Protein AF-A0A7C0UF35-F1 (afdb_monomer_lite)

Secondary structure (DSSP, 8-state):
------HHHHHHHHHHHHHHHHHHSTTTHHHHGGGHHHHHHHHHHHHHS-GGG-HHHHHHHHHHHHHHHHHHHHHHTTTTTTTS-----TTHHHHHHHHHHHHHHHHHHHHHTT------EEE-SSSS-EEETTEEEE-GGGTT-GGGTTHHHHHHHHHHHH-HHHHHTTT--THHHHHHHHSHHHHHHHHHHHHIIIIISTT-HHHHHHHHHHHHHHHHHTS---HHHHHHHHHHHHHHHHHHTTTTTTT--HHHHHHHHHHHHHHHHHHHT-TGGGTTTHHHHHHHHHHHHHHTHHHHHHHHHHIIIIIHHHHHHHHHHHHSHHHHHHHHHHHHTPPPSS-S-HHHHHHHHHHHHTTSPPPHHHHHHHHHHHHHHH-SS---S--------------

Radius of gyration: 22.84 Å; chains: 1; bounding box: 69×53×62 Å

pLDDT: mean 79.52, std 18.22, range [28.61, 98.06]

Structure (mmCIF, N/CA/C/O backbone):
data_AF-A0A7C0UF35-F1
#
_entry.id   AF-A0A7C0UF35-F1
#
loop_
_atom_site.group_PDB
_atom_site.id
_atom_site.type_symbol
_atom_site.label_atom_id
_atom_site.label_alt_id
_atom_site.label_comp_id
_atom_site.label_asym_id
_atom_site.label_entity_id
_atom_site.label_seq_id
_atom_site.pdbx_PDB_ins_code
_atom_site.Cartn_x
_atom_site.Cartn_y
_atom_site.Cartn_z
_atom_site.occupancy
_atom_site.B_iso_or_equiv
_atom_site.auth_seq_id
_atom_site.auth_comp_id
_atom_site.auth_asym_id
_atom_site.auth_atom_id
_atom_site.pdbx_PDB_model_num
ATOM 1 N N . MET A 1 1 ? 43.914 21.143 1.420 1.00 30.33 1 MET A N 1
ATOM 2 C CA . MET A 1 1 ? 43.352 19.847 0.990 1.00 30.33 1 MET A CA 1
ATOM 3 C C . MET A 1 1 ? 42.955 19.084 2.239 1.00 30.33 1 MET A C 1
ATOM 5 O O . MET A 1 1 ? 43.785 18.403 2.829 1.00 30.33 1 MET A O 1
ATOM 9 N N . GLU A 1 2 ? 41.723 19.275 2.701 1.00 28.61 2 GLU A N 1
ATOM 10 C CA . GLU A 1 2 ? 41.159 18.422 3.747 1.00 28.61 2 GLU A CA 1
ATOM 11 C C . GLU A 1 2 ? 40.835 17.063 3.129 1.00 28.61 2 GLU A C 1
ATOM 13 O O . GLU A 1 2 ? 40.153 16.975 2.107 1.00 28.61 2 GLU A O 1
ATOM 18 N N . LYS A 1 3 ? 41.385 16.004 3.726 1.00 33.91 3 LYS A N 1
ATOM 19 C CA . LYS A 1 3 ? 41.068 14.617 3.395 1.00 33.91 3 LYS A CA 1
ATOM 20 C C . LYS A 1 3 ? 39.584 14.372 3.675 1.00 33.91 3 LYS A C 1
ATOM 22 O O . LYS A 1 3 ? 39.210 14.117 4.815 1.00 33.91 3 LYS A O 1
ATOM 27 N N . LEU A 1 4 ? 38.747 14.396 2.644 1.00 33.19 4 LEU A N 1
ATOM 28 C CA . LEU A 1 4 ? 37.401 13.822 2.703 1.00 33.19 4 LEU A CA 1
ATOM 29 C C . LEU A 1 4 ? 37.515 12.300 2.541 1.00 33.19 4 LEU A C 1
ATOM 31 O O . LEU A 1 4 ? 37.232 11.741 1.491 1.00 33.19 4 LEU A O 1
ATOM 35 N N . GLY A 1 5 ? 38.017 11.638 3.583 1.00 37.28 5 GLY A N 1
ATOM 36 C CA . GLY A 1 5 ? 38.036 10.183 3.702 1.00 37.28 5 GLY A CA 1
ATOM 37 C C . GLY A 1 5 ? 36.878 9.730 4.578 1.00 37.28 5 GLY A C 1
ATOM 38 O O . GLY A 1 5 ? 37.081 9.455 5.756 1.00 37.28 5 GLY A O 1
ATOM 39 N N . HIS A 1 6 ? 35.663 9.689 4.027 1.00 40.94 6 HIS A N 1
ATOM 40 C CA . HIS A 1 6 ? 34.551 8.990 4.671 1.00 40.94 6 HIS A CA 1
ATOM 41 C C . HIS A 1 6 ? 34.353 7.647 3.945 1.00 40.94 6 HIS A C 1
ATOM 43 O O . HIS A 1 6 ? 34.123 7.671 2.735 1.00 40.94 6 HIS A O 1
ATOM 49 N N . PRO A 1 7 ? 34.372 6.486 4.633 1.00 44.69 7 PRO A N 1
ATOM 50 C CA . PRO A 1 7 ? 34.156 5.161 4.022 1.00 44.69 7 PRO A CA 1
ATOM 51 C C . PRO A 1 7 ? 32.867 5.071 3.182 1.00 44.69 7 PRO A C 1
ATOM 53 O O . PRO A 1 7 ? 32.763 4.300 2.229 1.00 44.69 7 PRO A O 1
ATOM 56 N N . ALA A 1 8 ? 31.884 5.914 3.512 1.00 50.97 8 ALA A N 1
ATOM 57 C CA . ALA A 1 8 ? 30.642 6.068 2.767 1.00 50.97 8 ALA A CA 1
ATOM 58 C C . ALA A 1 8 ? 30.862 6.588 1.332 1.00 50.97 8 ALA A C 1
ATOM 60 O O . ALA A 1 8 ? 30.215 6.099 0.414 1.00 50.97 8 ALA A O 1
ATOM 61 N N . GLN A 1 9 ? 31.790 7.523 1.096 1.00 52.06 9 GLN A N 1
ATOM 62 C CA . GLN A 1 9 ? 32.020 8.107 -0.235 1.00 52.06 9 GLN A CA 1
ATOM 63 C C . GLN A 1 9 ? 32.700 7.124 -1.201 1.00 52.06 9 GLN A C 1
ATOM 65 O O . GLN A 1 9 ? 32.301 7.033 -2.363 1.00 52.06 9 GLN A O 1
ATOM 70 N N . GLU A 1 10 ? 33.665 6.333 -0.723 1.00 55.28 10 GLU A N 1
ATOM 71 C CA . GLU A 1 10 ? 34.300 5.264 -1.514 1.00 55.28 10 GLU A CA 1
ATOM 72 C C . GLU A 1 10 ? 33.306 4.135 -1.844 1.00 55.28 10 GLU A C 1
ATOM 74 O O . GLU A 1 10 ? 33.262 3.637 -2.973 1.00 55.28 10 GLU A O 1
ATOM 79 N N . SER A 1 11 ? 32.434 3.783 -0.891 1.00 68.19 11 SER A N 1
ATOM 80 C CA . SER A 1 11 ? 31.336 2.824 -1.093 1.00 68.19 11 SER A CA 1
ATOM 81 C C . SER A 1 11 ? 30.300 3.326 -2.112 1.00 68.19 11 SER A C 1
ATOM 83 O O . SER A 1 11 ? 29.832 2.564 -2.959 1.00 68.19 11 SER A O 1
ATOM 85 N N . ILE A 1 12 ? 29.979 4.623 -2.093 1.00 70.62 12 ILE A N 1
ATOM 86 C CA . ILE A 1 12 ? 29.082 5.271 -3.060 1.00 70.62 12 ILE A CA 1
ATOM 87 C C . ILE A 1 12 ? 29.675 5.212 -4.475 1.00 70.62 12 ILE A C 1
ATOM 89 O O . ILE A 1 12 ? 29.023 4.699 -5.388 1.00 70.62 12 ILE A O 1
ATOM 93 N N . LEU A 1 13 ? 30.915 5.680 -4.661 1.00 71.06 13 LEU A N 1
ATOM 94 C CA . LEU A 1 13 ? 31.573 5.720 -5.974 1.00 71.06 13 LEU A CA 1
ATOM 95 C C . LEU A 1 13 ? 31.763 4.322 -6.573 1.00 71.06 13 LEU A C 1
ATOM 97 O O . LEU A 1 13 ? 31.455 4.118 -7.746 1.00 71.06 13 LEU A O 1
ATOM 101 N N . SER A 1 14 ? 32.213 3.353 -5.772 1.00 76.06 14 SER A N 1
ATOM 102 C CA . SER A 1 14 ? 32.356 1.957 -6.213 1.00 76.06 14 SER A CA 1
ATOM 103 C C . SER A 1 14 ? 31.012 1.323 -6.585 1.00 76.06 14 SER A C 1
ATOM 105 O O . SER A 1 14 ? 30.920 0.624 -7.597 1.00 76.06 14 SER A O 1
ATOM 107 N N . THR A 1 15 ? 29.945 1.617 -5.836 1.00 81.12 15 THR A N 1
ATOM 108 C CA . THR A 1 15 ? 28.592 1.134 -6.151 1.00 81.12 15 THR A CA 1
ATOM 109 C C . THR A 1 15 ? 28.079 1.715 -7.467 1.00 81.12 15 THR A C 1
ATOM 111 O O . THR A 1 15 ? 27.553 0.977 -8.297 1.00 81.12 15 THR A O 1
ATOM 114 N N . ILE A 1 16 ? 28.276 3.014 -7.702 1.00 79.44 16 ILE A N 1
ATOM 115 C CA . ILE A 1 16 ? 27.902 3.665 -8.967 1.00 79.44 16 ILE A CA 1
ATOM 116 C C . ILE A 1 16 ? 28.730 3.120 -10.132 1.00 79.44 16 ILE A C 1
ATOM 118 O O . ILE A 1 16 ? 28.187 2.870 -11.206 1.00 79.44 16 ILE A O 1
ATOM 122 N N . TYR A 1 17 ? 30.033 2.916 -9.934 1.00 79.62 17 TYR A N 1
ATOM 123 C CA . TYR A 1 17 ? 30.899 2.328 -10.952 1.00 79.62 17 TYR A CA 1
ATOM 124 C C . TYR A 1 17 ? 30.422 0.925 -11.346 1.00 79.62 17 TYR A C 1
ATOM 126 O O . TYR A 1 17 ? 30.253 0.648 -12.530 1.00 79.62 17 TYR A O 1
ATOM 134 N N . THR A 1 18 ? 30.103 0.085 -10.359 1.00 80.75 18 THR A N 1
ATOM 135 C CA . THR A 1 18 ? 29.553 -1.261 -10.582 1.00 80.75 18 THR A CA 1
ATOM 136 C C . THR A 1 18 ? 28.200 -1.205 -11.299 1.00 80.75 18 THR A C 1
ATOM 138 O O . THR A 1 18 ? 27.973 -1.931 -12.263 1.00 80.75 18 THR A O 1
ATOM 141 N N . PHE A 1 19 ? 27.306 -0.296 -10.896 1.00 83.88 19 PHE A N 1
ATOM 142 C CA . PHE A 1 19 ? 26.028 -0.087 -11.583 1.00 83.88 19 PHE A CA 1
ATOM 143 C C . PHE A 1 19 ? 26.223 0.302 -13.057 1.00 83.88 19 PHE A C 1
ATOM 145 O O . PHE A 1 19 ? 25.550 -0.231 -13.938 1.00 83.88 19 PHE A O 1
ATOM 152 N N . ASN A 1 20 ? 27.182 1.186 -13.342 1.00 80.00 20 ASN A N 1
ATOM 153 C CA . ASN A 1 20 ? 27.516 1.574 -14.711 1.00 80.00 20 ASN A CA 1
ATOM 154 C C . ASN A 1 20 ? 28.070 0.401 -15.528 1.00 80.00 20 ASN A C 1
ATOM 156 O O . ASN A 1 20 ? 27.755 0.307 -16.710 1.00 80.00 20 ASN A O 1
ATOM 160 N N . GLN A 1 21 ? 28.846 -0.504 -14.924 1.00 79.31 21 GLN A N 1
ATOM 161 C CA . GLN A 1 21 ? 29.295 -1.724 -15.604 1.00 79.31 21 GLN A CA 1
ATOM 162 C C . GLN A 1 21 ? 28.110 -2.613 -16.007 1.00 79.31 21 GLN A C 1
ATOM 164 O O . GLN A 1 21 ? 28.091 -3.120 -17.126 1.00 79.31 21 GLN A O 1
ATOM 169 N N . TYR A 1 22 ? 27.089 -2.749 -15.151 1.00 82.19 22 TYR A N 1
ATOM 170 C CA . TYR A 1 22 ? 25.862 -3.469 -15.517 1.00 82.19 22 TYR A CA 1
ATOM 171 C C . TYR A 1 22 ? 25.103 -2.785 -16.657 1.00 82.19 22 TYR A C 1
ATOM 173 O O . TYR A 1 22 ? 24.649 -3.465 -17.569 1.00 82.19 22 TYR A O 1
ATOM 181 N N . MET A 1 23 ? 25.015 -1.451 -16.652 1.00 81.56 23 MET A N 1
ATOM 182 C CA . MET A 1 23 ? 24.382 -0.685 -17.735 1.00 81.56 23 MET A CA 1
ATOM 183 C C . MET A 1 23 ? 25.155 -0.728 -19.062 1.00 81.56 23 MET A C 1
ATOM 185 O O . MET A 1 23 ? 24.553 -0.540 -20.114 1.00 81.56 23 MET A O 1
ATOM 189 N N . GLN A 1 24 ? 26.473 -0.944 -19.029 1.00 77.25 24 GLN A N 1
ATOM 190 C CA . GLN A 1 24 ? 27.316 -1.085 -20.226 1.00 77.25 24 GLN A CA 1
ATOM 191 C C . GLN A 1 24 ? 27.271 -2.493 -20.827 1.00 77.25 24 GLN A C 1
ATOM 193 O O . GLN A 1 24 ? 27.701 -2.686 -21.961 1.00 77.25 24 GLN A O 1
ATOM 198 N N . ASN A 1 25 ? 26.776 -3.476 -20.078 1.00 76.75 25 ASN A N 1
ATOM 199 C CA . ASN A 1 25 ? 26.598 -4.831 -20.566 1.00 76.75 25 ASN A CA 1
ATOM 200 C C . ASN A 1 25 ? 25.199 -4.967 -21.183 1.00 76.75 25 ASN A C 1
ATOM 202 O O . ASN A 1 25 ? 24.203 -4.933 -20.464 1.00 76.75 25 ASN A O 1
ATOM 206 N N . GLU A 1 26 ? 25.128 -5.164 -22.502 1.00 74.62 26 GLU A N 1
ATOM 207 C CA . GLU A 1 26 ? 23.870 -5.280 -23.260 1.00 74.62 26 GLU A CA 1
ATOM 208 C C . GLU A 1 26 ? 22.928 -6.371 -22.722 1.00 74.62 26 GLU A C 1
ATOM 210 O O . GLU A 1 26 ? 21.712 -6.240 -22.824 1.00 74.62 26 GLU A O 1
ATOM 215 N N . LEU A 1 27 ? 23.463 -7.421 -22.088 1.00 71.25 27 LEU A N 1
ATOM 216 C CA . LEU A 1 27 ? 22.664 -8.500 -21.498 1.00 71.25 27 LEU A CA 1
ATOM 217 C C . LEU A 1 27 ? 22.076 -8.127 -20.130 1.00 71.25 27 LEU A C 1
ATOM 219 O O . LEU A 1 27 ? 21.046 -8.668 -19.729 1.00 71.25 27 LEU A O 1
ATOM 223 N N . LEU A 1 28 ? 22.733 -7.231 -19.389 1.00 76.81 28 LEU A N 1
ATOM 224 C CA . LEU A 1 28 ? 22.368 -6.891 -18.009 1.00 76.81 28 LEU A CA 1
ATOM 225 C C . LEU A 1 28 ? 21.654 -5.541 -17.895 1.00 76.81 28 LEU A C 1
ATOM 227 O O . LEU A 1 28 ? 20.919 -5.331 -16.926 1.00 76.81 28 LEU A O 1
ATOM 231 N N . ALA A 1 29 ? 21.832 -4.644 -18.866 1.00 77.88 29 ALA A N 1
ATOM 232 C CA . ALA A 1 29 ? 21.288 -3.289 -18.842 1.00 77.88 29 ALA A CA 1
ATOM 233 C C . ALA A 1 29 ? 19.764 -3.288 -18.653 1.00 77.88 29 ALA A C 1
ATOM 235 O O . ALA A 1 29 ? 19.256 -2.666 -17.716 1.00 77.88 29 ALA A O 1
ATOM 236 N N . ASP A 1 30 ? 19.043 -4.090 -19.441 1.00 77.06 30 ASP A N 1
ATOM 237 C CA . ASP A 1 30 ? 17.585 -4.244 -19.351 1.00 77.06 30 ASP A CA 1
ATOM 238 C C . ASP A 1 30 ? 17.116 -4.701 -17.962 1.00 77.06 30 ASP A C 1
ATOM 240 O O . ASP A 1 30 ? 15.975 -4.446 -17.558 1.00 77.06 30 ASP A O 1
ATOM 244 N N . CYS A 1 31 ? 17.970 -5.390 -17.202 1.00 79.19 31 CYS A N 1
ATOM 245 C CA . CYS A 1 31 ? 17.633 -5.864 -15.865 1.00 79.19 31 CYS A CA 1
ATOM 246 C C . CYS A 1 31 ? 17.537 -4.743 -14.851 1.00 79.19 31 CYS A C 1
ATOM 248 O O . CYS A 1 31 ? 16.623 -4.773 -14.029 1.00 79.19 31 CYS A O 1
ATOM 250 N N . VAL A 1 32 ? 18.450 -3.780 -14.926 1.00 83.94 32 VAL A N 1
ATOM 251 C CA . VAL A 1 32 ? 18.637 -2.721 -13.925 1.00 83.94 32 VAL A CA 1
ATOM 252 C C . VAL A 1 32 ? 18.202 -1.339 -14.406 1.00 83.94 32 VAL A C 1
ATOM 254 O O . VAL A 1 32 ? 18.210 -0.387 -13.627 1.00 83.94 32 VAL A O 1
ATOM 257 N N . GLN A 1 33 ? 17.758 -1.228 -15.658 1.00 84.56 33 GLN A N 1
ATOM 258 C CA . GLN A 1 33 ? 17.342 0.023 -16.285 1.00 84.56 33 GLN A CA 1
ATOM 259 C C . GLN A 1 33 ? 16.281 0.795 -15.483 1.00 84.56 33 GLN A C 1
ATOM 261 O O . GLN A 1 33 ? 16.317 2.022 -15.414 1.00 84.56 33 GLN A O 1
ATOM 266 N N . ASP A 1 34 ? 15.350 0.101 -14.825 1.00 83.38 34 ASP A N 1
ATOM 267 C CA . ASP A 1 34 ? 14.301 0.748 -14.036 1.00 83.38 34 ASP A CA 1
ATOM 268 C C . ASP A 1 34 ? 14.837 1.450 -12.772 1.00 83.38 34 ASP A C 1
ATOM 270 O O . ASP A 1 34 ? 14.100 2.207 -12.143 1.00 83.38 34 ASP A O 1
ATOM 274 N N . MET A 1 35 ? 16.110 1.252 -12.420 1.00 88.19 35 MET A N 1
ATOM 275 C CA . MET A 1 35 ? 16.790 1.926 -11.309 1.00 88.19 35 MET A CA 1
ATOM 276 C C . MET A 1 35 ? 17.582 3.172 -11.744 1.00 88.19 35 MET A C 1
ATOM 278 O O . MET A 1 35 ? 18.060 3.909 -10.883 1.00 88.19 35 MET A O 1
ATOM 282 N N . VAL A 1 36 ? 17.740 3.431 -13.048 1.00 86.94 36 VAL A N 1
ATOM 283 C CA . VAL A 1 36 ? 18.647 4.477 -13.566 1.00 86.94 36 VAL A CA 1
ATOM 284 C C . VAL A 1 36 ? 18.299 5.866 -13.028 1.00 86.94 36 VAL A C 1
ATOM 286 O O . VAL A 1 36 ? 19.181 6.557 -12.518 1.00 86.94 36 VAL A O 1
ATOM 289 N N . ASP A 1 37 ? 17.026 6.263 -13.080 1.00 83.31 37 ASP A N 1
ATOM 290 C CA . ASP A 1 37 ? 16.595 7.590 -12.615 1.00 83.31 37 ASP A CA 1
ATOM 291 C C . ASP A 1 37 ? 16.904 7.820 -11.132 1.00 83.31 37 ASP A C 1
ATOM 293 O O . ASP A 1 37 ? 17.328 8.913 -10.745 1.00 83.31 37 ASP A O 1
ATOM 297 N N . TYR A 1 38 ? 16.745 6.777 -10.314 1.00 86.38 38 TYR A N 1
ATOM 298 C CA . TYR A 1 38 ? 17.102 6.806 -8.901 1.00 86.38 38 TYR A CA 1
ATOM 299 C C . TYR A 1 38 ? 18.601 7.055 -8.728 1.00 86.38 38 TYR A C 1
ATOM 301 O O . TYR A 1 38 ? 18.999 7.982 -8.024 1.00 86.38 38 TYR A O 1
ATOM 309 N N . VAL A 1 39 ? 19.440 6.253 -9.394 1.00 84.38 39 VAL A N 1
ATOM 310 C CA . VAL A 1 39 ? 20.904 6.355 -9.286 1.00 84.38 39 VAL A CA 1
ATOM 311 C C . VAL A 1 39 ? 21.384 7.738 -9.742 1.00 84.38 39 VAL A C 1
ATOM 313 O O . VAL A 1 39 ? 22.224 8.349 -9.079 1.00 84.38 39 VAL A O 1
ATOM 316 N N . LEU A 1 40 ? 20.812 8.276 -10.824 1.00 81.12 40 LEU A N 1
ATOM 317 C CA . LEU A 1 40 ? 21.148 9.603 -11.348 1.00 81.12 40 LEU A CA 1
ATOM 318 C C . LEU A 1 40 ? 20.747 10.751 -10.416 1.00 81.12 40 LEU A C 1
ATOM 320 O O . LEU A 1 40 ? 21.478 11.740 -10.330 1.00 81.12 40 LEU A O 1
ATOM 324 N N . ASP A 1 41 ? 19.599 10.677 -9.743 1.00 77.69 41 ASP A N 1
ATOM 325 C CA . ASP A 1 41 ? 19.218 11.724 -8.789 1.00 77.69 41 ASP A CA 1
ATOM 326 C C . ASP A 1 41 ? 20.047 11.648 -7.513 1.00 77.69 41 ASP A C 1
ATOM 328 O O . ASP A 1 41 ? 20.500 12.682 -7.025 1.00 77.69 41 ASP A O 1
ATOM 332 N N . MET A 1 42 ? 20.327 10.440 -7.022 1.00 74.94 42 MET A N 1
ATOM 333 C CA . MET A 1 42 ? 21.144 10.269 -5.825 1.00 74.94 42 MET A CA 1
ATOM 334 C C . MET A 1 42 ? 22.591 10.728 -6.043 1.00 74.94 42 MET A C 1
ATOM 336 O O . MET A 1 42 ? 23.180 11.351 -5.166 1.00 74.94 42 MET A O 1
ATOM 340 N N . LEU A 1 43 ? 23.129 10.556 -7.255 1.00 73.56 43 LEU A N 1
ATOM 341 C CA . LEU A 1 43 ? 24.391 11.165 -7.695 1.00 73.56 43 LEU A CA 1
ATOM 342 C C . LEU A 1 43 ? 24.398 12.699 -7.602 1.00 73.56 43 LEU A C 1
ATOM 344 O O . LEU A 1 43 ? 25.443 13.315 -7.390 1.00 73.56 43 LEU A O 1
ATOM 348 N N . ARG A 1 44 ? 23.238 13.331 -7.796 1.00 72.75 44 ARG A N 1
ATOM 349 C CA . ARG A 1 44 ? 23.079 14.792 -7.794 1.00 72.75 44 ARG A CA 1
ATOM 350 C C . ARG A 1 44 ? 22.739 15.348 -6.413 1.00 72.75 44 ARG A C 1
ATOM 352 O O . ARG A 1 44 ? 22.880 16.555 -6.228 1.00 72.75 44 ARG A O 1
ATOM 359 N N . LEU A 1 45 ? 22.299 14.520 -5.463 1.00 67.69 45 LEU A N 1
ATOM 360 C CA . LEU A 1 45 ? 21.927 14.955 -4.112 1.00 67.69 45 LEU A CA 1
ATOM 361 C C . LEU A 1 45 ? 23.066 15.684 -3.377 1.00 67.69 45 LEU A C 1
ATOM 363 O O . LEU A 1 45 ? 22.813 16.800 -2.923 1.00 67.69 45 LEU A O 1
ATOM 367 N N . PRO A 1 46 ? 24.317 15.173 -3.334 1.00 63.47 46 PRO A N 1
ATOM 368 C CA . PRO A 1 46 ? 25.418 15.860 -2.653 1.00 63.47 46 PRO A CA 1
ATOM 369 C C . PRO A 1 46 ? 25.742 17.238 -3.244 1.00 63.47 46 PRO A C 1
ATOM 371 O O . PRO A 1 46 ? 26.248 18.108 -2.546 1.00 63.47 46 PRO A O 1
ATOM 374 N N . LEU A 1 47 ? 25.437 17.442 -4.531 1.00 59.56 47 LEU A N 1
ATOM 375 C CA . LEU A 1 47 ? 25.715 18.678 -5.268 1.00 59.56 47 LEU A CA 1
ATOM 376 C C . LEU A 1 47 ? 24.616 19.740 -5.101 1.00 59.56 47 LEU A C 1
ATOM 378 O O . LEU A 1 47 ? 24.837 20.902 -5.432 1.00 59.56 47 LEU A O 1
ATOM 382 N N . LYS A 1 48 ? 23.421 19.351 -4.638 1.00 56.81 48 LYS A N 1
ATOM 383 C CA . LYS A 1 48 ? 22.237 20.223 -4.547 1.00 56.81 48 LYS A CA 1
ATOM 384 C C . LYS A 1 48 ? 22.010 20.822 -3.156 1.00 56.81 48 LYS A C 1
ATOM 386 O O . LYS A 1 48 ? 21.160 21.697 -3.019 1.00 56.81 48 LYS A O 1
ATOM 391 N N . SER A 1 49 ? 22.722 20.368 -2.128 1.00 51.34 49 SER A N 1
ATOM 392 C CA . SER A 1 49 ? 22.468 20.761 -0.738 1.00 51.34 49 SER A CA 1
ATOM 393 C C . SER A 1 49 ? 23.690 21.391 -0.074 1.00 51.34 49 SER A C 1
ATOM 395 O O . SER A 1 49 ? 24.782 20.835 -0.147 1.00 51.34 49 SER A O 1
ATOM 397 N N . ASN A 1 50 ? 23.484 22.473 0.688 1.00 52.97 50 ASN A N 1
ATOM 398 C CA . ASN A 1 50 ? 24.334 22.777 1.843 1.00 52.97 50 ASN A CA 1
ATOM 399 C C . ASN A 1 50 ? 24.140 21.632 2.855 1.00 52.97 50 ASN A C 1
ATOM 401 O O . ASN A 1 50 ? 23.237 21.671 3.690 1.00 52.97 50 ASN A O 1
ATOM 405 N N . LEU A 1 51 ? 24.930 20.565 2.693 1.00 51.44 51 LEU A N 1
ATOM 406 C CA . LEU A 1 51 ? 24.792 19.268 3.373 1.00 51.44 51 LEU A CA 1
ATOM 407 C C . LEU A 1 51 ? 24.804 19.365 4.908 1.00 51.44 51 LEU A C 1
ATOM 409 O O . LEU A 1 51 ? 24.291 18.471 5.573 1.00 51.44 51 LEU A O 1
ATOM 413 N N . SER A 1 52 ? 25.344 20.449 5.472 1.00 50.00 52 SER A N 1
ATOM 414 C CA . SER A 1 52 ? 25.537 20.624 6.914 1.00 50.00 52 SER A CA 1
ATOM 415 C C . SER A 1 52 ? 24.247 20.675 7.742 1.00 50.00 52 SER A C 1
ATOM 417 O O . SER A 1 52 ? 24.309 20.388 8.932 1.00 50.00 52 SER A O 1
ATOM 419 N N . ASN A 1 53 ? 23.086 20.981 7.144 1.00 51.03 53 ASN A N 1
ATOM 420 C CA . ASN A 1 53 ? 21.848 21.226 7.902 1.00 51.03 53 ASN A CA 1
ATOM 421 C C . ASN A 1 53 ? 20.689 20.255 7.603 1.00 51.03 53 ASN A C 1
ATOM 423 O O . ASN A 1 53 ? 19.593 20.467 8.116 1.00 51.03 53 ASN A O 1
ATOM 427 N N . ASN A 1 54 ? 20.874 19.206 6.786 1.00 63.41 54 ASN A N 1
ATOM 428 C CA . ASN A 1 54 ? 19.770 18.308 6.413 1.00 63.41 54 ASN A CA 1
ATOM 429 C C . ASN A 1 54 ? 20.065 16.829 6.724 1.00 63.41 54 ASN A C 1
ATOM 431 O O . ASN A 1 54 ? 20.531 16.070 5.875 1.00 63.41 54 ASN A O 1
ATOM 435 N N . ILE A 1 55 ? 19.754 16.433 7.963 1.00 67.19 55 ILE A N 1
ATOM 436 C CA . ILE A 1 55 ? 19.958 15.081 8.511 1.00 67.19 55 ILE A CA 1
ATOM 437 C C . ILE A 1 55 ? 19.256 13.997 7.673 1.00 67.19 55 ILE A C 1
ATOM 439 O O . ILE A 1 55 ? 19.789 12.899 7.538 1.00 67.19 55 ILE A O 1
ATOM 443 N N . GLU A 1 56 ? 18.083 14.275 7.093 1.00 65.06 56 GLU A N 1
ATOM 444 C CA . GLU A 1 56 ? 17.365 13.291 6.266 1.00 65.06 56 GLU A CA 1
ATOM 445 C C . GLU A 1 56 ? 18.114 12.993 4.957 1.00 65.06 56 GLU A C 1
ATOM 447 O O . GLU A 1 56 ? 18.260 11.829 4.593 1.00 65.06 56 GLU A O 1
ATOM 452 N N . ILE A 1 57 ? 18.674 14.017 4.297 1.00 68.19 57 ILE A N 1
ATOM 453 C CA . ILE A 1 57 ? 19.494 13.833 3.085 1.00 68.19 57 ILE A CA 1
ATOM 454 C C . ILE A 1 57 ? 20.755 13.019 3.399 1.00 68.19 57 ILE A C 1
ATOM 456 O O . ILE A 1 57 ? 21.140 12.158 2.610 1.00 68.19 57 ILE A O 1
ATOM 460 N N . LEU A 1 58 ? 21.389 13.262 4.550 1.00 69.25 58 LEU A N 1
ATOM 461 C CA . LEU A 1 58 ? 22.566 12.498 4.973 1.00 69.25 58 LEU A CA 1
ATOM 462 C C . LEU A 1 58 ? 22.230 11.016 5.195 1.00 69.25 58 LEU A C 1
ATOM 464 O O . LEU A 1 58 ? 22.959 10.157 4.703 1.00 69.25 58 LEU A O 1
ATOM 468 N N . LYS A 1 59 ? 21.096 10.710 5.838 1.00 72.69 59 LYS A N 1
ATOM 469 C CA . LYS A 1 59 ? 20.624 9.324 6.015 1.00 72.69 59 LYS A CA 1
ATOM 470 C C . LYS A 1 59 ? 20.331 8.628 4.685 1.00 72.69 59 LYS A C 1
ATOM 472 O O . LYS A 1 59 ? 20.726 7.478 4.502 1.00 72.69 59 LYS A O 1
ATOM 477 N N . ASP A 1 60 ? 19.677 9.320 3.751 1.00 72.88 60 ASP A N 1
ATOM 478 C CA . ASP A 1 60 ? 19.405 8.776 2.415 1.00 72.88 60 ASP A CA 1
ATOM 479 C C . ASP A 1 60 ? 20.721 8.462 1.669 1.00 72.88 60 ASP A C 1
ATOM 481 O O . ASP A 1 60 ? 20.847 7.405 1.044 1.00 72.88 60 ASP A O 1
ATOM 485 N N . LEU A 1 61 ? 21.733 9.335 1.780 1.00 75.06 61 LEU A N 1
ATOM 486 C CA . LEU A 1 61 ? 23.059 9.126 1.184 1.00 75.06 61 LEU A CA 1
ATOM 487 C C . LEU A 1 61 ? 23.822 7.953 1.817 1.00 75.06 61 LEU A C 1
ATOM 489 O O . LEU A 1 61 ? 24.453 7.184 1.090 1.00 75.06 61 LEU A O 1
ATOM 493 N N . GLU A 1 62 ? 23.754 7.787 3.139 1.00 78.00 62 GLU A N 1
ATOM 494 C CA . GLU A 1 62 ? 24.388 6.668 3.854 1.00 78.00 62 GLU A CA 1
ATOM 495 C C . GLU A 1 62 ? 23.818 5.308 3.431 1.00 78.00 62 GLU A C 1
ATOM 497 O O . GLU A 1 62 ? 24.559 4.333 3.299 1.00 78.00 62 GLU A O 1
ATOM 502 N N . GLN A 1 63 ? 22.508 5.238 3.184 1.00 78.81 63 GLN A N 1
ATOM 503 C CA . GLN A 1 63 ? 21.808 3.993 2.850 1.00 78.81 63 GLN A CA 1
ATOM 504 C C . GLN A 1 63 ? 21.820 3.679 1.347 1.00 78.81 63 GLN A C 1
ATOM 506 O O . GLN A 1 63 ? 21.550 2.544 0.939 1.00 78.81 63 GLN A O 1
ATOM 511 N N . MET A 1 64 ? 22.165 4.661 0.508 1.00 81.19 64 MET A N 1
ATOM 512 C CA . MET A 1 64 ? 22.137 4.530 -0.947 1.00 81.19 64 MET A CA 1
ATOM 513 C C . MET A 1 64 ? 22.940 3.327 -1.481 1.00 81.19 64 MET A C 1
ATOM 515 O O . MET A 1 64 ? 22.372 2.588 -2.294 1.00 81.19 64 MET A O 1
ATOM 519 N N . PRO A 1 65 ? 24.210 3.086 -1.080 1.00 82.25 65 PRO A N 1
ATOM 520 C CA . PRO A 1 65 ? 25.002 1.994 -1.647 1.00 82.25 65 PRO A CA 1
ATOM 521 C C . PRO A 1 65 ? 24.348 0.627 -1.457 1.00 82.25 65 PRO A C 1
ATOM 523 O O . PRO A 1 65 ? 24.229 -0.149 -2.405 1.00 82.25 65 PRO A O 1
ATOM 526 N N . GLU A 1 66 ? 23.871 0.348 -0.245 1.00 82.62 66 GLU A N 1
ATOM 527 C CA . GLU A 1 66 ? 23.246 -0.932 0.084 1.00 82.62 66 GLU A CA 1
ATOM 528 C C . GLU A 1 66 ? 21.905 -1.108 -0.630 1.00 82.62 66 GLU A C 1
ATOM 530 O O . GLU A 1 66 ? 21.630 -2.194 -1.145 1.00 82.62 66 GLU A O 1
ATOM 535 N N . ASN A 1 67 ? 21.120 -0.036 -0.774 1.00 84.31 67 ASN A N 1
ATOM 536 C CA . ASN A 1 67 ? 19.882 -0.075 -1.551 1.00 84.31 67 ASN A CA 1
ATOM 537 C C . ASN A 1 67 ? 20.153 -0.420 -3.021 1.00 84.31 67 ASN A C 1
ATOM 539 O O . ASN A 1 67 ? 19.534 -1.341 -3.556 1.00 84.31 67 ASN A O 1
ATOM 543 N N . ILE A 1 68 ? 21.111 0.261 -3.667 1.00 87.00 68 ILE A N 1
ATOM 544 C CA . ILE A 1 68 ? 21.468 -0.005 -5.071 1.00 87.00 68 ILE A CA 1
ATOM 545 C C . ILE A 1 68 ? 21.969 -1.443 -5.236 1.00 87.00 68 ILE A C 1
ATOM 547 O O . ILE A 1 68 ? 21.485 -2.153 -6.119 1.00 87.00 68 ILE A O 1
ATOM 551 N N . LYS A 1 69 ? 22.896 -1.901 -4.382 1.00 85.88 69 LYS A N 1
ATOM 552 C CA . LYS A 1 69 ? 23.416 -3.279 -4.424 1.00 85.88 69 LYS A CA 1
ATOM 553 C C . LYS A 1 69 ? 22.294 -4.304 -4.274 1.00 85.88 69 LYS A C 1
ATOM 555 O O . LYS A 1 69 ? 22.192 -5.229 -5.079 1.00 85.88 69 LYS A O 1
ATOM 560 N N . HIS A 1 70 ? 21.421 -4.126 -3.281 1.00 84.94 70 HIS A N 1
ATOM 561 C CA . HIS A 1 70 ? 20.287 -5.018 -3.034 1.00 84.94 70 HIS A CA 1
ATOM 562 C C . HIS A 1 70 ? 19.313 -5.036 -4.219 1.00 84.94 70 HIS A C 1
ATOM 564 O O . HIS A 1 70 ? 18.931 -6.111 -4.683 1.00 84.94 70 HIS A O 1
ATOM 570 N N . GLY A 1 71 ? 18.976 -3.868 -4.771 1.00 86.94 71 GLY A N 1
ATOM 571 C CA . GLY A 1 71 ? 18.121 -3.740 -5.951 1.00 86.94 71 GLY A CA 1
ATOM 572 C C . GLY A 1 71 ? 18.697 -4.418 -7.198 1.00 86.94 71 GLY A C 1
ATOM 573 O O . GLY A 1 71 ? 17.958 -5.118 -7.898 1.00 86.94 71 GLY A O 1
ATOM 574 N N . CYS A 1 72 ? 20.005 -4.268 -7.440 1.00 86.94 72 CYS A N 1
ATOM 575 C CA . CYS A 1 72 ? 20.708 -4.925 -8.545 1.00 86.94 72 CYS A CA 1
ATOM 576 C C . CYS A 1 72 ? 20.714 -6.443 -8.369 1.00 86.94 72 CYS A C 1
ATOM 578 O O . CYS A 1 72 ? 20.317 -7.160 -9.282 1.00 86.94 72 CYS A O 1
ATOM 580 N N . ASN A 1 73 ? 21.073 -6.941 -7.181 1.00 83.38 73 ASN A N 1
ATOM 581 C CA . ASN A 1 73 ? 21.120 -8.377 -6.901 1.00 83.38 73 ASN A CA 1
ATOM 582 C C . ASN A 1 73 ? 19.774 -9.061 -7.166 1.00 83.38 73 ASN A C 1
ATOM 584 O O . ASN A 1 73 ? 19.735 -10.158 -7.716 1.00 83.38 73 ASN A O 1
ATOM 588 N N . GLN A 1 74 ? 18.654 -8.415 -6.835 1.00 84.81 74 GLN A N 1
ATOM 589 C CA . GLN A 1 74 ? 17.332 -8.989 -7.101 1.00 84.81 74 GLN A CA 1
ATOM 590 C C . GLN A 1 74 ? 17.006 -9.091 -8.590 1.00 84.81 74 GLN A C 1
ATOM 592 O O . GLN A 1 74 ? 16.437 -10.097 -9.017 1.00 84.81 74 GLN A O 1
ATOM 597 N N . ARG A 1 75 ? 17.390 -8.086 -9.378 1.00 83.94 75 ARG A N 1
ATOM 598 C CA . ARG A 1 75 ? 17.165 -8.049 -10.830 1.00 83.94 75 ARG A CA 1
ATOM 599 C C . ARG A 1 75 ? 18.095 -9.002 -11.577 1.00 83.94 75 ARG A C 1
ATOM 601 O O . ARG A 1 75 ? 17.648 -9.708 -12.472 1.00 83.94 75 ARG A O 1
ATOM 608 N N . LEU A 1 76 ? 19.354 -9.075 -11.152 1.00 78.38 76 LEU A N 1
ATOM 609 C CA . LEU A 1 76 ? 20.395 -9.908 -11.757 1.00 78.38 76 LEU A CA 1
ATOM 610 C C . LEU A 1 76 ? 20.358 -11.368 -11.285 1.00 78.38 76 LEU A C 1
ATOM 612 O O . LEU A 1 76 ? 20.981 -12.222 -11.910 1.00 78.38 76 LEU A O 1
ATOM 616 N N . SER A 1 77 ? 19.602 -11.688 -10.225 1.00 71.62 77 SER A N 1
ATOM 617 C CA . SER A 1 77 ? 19.500 -13.057 -9.689 1.00 71.62 77 SER A CA 1
ATOM 618 C C . SER A 1 77 ? 19.009 -14.104 -10.698 1.00 71.62 77 SER A C 1
ATOM 620 O O . SER A 1 77 ? 19.230 -15.293 -10.481 1.00 71.62 77 SER A O 1
ATOM 622 N N . GLY A 1 78 ? 18.358 -13.687 -11.790 1.00 56.72 78 GLY A N 1
ATOM 623 C CA . GLY A 1 78 ? 17.994 -14.564 -12.907 1.00 56.72 78 GLY A CA 1
ATOM 624 C C . GLY A 1 78 ? 19.116 -14.810 -13.926 1.00 56.72 78 GLY A C 1
ATOM 625 O O . GLY A 1 78 ? 19.076 -15.831 -14.601 1.00 56.72 78 GLY A O 1
ATOM 626 N N . PHE A 1 79 ? 20.104 -13.913 -14.024 1.00 50.94 79 PHE A N 1
ATOM 627 C CA . PHE A 1 79 ? 21.201 -13.962 -15.003 1.00 50.94 79 PHE A CA 1
ATOM 628 C C . PHE A 1 79 ? 22.472 -14.623 -14.457 1.00 50.94 79 PHE A C 1
ATOM 630 O O . PHE A 1 79 ? 23.075 -15.440 -15.144 1.00 50.94 79 PHE A O 1
ATOM 637 N N . LEU A 1 80 ? 22.847 -14.340 -13.202 1.00 48.78 80 LEU A N 1
ATOM 638 C CA . LEU A 1 80 ? 24.093 -14.817 -12.565 1.00 48.78 80 LEU A CA 1
ATOM 639 C C . LEU A 1 80 ? 24.186 -16.350 -12.372 1.00 48.78 80 LEU A C 1
ATOM 641 O O . LEU A 1 80 ? 25.158 -16.843 -11.813 1.00 48.78 80 LEU A O 1
ATOM 645 N N . LEU A 1 81 ? 23.184 -17.111 -12.815 1.00 44.75 81 LEU A N 1
ATOM 646 C CA . LEU A 1 81 ? 23.140 -18.574 -12.738 1.00 44.75 81 LEU A CA 1
ATOM 647 C C . LEU A 1 81 ? 23.307 -19.266 -14.085 1.00 44.75 81 LEU A C 1
ATOM 649 O O . LEU A 1 81 ? 23.460 -20.476 -14.097 1.00 44.75 81 LEU A O 1
ATOM 653 N N . GLN A 1 82 ? 23.346 -18.542 -15.208 1.00 43.91 82 GLN A N 1
ATOM 654 C CA . GLN A 1 82 ? 23.799 -19.167 -16.456 1.00 43.91 82 GLN A CA 1
ATOM 655 C C . GLN A 1 82 ? 25.290 -19.551 -16.411 1.00 43.91 82 GLN A C 1
ATOM 657 O O . GLN A 1 82 ? 25.727 -20.355 -17.227 1.00 43.91 82 GLN A O 1
ATOM 662 N N . GLU A 1 83 ? 26.052 -19.037 -15.437 1.00 40.88 83 GLU A N 1
ATOM 663 C CA . GLU A 1 83 ? 27.459 -19.400 -15.207 1.00 40.88 83 GLU A CA 1
ATOM 664 C C . GLU A 1 83 ? 27.650 -20.524 -14.167 1.00 40.88 83 GLU A C 1
ATOM 666 O O . GLU A 1 83 ? 28.751 -21.056 -14.035 1.00 40.88 83 GLU A O 1
ATOM 671 N N . GLY A 1 84 ? 26.598 -20.921 -13.439 1.00 40.09 84 GLY A N 1
ATOM 672 C CA . GLY A 1 84 ? 26.647 -21.966 -12.414 1.00 40.09 84 GLY A CA 1
ATOM 673 C C . GLY A 1 84 ? 25.754 -23.146 -12.787 1.00 40.09 84 GLY A C 1
ATOM 674 O O . GLY A 1 84 ? 24.633 -22.957 -13.232 1.00 40.09 84 GLY A O 1
ATOM 675 N N . VAL A 1 85 ? 26.246 -24.368 -12.598 1.00 42.09 85 VAL A N 1
ATOM 676 C CA . VAL A 1 85 ? 25.620 -25.653 -12.976 1.00 42.09 85 VAL A CA 1
ATOM 677 C C . VAL A 1 85 ? 24.373 -25.983 -12.119 1.00 42.09 85 VAL A C 1
ATOM 679 O O . VAL A 1 85 ? 24.280 -27.055 -11.531 1.00 42.09 85 VAL A O 1
ATOM 682 N N . GLU A 1 86 ? 23.422 -25.058 -11.981 1.00 39.28 86 GLU A N 1
ATOM 683 C CA . GLU A 1 86 ? 22.145 -25.287 -11.299 1.00 39.28 86 GLU A CA 1
ATOM 684 C C . GLU A 1 86 ? 21.014 -25.449 -12.320 1.00 39.28 86 GLU A C 1
ATOM 686 O O . GLU A 1 86 ? 20.818 -24.604 -13.198 1.00 39.28 86 GLU A O 1
ATOM 691 N N . ASP A 1 87 ? 20.238 -26.526 -12.164 1.00 43.22 87 ASP A N 1
ATOM 692 C CA . ASP A 1 87 ? 18.990 -26.764 -12.887 1.00 43.22 87 ASP A CA 1
ATOM 693 C C . ASP A 1 87 ? 18.095 -25.516 -12.876 1.00 43.22 87 ASP A C 1
ATOM 695 O O . ASP A 1 87 ? 17.980 -24.824 -11.860 1.00 43.22 87 ASP A O 1
ATOM 699 N N . PHE A 1 88 ? 17.440 -25.247 -14.013 1.00 41.03 88 PHE A N 1
ATOM 700 C CA . PHE A 1 88 ? 16.497 -24.147 -14.231 1.00 41.03 88 PHE A CA 1
ATOM 701 C C . PHE A 1 88 ? 15.571 -23.926 -13.024 1.00 41.03 88 PHE A C 1
ATOM 703 O O . PHE A 1 88 ? 14.507 -24.532 -12.917 1.00 41.03 88 PHE A O 1
ATOM 710 N N . SER A 1 89 ? 15.942 -23.023 -12.112 1.00 42.25 89 SER A N 1
ATOM 711 C CA . SER A 1 89 ? 15.076 -22.651 -10.998 1.00 42.25 89 SER A CA 1
ATOM 712 C C . SER A 1 89 ? 13.939 -21.778 -11.550 1.00 42.25 89 SER A C 1
ATOM 714 O O . SER A 1 89 ? 14.201 -20.648 -11.978 1.00 42.25 89 SER A O 1
ATOM 716 N N . PRO A 1 90 ? 12.669 -22.232 -11.521 1.00 44.16 90 PRO A N 1
ATOM 717 C CA . PRO A 1 90 ? 11.548 -21.539 -12.170 1.00 44.16 90 PRO A CA 1
ATOM 718 C C . PRO A 1 90 ? 11.225 -20.164 -11.553 1.00 44.16 90 PRO A C 1
ATOM 720 O O . PRO A 1 90 ? 10.421 -19.406 -12.091 1.00 44.16 90 PRO A O 1
ATOM 723 N N . PHE A 1 91 ? 11.860 -19.813 -10.431 1.00 49.75 91 PHE A N 1
ATOM 724 C CA . PHE A 1 91 ? 11.533 -18.641 -9.622 1.00 49.75 91 PHE A CA 1
ATOM 725 C C . PHE A 1 91 ? 12.408 -17.407 -9.885 1.00 49.75 91 PHE A C 1
ATOM 727 O O . PHE A 1 91 ? 12.019 -16.301 -9.503 1.00 49.75 91 PHE A O 1
ATOM 734 N N . LYS A 1 92 ? 13.594 -17.547 -10.495 1.00 54.47 92 LYS A N 1
ATOM 735 C CA . LYS A 1 92 ? 14.622 -16.488 -10.419 1.00 54.47 92 LYS A CA 1
ATOM 736 C C . LYS A 1 92 ? 14.475 -15.396 -11.496 1.00 54.47 92 LYS A C 1
ATOM 738 O O . LYS A 1 92 ? 14.511 -14.219 -11.150 1.00 54.47 92 LYS A O 1
ATOM 743 N N . GLY A 1 93 ? 14.148 -15.737 -12.748 1.00 54.38 93 GLY A N 1
ATOM 744 C CA . GLY A 1 93 ? 13.796 -14.742 -13.786 1.00 54.38 93 GLY A CA 1
ATOM 745 C C . GLY A 1 93 ? 12.463 -14.011 -13.535 1.00 54.38 93 GLY A C 1
ATOM 746 O O . GLY A 1 93 ? 12.261 -12.878 -13.973 1.00 54.38 93 GLY A O 1
ATOM 747 N N . GLY A 1 94 ? 11.555 -14.621 -12.764 1.00 69.25 94 GLY A N 1
ATOM 748 C CA . GLY A 1 94 ? 10.268 -14.019 -12.398 1.00 69.25 94 GLY A CA 1
ATOM 749 C C . GLY A 1 94 ? 10.393 -12.790 -11.490 1.00 69.25 94 GLY A C 1
ATOM 750 O O . GLY A 1 94 ? 9.536 -11.907 -11.546 1.00 69.25 94 GLY A O 1
ATOM 751 N N . LYS A 1 95 ? 11.473 -12.689 -10.699 1.00 80.38 95 LYS A N 1
ATOM 752 C CA . LYS A 1 95 ? 11.683 -11.588 -9.743 1.00 80.38 95 LYS A CA 1
ATOM 753 C C . LYS A 1 95 ? 11.845 -10.236 -10.432 1.00 80.38 95 LYS A C 1
ATOM 755 O O . LYS A 1 95 ? 11.182 -9.283 -10.045 1.00 80.38 95 LYS A O 1
ATOM 760 N N . GLN A 1 96 ? 12.661 -10.152 -11.483 1.00 81.75 96 GLN A N 1
ATOM 761 C CA . GLN A 1 96 ? 12.849 -8.910 -12.243 1.00 81.75 96 GLN A CA 1
ATOM 762 C C . GLN A 1 96 ? 11.517 -8.406 -12.824 1.00 81.75 96 GLN A C 1
ATOM 764 O O . GLN A 1 96 ? 11.166 -7.239 -12.654 1.00 81.75 96 GLN A O 1
ATOM 769 N N . ARG A 1 97 ? 10.751 -9.291 -13.478 1.00 80.81 97 ARG A N 1
ATOM 770 C CA . ARG A 1 97 ? 9.444 -8.941 -14.061 1.00 80.81 97 ARG A CA 1
ATOM 771 C C . ARG A 1 97 ? 8.450 -8.482 -13.002 1.00 80.81 97 ARG A C 1
ATOM 773 O O . ARG A 1 97 ? 7.757 -7.493 -13.220 1.00 80.81 97 ARG A O 1
ATOM 780 N N . LEU A 1 98 ? 8.419 -9.161 -11.856 1.00 88.00 98 LEU A N 1
ATOM 781 C CA . LEU A 1 98 ? 7.602 -8.765 -10.715 1.00 88.00 98 LEU A CA 1
ATOM 782 C C . LEU A 1 98 ? 7.961 -7.354 -10.227 1.00 88.00 98 LEU A C 1
ATOM 784 O O . LEU A 1 98 ? 7.073 -6.524 -10.073 1.00 88.00 98 LEU A O 1
ATOM 788 N N . LEU A 1 99 ? 9.244 -7.053 -10.018 1.00 89.81 99 LEU A N 1
ATOM 789 C CA . LEU A 1 99 ? 9.668 -5.735 -9.531 1.00 89.81 99 LEU A CA 1
ATOM 790 C C . LEU A 1 99 ? 9.322 -4.612 -10.518 1.00 89.81 99 LEU A C 1
ATOM 792 O O . LEU A 1 99 ? 8.850 -3.557 -10.096 1.00 89.81 99 LEU A O 1
ATOM 796 N N . LYS A 1 100 ? 9.477 -4.853 -11.826 1.00 86.94 100 LYS A N 1
ATOM 797 C CA . LYS A 1 100 ? 9.045 -3.907 -12.868 1.00 86.94 100 LYS A CA 1
ATOM 798 C C . LYS A 1 100 ? 7.525 -3.707 -12.870 1.00 86.94 100 LYS A C 1
ATOM 800 O O . LYS A 1 100 ? 7.063 -2.573 -12.951 1.00 86.94 100 LYS A O 1
ATOM 805 N N . ALA A 1 101 ? 6.750 -4.780 -12.717 1.00 89.81 101 ALA A N 1
ATOM 806 C CA . ALA A 1 101 ? 5.294 -4.715 -12.596 1.00 89.81 101 ALA A CA 1
ATOM 807 C C . ALA A 1 101 ? 4.838 -3.928 -11.352 1.00 89.81 101 ALA A C 1
ATOM 809 O O . ALA A 1 101 ? 3.896 -3.142 -11.420 1.00 89.81 101 ALA A O 1
ATOM 810 N N . LEU A 1 102 ? 5.524 -4.093 -10.219 1.00 92.56 102 LEU A N 1
ATOM 811 C CA . LEU A 1 102 ? 5.258 -3.311 -9.009 1.00 92.56 102 LEU A CA 1
ATOM 812 C C . LEU A 1 102 ? 5.636 -1.839 -9.185 1.00 92.56 102 LEU A C 1
ATOM 814 O O . LEU A 1 102 ? 4.895 -0.964 -8.748 1.00 92.56 102 LEU A O 1
ATOM 818 N N . LYS A 1 103 ? 6.747 -1.546 -9.874 1.00 91.38 103 LYS A N 1
ATOM 819 C CA . LYS A 1 103 ? 7.093 -0.168 -10.240 1.00 91.38 103 LYS A CA 1
ATOM 820 C C . LYS A 1 103 ? 5.994 0.461 -11.103 1.00 91.38 103 LYS A C 1
ATOM 822 O O . LYS A 1 103 ? 5.607 1.590 -10.827 1.00 91.38 103 LYS A O 1
ATOM 827 N N . ALA A 1 104 ? 5.466 -0.269 -12.086 1.00 89.06 104 ALA A N 1
ATOM 828 C CA . ALA A 1 104 ? 4.352 0.175 -12.926 1.00 89.06 104 ALA A CA 1
ATOM 829 C C . ALA A 1 104 ? 3.085 0.487 -12.104 1.00 89.06 104 ALA A C 1
ATOM 831 O O . ALA A 1 104 ? 2.470 1.533 -12.292 1.00 89.06 104 ALA A O 1
ATOM 832 N N . LEU A 1 105 ? 2.743 -0.362 -11.125 1.00 92.69 105 LEU A N 1
ATOM 833 C CA . LEU A 1 105 ? 1.666 -0.085 -10.165 1.00 92.69 105 LEU A CA 1
ATOM 834 C C . LEU A 1 105 ? 1.892 1.233 -9.402 1.00 92.69 105 LEU A C 1
ATOM 836 O O . LEU A 1 105 ? 0.954 2.008 -9.223 1.00 92.69 105 LEU A O 1
ATOM 840 N N . CYS A 1 106 ? 3.117 1.500 -8.948 1.00 92.81 106 CYS A N 1
ATOM 841 C CA . CYS A 1 106 ? 3.439 2.744 -8.251 1.00 92.81 106 CYS A CA 1
ATOM 842 C C . CYS A 1 106 ? 3.395 3.967 -9.183 1.00 92.81 106 CYS A C 1
ATOM 844 O O . CYS A 1 106 ? 2.879 5.013 -8.789 1.00 92.81 106 CYS A O 1
ATOM 846 N N . LEU A 1 107 ? 3.911 3.849 -10.411 1.00 89.25 107 LEU A N 1
ATOM 847 C CA . LEU A 1 107 ? 3.905 4.932 -11.400 1.00 89.25 107 LEU A CA 1
ATOM 848 C C . LEU A 1 107 ? 2.482 5.381 -11.753 1.00 89.25 107 LEU A C 1
ATOM 850 O O . LEU A 1 107 ? 2.244 6.585 -11.777 1.00 89.25 107 LEU A O 1
ATOM 854 N N . ASP A 1 108 ? 1.531 4.450 -11.889 1.00 89.38 108 ASP A N 1
ATOM 855 C CA . ASP A 1 108 ? 0.108 4.758 -12.124 1.00 89.38 108 ASP A CA 1
ATOM 856 C C . ASP A 1 108 ? -0.457 5.739 -11.084 1.00 89.38 108 ASP A C 1
ATOM 858 O O . ASP A 1 108 ? -1.160 6.691 -11.434 1.00 89.38 108 ASP A O 1
ATOM 862 N N . PHE A 1 109 ? -0.102 5.576 -9.805 1.00 89.94 109 PHE A N 1
ATOM 863 C CA . PHE A 1 109 ? -0.476 6.532 -8.760 1.00 89.94 109 PHE A CA 1
ATOM 864 C C . PHE A 1 109 ? 0.199 7.889 -8.942 1.00 89.94 109 PHE A C 1
ATOM 866 O O . PHE A 1 109 ? -0.473 8.921 -8.930 1.00 89.94 109 PHE A O 1
ATOM 873 N N . PHE A 1 110 ? 1.526 7.898 -9.065 1.00 89.50 110 PHE A N 1
ATOM 874 C CA . PHE A 1 110 ? 2.294 9.139 -9.077 1.00 89.50 110 PHE A CA 1
ATOM 875 C C . PHE A 1 110 ? 1.983 9.991 -10.310 1.00 89.50 110 PHE A C 1
ATOM 877 O O . PHE A 1 110 ? 1.730 11.186 -10.167 1.00 89.50 110 PHE A O 1
ATOM 884 N N . GLU A 1 111 ? 1.900 9.390 -11.494 1.00 87.38 111 GLU A N 1
ATOM 885 C CA . GLU A 1 111 ? 1.558 10.093 -12.734 1.00 87.38 111 GLU A CA 1
ATOM 886 C C . GLU A 1 111 ? 0.132 10.640 -12.703 1.00 87.38 111 GLU A C 1
ATOM 888 O O . GLU A 1 111 ? -0.082 11.807 -13.029 1.00 87.38 111 GLU A O 1
ATOM 893 N N . SER A 1 112 ? -0.834 9.858 -12.206 1.00 86.25 112 SER A N 1
ATOM 894 C CA . SER A 1 112 ? -2.219 10.321 -12.029 1.00 86.25 112 SER A CA 1
ATOM 895 C C . SER A 1 112 ? -2.338 11.522 -11.077 1.00 86.25 112 SER A C 1
ATOM 897 O O . SER A 1 112 ? -3.300 12.288 -11.162 1.00 86.25 112 SER A O 1
ATOM 899 N N . LEU A 1 113 ? -1.381 11.682 -10.159 1.00 86.06 113 LEU A N 1
ATOM 900 C CA . LEU A 1 113 ? -1.293 12.797 -9.214 1.00 86.06 113 LEU A CA 1
ATOM 901 C C . LEU A 1 113 ? -0.335 13.907 -9.682 1.00 86.06 113 LEU A C 1
ATOM 903 O O . LEU A 1 113 ? -0.126 14.873 -8.947 1.00 86.06 113 LEU A O 1
ATOM 907 N N . ASN A 1 114 ? 0.228 13.805 -10.892 1.00 84.56 114 ASN A N 1
ATOM 908 C CA . ASN A 1 114 ? 1.259 14.702 -11.427 1.00 84.56 114 ASN A CA 1
ATOM 909 C C . ASN A 1 114 ? 2.501 14.818 -10.522 1.00 84.56 114 ASN A C 1
ATOM 911 O O . ASN A 1 114 ? 3.112 15.881 -10.395 1.00 84.56 114 ASN A O 1
ATOM 915 N N . ILE A 1 115 ? 2.881 13.719 -9.875 1.00 84.00 115 ILE A N 1
ATOM 916 C CA . ILE A 1 115 ? 4.069 13.607 -9.033 1.00 84.00 115 ILE A CA 1
ATOM 917 C C . ILE A 1 115 ? 5.143 12.863 -9.817 1.00 84.00 115 ILE A C 1
ATOM 919 O O . ILE A 1 115 ? 4.947 11.734 -10.255 1.00 84.00 115 ILE A O 1
ATOM 923 N N . LYS A 1 116 ? 6.328 13.462 -9.944 1.00 83.06 116 LYS A N 1
ATOM 924 C CA . LYS A 1 116 ? 7.487 12.741 -10.471 1.00 83.06 116 LYS A CA 1
ATOM 925 C C . LYS A 1 116 ? 8.097 11.875 -9.370 1.00 83.06 116 LYS A C 1
ATOM 927 O O . LYS A 1 116 ? 8.797 12.389 -8.496 1.00 83.06 116 LYS A O 1
ATOM 932 N N . TRP A 1 117 ? 7.863 10.568 -9.428 1.00 86.62 117 TRP A N 1
ATOM 933 C CA . TRP A 1 117 ? 8.595 9.591 -8.625 1.00 86.62 117 TRP A CA 1
ATOM 934 C C . TRP A 1 117 ? 9.694 8.942 -9.461 1.00 86.62 117 TRP A C 1
ATOM 936 O O . TRP A 1 117 ? 9.481 8.546 -10.600 1.00 86.62 117 TRP A O 1
ATOM 946 N N . ILE A 1 118 ? 10.886 8.861 -8.882 1.00 84.62 118 ILE A N 1
ATOM 947 C CA . ILE A 1 118 ? 12.095 8.355 -9.547 1.00 84.62 118 ILE A CA 1
ATOM 948 C C . ILE A 1 118 ? 12.657 7.106 -8.860 1.00 84.62 118 ILE A C 1
ATOM 950 O O . ILE A 1 118 ? 13.794 6.724 -9.108 1.00 84.62 118 ILE A O 1
ATOM 954 N N . GLY A 1 119 ? 11.910 6.536 -7.916 1.00 88.44 119 GLY A N 1
ATOM 955 C CA . GLY A 1 119 ? 12.330 5.360 -7.172 1.00 88.44 119 GLY A CA 1
ATOM 956 C C . GLY A 1 119 ? 12.091 4.057 -7.926 1.00 88.44 119 GLY A C 1
ATOM 957 O O . GLY A 1 119 ? 11.722 4.027 -9.101 1.00 88.44 119 GLY A O 1
ATOM 958 N N . TYR A 1 120 ? 12.307 2.961 -7.211 1.00 90.88 120 TYR A N 1
ATOM 959 C CA . TYR A 1 120 ? 12.049 1.606 -7.682 1.00 90.88 120 TYR A CA 1
ATOM 960 C C . TYR A 1 120 ? 11.547 0.739 -6.526 1.00 90.88 120 TYR A C 1
ATOM 962 O O . TYR A 1 120 ? 11.564 1.156 -5.366 1.00 90.88 120 TYR A O 1
ATOM 970 N N . VAL A 1 121 ? 11.087 -0.467 -6.856 1.00 92.31 121 VAL A N 1
ATOM 971 C CA . VAL A 1 121 ? 10.587 -1.437 -5.876 1.00 92.31 121 VAL A CA 1
ATOM 972 C C . VAL A 1 121 ? 11.612 -2.551 -5.660 1.00 92.31 121 VAL A C 1
ATOM 974 O O . VAL A 1 121 ? 12.323 -2.947 -6.597 1.00 92.31 121 VAL A O 1
ATOM 977 N N . VAL A 1 122 ? 11.680 -3.053 -4.428 1.00 90.88 122 VAL A N 1
ATOM 978 C CA . VAL A 1 122 ? 12.436 -4.241 -4.010 1.00 90.88 122 VAL A CA 1
ATOM 979 C C . VAL A 1 122 ? 11.555 -5.191 -3.200 1.00 90.88 122 VAL A C 1
ATOM 981 O O . VAL A 1 122 ? 10.540 -4.799 -2.628 1.00 90.88 122 VAL A O 1
ATOM 984 N N . ILE A 1 123 ? 11.974 -6.449 -3.115 1.00 87.62 123 ILE A N 1
ATOM 985 C CA . ILE A 1 123 ? 11.479 -7.384 -2.103 1.00 87.62 123 ILE A CA 1
ATOM 986 C C . ILE A 1 123 ? 12.326 -7.182 -0.838 1.00 87.62 123 ILE A C 1
ATOM 988 O O . ILE A 1 123 ? 13.557 -7.284 -0.864 1.00 87.62 123 ILE A O 1
ATOM 992 N N . GLY A 1 124 ? 11.688 -6.839 0.269 1.00 77.56 124 GLY A N 1
ATOM 993 C CA . GLY A 1 124 ? 12.342 -6.612 1.548 1.00 77.56 124 GLY A CA 1
ATOM 994 C C . GLY A 1 124 ? 12.935 -7.885 2.138 1.00 77.56 124 GLY A C 1
ATOM 995 O O . GLY A 1 124 ? 12.572 -9.002 1.777 1.00 77.56 124 GLY A O 1
ATOM 996 N N . ARG A 1 125 ? 13.854 -7.712 3.091 1.00 65.81 125 ARG A N 1
ATOM 997 C CA . ARG A 1 125 ? 14.284 -8.804 3.986 1.00 65.81 125 ARG A CA 1
ATOM 998 C C . ARG A 1 125 ? 13.331 -8.982 5.173 1.00 65.81 125 ARG A C 1
ATOM 1000 O O . ARG A 1 125 ? 13.421 -9.976 5.882 1.00 65.81 125 ARG A O 1
ATOM 1007 N N . GLN A 1 126 ? 12.464 -7.998 5.403 1.00 66.19 126 GLN A N 1
ATOM 1008 C CA . GLN A 1 126 ? 11.521 -7.940 6.513 1.00 66.19 126 GLN A CA 1
ATOM 1009 C C . GLN A 1 126 ? 10.114 -8.345 6.061 1.00 66.19 126 GLN A C 1
ATOM 1011 O O . GLN A 1 126 ? 9.788 -8.315 4.876 1.00 66.19 126 GLN A O 1
ATOM 1016 N N . TYR A 1 127 ? 9.270 -8.696 7.030 1.00 63.84 127 TYR A N 1
ATOM 1017 C CA . TYR A 1 127 ? 7.870 -9.070 6.813 1.00 63.84 127 TYR A CA 1
ATOM 1018 C C . TYR A 1 127 ? 6.907 -7.870 6.800 1.00 63.84 127 TYR A C 1
ATOM 1020 O O . TYR A 1 127 ? 5.725 -8.027 7.098 1.00 63.84 127 TYR A O 1
ATOM 1028 N N . SER A 1 128 ? 7.413 -6.670 6.522 1.00 74.50 128 SER A N 1
ATOM 1029 C CA . SER A 1 128 ? 6.626 -5.441 6.454 1.00 74.50 128 SER A CA 1
ATOM 1030 C C . SER A 1 128 ? 6.886 -4.701 5.151 1.00 74.50 128 SER A C 1
ATOM 1032 O O . SER A 1 128 ? 7.971 -4.787 4.571 1.00 74.50 128 SER A O 1
ATOM 1034 N N . TYR A 1 129 ? 5.877 -3.948 4.726 1.00 78.94 129 TYR A N 1
ATOM 1035 C CA . TYR A 1 129 ? 6.076 -2.851 3.788 1.00 78.94 129 TYR A CA 1
ATOM 1036 C C . TYR A 1 129 ? 6.957 -1.778 4.437 1.00 78.94 129 TYR A C 1
ATOM 1038 O O . TYR A 1 129 ? 6.896 -1.585 5.654 1.00 78.94 129 TYR A O 1
ATOM 1046 N N . ASP A 1 130 ? 7.823 -1.163 3.638 1.00 76.88 130 ASP A N 1
ATOM 1047 C CA . ASP A 1 130 ? 8.747 -0.124 4.095 1.00 76.88 130 ASP A CA 1
ATOM 1048 C C . ASP A 1 130 ? 9.144 0.783 2.921 1.00 76.88 130 ASP A C 1
ATOM 1050 O O . ASP A 1 130 ? 9.024 0.399 1.749 1.00 76.88 130 ASP A O 1
ATOM 1054 N N . HIS A 1 131 ? 9.669 1.964 3.231 1.00 75.62 131 HIS A N 1
ATOM 1055 C CA . HIS A 1 131 ? 10.248 2.876 2.259 1.00 75.62 131 HIS A CA 1
ATOM 1056 C C . HIS A 1 131 ? 11.578 3.442 2.758 1.00 75.62 131 HIS A C 1
ATOM 1058 O O . HIS A 1 131 ? 11.700 3.981 3.857 1.00 75.62 131 HIS A O 1
ATOM 1064 N N . ILE A 1 132 ? 12.584 3.404 1.888 1.00 70.94 132 ILE A N 1
ATOM 1065 C CA . ILE A 1 132 ? 13.917 3.920 2.189 1.00 70.94 132 ILE A CA 1
ATOM 1066 C C . ILE A 1 132 ? 14.397 4.773 1.023 1.00 70.94 132 ILE A C 1
ATOM 1068 O O . ILE A 1 132 ? 14.523 4.279 -0.092 1.00 70.94 132 ILE A O 1
ATOM 1072 N N . ALA A 1 133 ? 14.665 6.060 1.257 1.00 68.62 133 ALA A N 1
ATOM 1073 C CA . ALA A 1 133 ? 15.221 6.976 0.255 1.00 68.62 133 ALA A CA 1
ATOM 1074 C C . ALA A 1 133 ? 14.472 7.007 -1.100 1.00 68.62 133 ALA A C 1
ATOM 1076 O O . ALA A 1 133 ? 15.079 7.293 -2.123 1.00 68.62 133 ALA A O 1
ATOM 1077 N N . ARG A 1 134 ? 13.146 6.771 -1.126 1.00 78.75 134 ARG A N 1
ATOM 1078 C CA . ARG A 1 134 ? 12.269 6.603 -2.323 1.00 78.75 134 ARG A CA 1
ATOM 1079 C C . ARG A 1 134 ? 12.243 5.198 -2.937 1.00 78.75 134 ARG A C 1
ATOM 1081 O O . ARG A 1 134 ? 11.515 5.001 -3.908 1.00 78.75 134 ARG A O 1
ATOM 1088 N N . VAL A 1 135 ? 12.975 4.236 -2.389 1.00 87.19 135 VAL A N 1
ATOM 1089 C CA . VAL A 1 135 ? 12.843 2.807 -2.699 1.00 87.19 135 VAL A CA 1
ATOM 1090 C C . VAL A 1 135 ? 11.697 2.236 -1.878 1.00 87.19 135 VAL A C 1
ATOM 1092 O O . VAL A 1 135 ? 11.689 2.390 -0.660 1.00 87.19 135 VAL A O 1
ATOM 1095 N N . LEU A 1 136 ? 10.735 1.590 -2.536 1.00 91.19 136 LEU A N 1
ATOM 1096 C CA . LEU A 1 136 ? 9.620 0.924 -1.862 1.00 91.19 136 LEU A CA 1
ATOM 1097 C C . LEU A 1 136 ? 9.916 -0.565 -1.706 1.00 91.19 136 LEU A C 1
ATOM 1099 O O . LEU A 1 136 ? 10.443 -1.200 -2.620 1.00 91.19 136 LEU A O 1
ATOM 1103 N N . SER A 1 137 ? 9.562 -1.127 -0.560 1.00 89.88 137 SER A N 1
ATOM 1104 C CA . SER A 1 137 ? 9.796 -2.526 -0.229 1.00 89.88 137 SER A CA 1
ATOM 1105 C C . SER A 1 137 ? 8.476 -3.254 -0.011 1.00 89.88 137 SER A C 1
ATOM 1107 O O . SER A 1 137 ? 7.625 -2.785 0.744 1.00 89.88 137 SER A O 1
ATOM 1109 N N . ILE A 1 138 ? 8.324 -4.423 -0.637 1.00 90.31 138 ILE A N 1
ATOM 1110 C CA . ILE A 1 138 ? 7.244 -5.371 -0.330 1.00 90.31 138 ILE A CA 1
ATOM 1111 C C . ILE A 1 138 ? 7.764 -6.517 0.543 1.00 90.31 138 ILE A C 1
ATOM 1113 O O . ILE A 1 138 ? 8.930 -6.895 0.400 1.00 90.31 138 ILE A O 1
ATOM 1117 N N . PRO A 1 139 ? 6.944 -7.113 1.418 1.00 85.06 139 PRO A N 1
ATOM 1118 C CA . PRO A 1 139 ? 7.375 -8.252 2.207 1.00 85.06 139 PRO A CA 1
ATOM 1119 C C . PRO A 1 139 ? 7.474 -9.520 1.341 1.00 85.06 139 PRO A C 1
ATOM 1121 O O . PRO A 1 139 ? 6.876 -9.626 0.267 1.00 85.06 139 PRO A O 1
ATOM 1124 N N . VAL A 1 140 ? 8.271 -10.490 1.795 1.00 82.88 140 VAL A N 1
ATOM 1125 C CA . VAL A 1 140 ? 8.570 -11.713 1.025 1.00 82.88 140 VAL A CA 1
ATOM 1126 C C . VAL A 1 140 ? 7.316 -12.551 0.761 1.00 82.88 140 VAL A C 1
ATOM 1128 O O . VAL A 1 140 ? 7.180 -13.115 -0.321 1.00 82.88 140 VAL A O 1
ATOM 1131 N N . ASP A 1 141 ? 6.385 -12.607 1.707 1.00 79.94 141 ASP A N 1
ATOM 1132 C CA . ASP A 1 141 ? 5.109 -13.329 1.607 1.00 79.94 141 ASP A CA 1
ATOM 1133 C C . ASP A 1 141 ? 4.122 -12.704 0.603 1.00 79.94 141 ASP A C 1
ATOM 1135 O O . ASP A 1 141 ? 3.303 -13.419 0.018 1.00 79.94 141 ASP A O 1
ATOM 1139 N N . ALA A 1 142 ? 4.269 -11.411 0.304 1.00 86.56 142 ALA A N 1
ATOM 1140 C CA . ALA A 1 142 ? 3.533 -10.756 -0.776 1.00 86.56 142 ALA A CA 1
ATOM 1141 C C . ALA A 1 142 ? 4.090 -11.095 -2.172 1.00 86.56 142 ALA A C 1
ATOM 1143 O O . ALA A 1 142 ? 3.462 -10.788 -3.189 1.00 86.56 142 ALA A O 1
ATOM 1144 N N . THR A 1 143 ? 5.257 -11.741 -2.277 1.00 84.50 143 THR A N 1
ATOM 1145 C CA . THR A 1 143 ? 5.835 -12.123 -3.576 1.00 84.50 143 THR A CA 1
ATOM 1146 C C . THR A 1 143 ? 4.855 -13.030 -4.330 1.00 84.50 143 THR A C 1
ATOM 1148 O O . THR A 1 143 ? 4.516 -14.110 -3.863 1.00 84.50 143 THR A O 1
ATOM 1151 N N . PHE A 1 144 ? 4.402 -12.597 -5.510 1.00 86.25 144 PHE A N 1
ATOM 1152 C CA . PHE A 1 144 ? 3.345 -13.245 -6.306 1.00 86.25 144 PHE A CA 1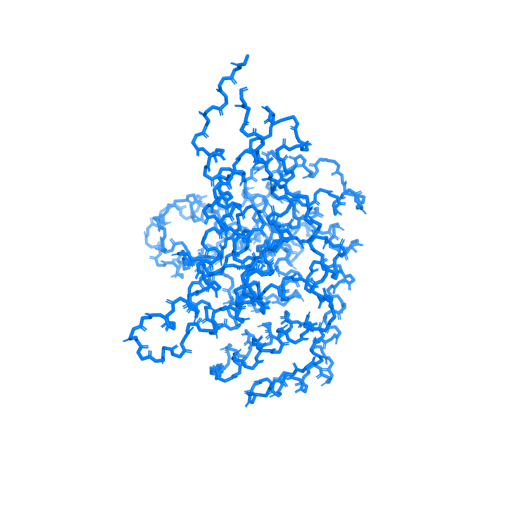
ATOM 1153 C C . PHE A 1 144 ? 1.933 -13.294 -5.691 1.00 86.25 144 PHE A C 1
ATOM 1155 O O . PHE A 1 144 ? 1.056 -13.918 -6.280 1.00 86.25 144 PHE A O 1
ATOM 1162 N N . SER A 1 145 ? 1.671 -12.594 -4.589 1.00 90.44 145 SER A N 1
ATOM 1163 C CA . SER A 1 145 ? 0.341 -12.492 -3.972 1.00 90.44 145 SER A CA 1
ATOM 1164 C C . SER A 1 145 ? -0.225 -11.092 -4.202 1.00 90.44 145 SER A C 1
ATOM 1166 O O . SER A 1 145 ? -0.123 -10.205 -3.360 1.00 90.44 145 SER A O 1
ATOM 1168 N N . VAL A 1 146 ? -0.788 -10.862 -5.390 1.00 93.81 146 VAL A N 1
ATOM 1169 C CA . VAL A 1 146 ? -1.256 -9.528 -5.830 1.00 93.81 146 VAL A CA 1
ATOM 1170 C C . VAL A 1 146 ? -2.319 -8.928 -4.907 1.00 93.81 146 VAL A C 1
ATOM 1172 O O . VAL A 1 146 ? -2.367 -7.713 -4.747 1.00 93.81 146 VAL A O 1
ATOM 1175 N N . ASP A 1 147 ? -3.146 -9.752 -4.266 1.00 93.62 147 ASP A N 1
ATOM 1176 C CA . ASP A 1 147 ? -4.112 -9.315 -3.254 1.00 93.62 147 ASP A CA 1
ATOM 1177 C C . ASP A 1 147 ? -3.453 -8.727 -2.004 1.00 93.62 147 ASP A C 1
ATOM 1179 O O . ASP A 1 147 ? -4.103 -7.972 -1.290 1.00 93.62 147 ASP A O 1
ATOM 1183 N N . GLN A 1 148 ? -2.177 -9.024 -1.754 1.00 92.38 148 GLN A N 1
ATOM 1184 C CA . GLN A 1 148 ? -1.434 -8.479 -0.624 1.00 92.38 148 GLN A CA 1
ATOM 1185 C C . GLN A 1 148 ? -0.792 -7.123 -0.925 1.00 92.38 148 GLN A C 1
ATOM 1187 O O . GLN A 1 148 ? -0.446 -6.425 0.022 1.00 92.38 148 GLN A O 1
ATOM 1192 N N . TYR A 1 149 ? -0.693 -6.687 -2.190 1.00 94.88 149 TYR A N 1
ATOM 1193 C CA . TYR A 1 149 ? -0.030 -5.426 -2.577 1.00 94.88 149 TYR A CA 1
ATOM 1194 C C . TYR A 1 149 ? -0.712 -4.148 -2.081 1.00 94.88 149 TYR A C 1
ATOM 1196 O O . TYR A 1 149 ? -0.191 -3.064 -2.327 1.00 94.88 149 TYR A O 1
ATOM 1204 N N . PHE A 1 150 ? -1.826 -4.247 -1.351 1.00 94.19 150 PHE A N 1
ATOM 1205 C CA . PHE A 1 150 ? -2.494 -3.094 -0.746 1.00 94.19 150 PHE A CA 1
ATOM 1206 C C . PHE A 1 150 ? -1.550 -2.263 0.139 1.00 94.19 150 PHE A C 1
ATOM 1208 O O . PHE A 1 150 ? -1.642 -1.043 0.143 1.00 94.19 150 PHE A O 1
ATOM 1215 N N . GLY A 1 151 ? -0.587 -2.893 0.825 1.00 92.19 151 GLY A N 1
ATOM 1216 C CA . GLY A 1 151 ? 0.348 -2.177 1.698 1.00 92.19 151 GLY A CA 1
ATOM 1217 C C . GLY A 1 151 ? 1.258 -1.183 0.965 1.00 92.19 151 GLY A C 1
ATOM 1218 O O . GLY A 1 151 ? 1.714 -0.216 1.569 1.00 92.19 151 GLY A O 1
ATOM 1219 N N . LEU A 1 152 ? 1.456 -1.338 -0.351 1.00 94.31 152 LEU A N 1
ATOM 1220 C CA . LEU A 1 152 ? 2.182 -0.348 -1.153 1.00 94.31 152 LEU A CA 1
ATOM 1221 C C . LEU A 1 152 ? 1.473 1.006 -1.201 1.00 94.31 152 LEU A C 1
ATOM 1223 O O . LEU A 1 152 ? 2.137 2.023 -1.380 1.00 94.31 152 LEU A O 1
ATOM 1227 N N . PHE A 1 153 ? 0.150 1.051 -1.046 1.00 95.38 153 PHE A N 1
ATOM 1228 C CA . PHE A 1 153 ? -0.600 2.306 -1.087 1.00 95.38 153 PHE A CA 1
ATOM 1229 C C . PHE A 1 153 ? -0.263 3.200 0.115 1.00 95.38 153 PHE A C 1
ATOM 1231 O O . PHE A 1 153 ? -0.117 4.412 -0.052 1.00 95.38 153 PHE A O 1
ATOM 1238 N N . HIS A 1 154 ? -0.044 2.603 1.292 1.00 94.69 154 HIS A N 1
ATOM 1239 C CA . HIS A 1 154 ? 0.466 3.305 2.472 1.00 94.69 154 HIS A CA 1
ATOM 1240 C C . HIS A 1 154 ? 1.866 3.887 2.216 1.00 94.69 154 HIS A C 1
ATOM 1242 O O . HIS A 1 154 ? 2.107 5.068 2.471 1.00 94.69 154 HIS A O 1
ATOM 1248 N N . GLU A 1 155 ? 2.777 3.098 1.638 1.00 92.25 155 GLU A N 1
ATOM 1249 C CA . GLU A 1 155 ? 4.143 3.557 1.343 1.00 92.25 155 GLU A CA 1
ATOM 1250 C C . GLU A 1 155 ? 4.199 4.625 0.239 1.00 92.25 155 GLU A C 1
ATOM 1252 O O . GLU A 1 155 ? 5.010 5.553 0.296 1.00 92.25 155 GLU A O 1
ATOM 1257 N N . ILE A 1 156 ? 3.296 4.560 -0.745 1.00 91.81 156 ILE A N 1
ATOM 1258 C CA . ILE A 1 156 ? 3.091 5.645 -1.716 1.00 91.81 156 ILE A CA 1
ATOM 1259 C C . ILE A 1 156 ? 2.703 6.934 -0.980 1.00 91.81 156 ILE A C 1
ATOM 1261 O O . ILE A 1 156 ? 3.246 7.994 -1.296 1.00 91.81 156 ILE A O 1
ATOM 1265 N N . GLY A 1 157 ? 1.841 6.847 0.039 1.00 89.94 157 GLY A N 1
ATOM 1266 C CA . GLY A 1 157 ? 1.508 7.965 0.924 1.00 89.94 157 GLY A CA 1
ATOM 1267 C C . GLY A 1 157 ? 2.751 8.631 1.523 1.00 89.94 157 GLY A C 1
ATOM 1268 O O . GLY A 1 157 ? 2.888 9.853 1.436 1.00 89.94 157 GLY A O 1
ATOM 1269 N N . HIS A 1 158 ? 3.710 7.846 2.025 1.00 86.88 158 HIS A N 1
ATOM 1270 C CA . HIS A 1 158 ? 4.962 8.378 2.584 1.00 86.88 158 HIS A CA 1
ATOM 1271 C C . HIS A 1 158 ? 5.792 9.135 1.545 1.00 86.88 158 HIS A C 1
ATOM 1273 O O . HIS A 1 158 ? 6.325 10.211 1.829 1.00 86.88 158 HIS A O 1
ATOM 1279 N N . VAL A 1 159 ? 5.874 8.616 0.318 1.00 84.69 159 VAL A N 1
ATOM 1280 C CA . VAL A 1 159 ? 6.569 9.300 -0.785 1.00 84.69 159 VAL A CA 1
ATOM 1281 C C . VAL A 1 159 ? 5.871 10.612 -1.146 1.00 84.69 159 VAL A C 1
ATOM 1283 O O . VAL A 1 159 ? 6.551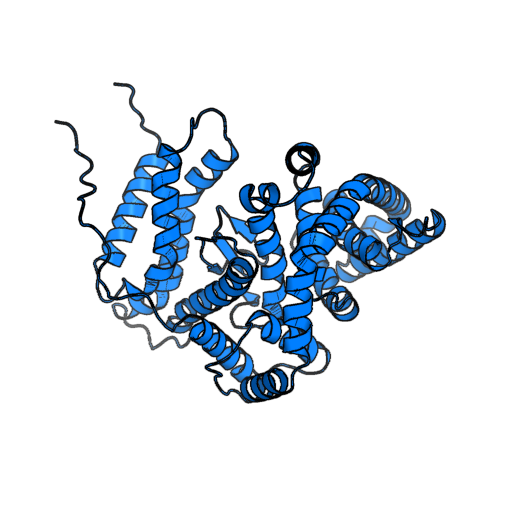 11.613 -1.389 1.00 84.69 159 VAL A O 1
ATOM 1286 N N . ILE A 1 160 ? 4.535 10.630 -1.150 1.00 81.88 160 ILE A N 1
ATOM 1287 C CA . ILE A 1 160 ? 3.748 11.838 -1.412 1.00 81.88 160 ILE A CA 1
ATOM 1288 C C . ILE A 1 160 ? 4.034 12.884 -0.340 1.00 81.88 160 ILE A C 1
ATOM 1290 O O . ILE A 1 160 ? 4.401 13.989 -0.724 1.00 81.88 160 ILE A O 1
ATOM 1294 N N . ILE A 1 161 ? 3.956 12.538 0.957 1.00 78.31 161 ILE A N 1
ATOM 1295 C CA . ILE A 1 161 ? 4.231 13.452 2.090 1.00 78.31 161 ILE A CA 1
ATOM 1296 C C . ILE A 1 161 ? 5.595 14.142 1.942 1.00 78.31 161 ILE A C 1
ATOM 1298 O O . ILE A 1 161 ? 5.721 15.344 2.179 1.00 78.31 161 ILE A O 1
ATOM 1302 N N . ARG A 1 162 ? 6.622 13.407 1.505 1.00 74.69 162 ARG A N 1
ATOM 1303 C CA . ARG A 1 162 ? 7.976 13.958 1.323 1.00 74.69 162 ARG A CA 1
ATOM 1304 C C . ARG A 1 162 ? 8.107 14.871 0.097 1.00 74.69 162 ARG A C 1
ATOM 1306 O O . ARG A 1 162 ? 9.075 15.628 -0.005 1.00 74.69 162 ARG A O 1
ATOM 1313 N N . ASN A 1 163 ? 7.157 14.841 -0.838 1.00 72.38 163 ASN A N 1
ATOM 1314 C CA . ASN A 1 163 ? 7.169 15.694 -2.022 1.00 72.38 163 ASN A CA 1
ATOM 1315 C C . ASN A 1 163 ? 6.592 17.085 -1.708 1.00 72.38 163 ASN A C 1
ATOM 1317 O O . ASN A 1 163 ? 5.425 17.373 -1.969 1.00 72.38 163 ASN A O 1
ATOM 1321 N N . LYS A 1 164 ? 7.432 17.979 -1.168 1.00 66.06 164 LYS A N 1
ATOM 1322 C CA . LYS A 1 164 ? 7.021 19.346 -0.788 1.00 66.06 164 LYS A CA 1
ATOM 1323 C C . LYS A 1 164 ? 6.370 20.128 -1.939 1.00 66.06 164 LYS A C 1
ATOM 1325 O O . LYS A 1 164 ? 5.455 20.903 -1.689 1.00 66.06 164 LYS A O 1
ATOM 1330 N N . GLU A 1 165 ? 6.786 19.910 -3.188 1.00 62.75 165 GLU A N 1
ATOM 1331 C CA . GLU A 1 165 ? 6.209 20.591 -4.360 1.00 62.75 165 GLU A CA 1
ATOM 1332 C C . GLU A 1 165 ? 4.741 20.206 -4.600 1.00 62.75 165 GLU A C 1
ATOM 1334 O O . GLU A 1 165 ? 3.918 21.069 -4.913 1.00 62.75 165 GLU A O 1
ATOM 1339 N N . TYR A 1 166 ? 4.372 18.945 -4.353 1.00 62.44 166 TYR A N 1
ATOM 1340 C CA . TYR A 1 166 ? 2.979 18.497 -4.428 1.00 62.44 166 TYR A CA 1
ATOM 1341 C C . TYR A 1 166 ? 2.065 19.267 -3.457 1.00 62.44 166 TYR A C 1
ATOM 1343 O O . TYR A 1 166 ? 0.936 19.636 -3.810 1.00 62.44 166 TYR A O 1
ATOM 1351 N N . PHE A 1 167 ? 2.573 19.566 -2.256 1.00 62.00 167 PHE A N 1
ATOM 1352 C CA . PHE A 1 167 ? 1.855 20.342 -1.242 1.00 62.00 167 PHE A CA 1
ATOM 1353 C C . PHE A 1 167 ? 1.890 21.850 -1.494 1.00 62.00 167 PHE A C 1
ATOM 1355 O O . PHE A 1 167 ? 0.868 22.493 -1.278 1.00 62.00 167 PHE A O 1
ATOM 1362 N N . LYS A 1 168 ? 2.999 22.410 -1.998 1.00 61.00 168 LYS A N 1
ATOM 1363 C CA . LYS A 1 168 ? 3.104 23.839 -2.363 1.00 61.00 168 LYS A CA 1
ATOM 1364 C C . LYS A 1 168 ? 2.144 24.235 -3.480 1.00 61.00 168 LYS A C 1
ATOM 1366 O O . LYS A 1 168 ? 1.619 25.341 -3.485 1.00 61.00 168 LYS A O 1
ATOM 1371 N N . ALA A 1 169 ? 1.876 23.318 -4.409 1.00 53.38 169 ALA A N 1
ATOM 1372 C CA . ALA A 1 169 ? 0.867 23.504 -5.448 1.00 53.38 169 ALA A CA 1
ATOM 1373 C C . ALA A 1 169 ? -0.580 23.396 -4.916 1.00 53.38 169 ALA A C 1
ATOM 1375 O O . ALA A 1 169 ? -1.524 23.387 -5.705 1.00 53.38 169 ALA A O 1
ATOM 1376 N N . SER A 1 170 ? -0.781 23.199 -3.610 1.00 54.09 170 SER A N 1
ATOM 1377 C CA . SER A 1 170 ? -2.084 23.240 -2.942 1.00 54.09 170 SER A CA 1
ATOM 1378 C C . SER A 1 170 ? -2.147 24.481 -2.043 1.00 54.09 170 SER A C 1
ATOM 1380 O O . SER A 1 170 ? -1.128 24.858 -1.474 1.00 54.09 170 SER A O 1
ATOM 1382 N N . PRO A 1 171 ? -3.328 25.073 -1.792 1.00 52.91 171 PRO A N 1
ATOM 1383 C CA . PRO A 1 171 ? -3.514 26.108 -0.768 1.00 52.91 171 PRO A CA 1
ATOM 1384 C C . PRO A 1 171 ? -3.525 25.479 0.640 1.00 52.91 171 PRO A C 1
ATOM 1386 O O . PRO A 1 171 ? -4.457 25.654 1.441 1.00 52.91 171 PRO A O 1
ATOM 1389 N N . LEU A 1 172 ? -2.526 24.645 0.909 1.00 55.44 172 LEU A N 1
ATOM 1390 C CA . LEU A 1 172 ? -2.321 23.975 2.175 1.00 55.44 172 LEU A CA 1
ATOM 1391 C C . LEU A 1 172 ? -1.485 24.898 3.067 1.00 55.44 172 LEU A C 1
ATOM 1393 O O . LEU A 1 172 ? -0.469 25.414 2.611 1.00 55.44 172 LEU A O 1
ATOM 1397 N N . PRO A 1 173 ? -1.932 25.168 4.300 1.00 56.00 173 PRO A N 1
ATOM 1398 C CA . PRO A 1 173 ? -1.203 26.051 5.199 1.00 56.00 173 PRO A CA 1
ATOM 1399 C C . PRO A 1 173 ? 0.253 25.612 5.446 1.00 56.00 173 PRO A C 1
ATOM 1401 O O . PRO A 1 173 ? 0.520 24.421 5.587 1.00 56.00 173 PRO A O 1
ATOM 1404 N N . GLU A 1 174 ? 1.183 26.565 5.571 1.00 58.50 174 GLU A N 1
ATOM 1405 C CA . GLU A 1 174 ? 2.597 26.307 5.922 1.00 58.50 174 GLU A CA 1
ATOM 1406 C C . GLU A 1 174 ? 2.752 25.496 7.215 1.00 58.50 174 GLU A C 1
ATOM 1408 O O . GLU A 1 174 ? 3.581 24.586 7.272 1.00 58.50 174 GLU A O 1
ATOM 1413 N N . HIS A 1 175 ? 1.858 25.716 8.189 1.00 59.50 175 HIS A N 1
ATOM 1414 C CA . HIS A 1 175 ? 1.834 24.973 9.450 1.00 59.50 175 HIS A CA 1
ATOM 1415 C C . HIS A 1 175 ? 1.652 23.455 9.277 1.00 59.50 175 HIS A C 1
ATOM 1417 O O . HIS A 1 175 ? 1.789 22.721 10.245 1.00 59.50 175 HIS A O 1
ATOM 1423 N N . LEU A 1 176 ? 1.325 22.953 8.079 1.00 56.41 176 LEU A N 1
ATOM 1424 C CA . LEU A 1 176 ? 1.200 21.519 7.786 1.00 56.41 176 LEU A CA 1
ATOM 1425 C C . LEU A 1 176 ? 2.520 20.833 7.525 1.00 56.41 176 LEU A C 1
ATOM 1427 O O . LEU A 1 176 ? 2.713 19.703 7.964 1.00 56.41 176 LEU A O 1
ATOM 1431 N N . ILE A 1 177 ? 3.420 21.526 6.835 1.00 58.78 177 ILE A N 1
ATOM 1432 C CA . ILE A 1 177 ? 4.799 21.071 6.679 1.00 58.78 177 ILE A CA 1
ATOM 1433 C C . ILE A 1 177 ? 5.430 21.025 8.076 1.00 58.78 177 ILE A C 1
ATOM 1435 O O . ILE A 1 177 ? 6.012 20.015 8.460 1.00 58.78 177 ILE A O 1
ATOM 1439 N N . GLU A 1 178 ? 5.164 22.055 8.881 1.00 61.16 178 GLU A N 1
ATOM 1440 C CA . GLU A 1 178 ? 5.572 22.128 10.283 1.00 61.16 178 GLU A CA 1
ATOM 1441 C C . GLU A 1 178 ? 4.896 21.054 11.156 1.00 61.16 178 GLU A C 1
ATOM 1443 O O . GLU A 1 178 ? 5.546 20.488 12.027 1.00 61.16 178 GLU A O 1
ATOM 1448 N N . LEU A 1 179 ? 3.628 20.688 10.920 1.00 63.44 179 LEU A N 1
ATOM 1449 C CA . LEU A 1 179 ? 2.932 19.645 11.692 1.00 63.44 179 LEU A CA 1
ATOM 1450 C C . LEU A 1 179 ? 3.581 18.262 11.518 1.00 63.44 179 LEU A C 1
ATOM 1452 O O . LEU A 1 179 ? 3.643 17.485 12.474 1.00 63.44 179 LEU A O 1
ATOM 1456 N N . PHE A 1 180 ? 4.080 17.953 10.316 1.00 63.66 180 PHE A N 1
ATOM 1457 C CA . PHE A 1 180 ? 4.823 16.717 10.036 1.00 63.66 180 PHE A CA 1
ATOM 1458 C C . PHE A 1 180 ? 6.264 16.743 10.553 1.00 63.66 180 PHE A C 1
ATOM 1460 O O . PHE A 1 180 ? 6.847 15.675 10.762 1.00 63.66 180 PHE A O 1
ATOM 1467 N N . ASP A 1 181 ? 6.829 17.932 10.753 1.00 59.69 181 ASP A N 1
ATOM 1468 C CA . ASP A 1 181 ? 8.167 18.128 11.313 1.00 59.69 181 ASP A CA 1
ATOM 1469 C C . ASP A 1 181 ? 8.134 18.189 12.860 1.00 59.69 181 ASP A C 1
ATOM 1471 O O . ASP A 1 181 ? 9.058 17.698 13.506 1.00 59.69 181 ASP A O 1
ATOM 1475 N N . HIS A 1 182 ? 7.042 18.675 13.472 1.00 54.06 182 HIS A N 1
ATOM 1476 C CA . HIS A 1 182 ? 6.877 18.829 14.928 1.00 54.06 182 HIS A CA 1
ATOM 1477 C C . HIS A 1 182 ? 6.132 17.683 15.633 1.00 54.06 182 HIS A C 1
ATOM 1479 O O . HIS A 1 182 ? 6.539 17.306 16.731 1.00 54.06 182 HIS A O 1
ATOM 1485 N N . LYS A 1 183 ? 5.064 17.100 15.055 1.00 56.06 183 LYS A N 1
ATOM 1486 C CA . LYS A 1 183 ? 4.293 16.004 15.703 1.00 56.06 183 LYS A CA 1
ATOM 1487 C C . LYS A 1 183 ? 4.900 14.602 15.484 1.00 56.06 183 LYS A C 1
ATOM 1489 O O . LYS A 1 183 ? 4.303 13.596 15.868 1.00 56.06 183 LYS A O 1
ATOM 1494 N N . GLY A 1 184 ? 6.098 14.522 14.899 1.00 66.31 184 GLY A N 1
ATOM 1495 C CA . GLY A 1 184 ? 6.889 13.293 14.788 1.00 66.31 184 GLY A CA 1
ATOM 1496 C C . GLY A 1 184 ? 6.368 12.271 13.767 1.00 66.31 184 GLY A C 1
ATOM 1497 O O . GLY A 1 184 ? 5.529 12.559 12.919 1.00 66.31 184 GLY A O 1
ATOM 1498 N N . GLY A 1 185 ? 6.891 11.041 13.831 1.00 79.19 185 GLY A N 1
ATOM 1499 C CA . GLY A 1 185 ? 6.595 9.990 12.846 1.00 79.19 185 GLY A CA 1
ATOM 1500 C C . GLY A 1 185 ? 5.140 9.503 12.834 1.00 79.19 185 GLY A C 1
ATOM 1501 O O . GLY A 1 185 ? 4.676 9.025 11.808 1.00 79.19 185 GLY A O 1
ATOM 1502 N N . LEU A 1 186 ? 4.393 9.640 13.935 1.00 86.50 186 LEU A N 1
ATOM 1503 C CA . LEU A 1 186 ? 3.035 9.092 14.050 1.00 86.50 186 LEU A CA 1
ATOM 1504 C C . LEU A 1 186 ? 1.995 9.854 13.218 1.00 86.50 186 LEU A C 1
ATOM 1506 O O . LEU A 1 186 ? 1.121 9.234 12.616 1.00 86.50 186 LEU A O 1
ATOM 1510 N N . SER A 1 187 ? 2.104 11.181 13.129 1.00 86.25 187 SER A N 1
ATOM 1511 C CA . SER A 1 187 ? 1.211 11.985 12.283 1.00 86.25 187 SER A CA 1
ATOM 1512 C C . SER A 1 187 ? 1.386 11.649 10.798 1.00 86.25 187 SER A C 1
ATOM 1514 O O . SER A 1 187 ? 0.396 11.571 10.068 1.00 86.25 187 SER A O 1
ATOM 1516 N N . ARG A 1 188 ? 2.630 11.380 10.367 1.00 86.50 188 ARG A N 1
ATOM 1517 C CA . ARG A 1 188 ? 2.949 10.911 9.008 1.00 86.50 188 ARG A CA 1
ATOM 1518 C C . ARG A 1 188 ? 2.290 9.557 8.733 1.00 86.50 188 ARG A C 1
ATOM 1520 O O . ARG A 1 188 ? 1.601 9.420 7.731 1.00 86.50 188 ARG A O 1
ATOM 1527 N N . GLU A 1 189 ? 2.411 8.600 9.654 1.00 91.25 189 GLU A N 1
ATOM 1528 C CA . GLU A 1 189 ? 1.768 7.279 9.541 1.00 91.25 189 GLU A CA 1
ATOM 1529 C C . GLU A 1 189 ? 0.242 7.377 9.414 1.00 91.25 189 GLU A C 1
ATOM 1531 O O . GLU A 1 189 ? -0.341 6.755 8.530 1.00 91.25 189 GLU A O 1
ATOM 1536 N N . ILE A 1 190 ? -0.405 8.195 10.252 1.00 92.62 190 ILE A N 1
ATOM 1537 C CA . ILE A 1 190 ? -1.860 8.398 10.204 1.00 92.62 190 ILE A CA 1
ATOM 1538 C C . ILE A 1 190 ? -2.278 9.024 8.873 1.00 92.62 190 ILE A C 1
ATOM 1540 O O . ILE A 1 190 ? -3.268 8.602 8.279 1.00 92.62 190 ILE A O 1
ATOM 1544 N N . PHE A 1 191 ? -1.533 10.012 8.374 1.00 91.25 191 PHE A N 1
ATOM 1545 C CA . PHE A 1 191 ? -1.804 10.582 7.057 1.00 91.25 191 PHE A CA 1
ATOM 1546 C C . PHE A 1 191 ? -1.686 9.523 5.955 1.00 91.25 191 PHE A C 1
ATOM 1548 O O . PHE A 1 191 ? -2.548 9.457 5.079 1.00 91.25 191 PHE A O 1
ATOM 1555 N N . CYS A 1 192 ? -0.649 8.685 5.997 1.00 93.00 192 CYS A N 1
ATOM 1556 C CA . CYS A 1 192 ? -0.469 7.591 5.045 1.00 93.00 192 CYS A CA 1
ATOM 1557 C C . CYS A 1 192 ? -1.606 6.566 5.122 1.00 93.00 192 CYS A C 1
ATOM 1559 O O . CYS A 1 192 ? -2.070 6.118 4.080 1.00 93.00 192 CYS A O 1
ATOM 1561 N N . ASP A 1 193 ? -2.117 6.249 6.315 1.00 96.38 193 ASP A N 1
ATOM 1562 C CA . ASP A 1 193 ? -3.287 5.374 6.482 1.00 96.38 193 ASP A CA 1
ATOM 1563 C C . ASP A 1 193 ? -4.574 6.004 5.926 1.00 96.38 193 ASP A C 1
ATOM 1565 O O . ASP A 1 193 ? -5.396 5.319 5.320 1.00 96.38 193 ASP A O 1
ATOM 1569 N N . LEU A 1 194 ? -4.756 7.319 6.083 1.00 95.50 194 LEU A N 1
ATOM 1570 C CA . LEU A 1 194 ? -5.874 8.041 5.465 1.00 95.50 194 LEU A CA 1
ATOM 1571 C C . LEU A 1 194 ? -5.760 8.053 3.937 1.00 95.50 194 LEU A C 1
ATOM 1573 O O . LEU A 1 194 ? -6.766 7.892 3.240 1.00 95.50 194 LEU A O 1
ATOM 1577 N N . PHE A 1 195 ? -4.541 8.225 3.415 1.00 94.94 195 PHE A N 1
ATOM 1578 C CA . PHE A 1 195 ? -4.260 8.145 1.986 1.00 94.94 195 PHE A CA 1
ATOM 1579 C C . PHE A 1 195 ? -4.525 6.738 1.449 1.00 94.94 195 PHE A C 1
ATOM 1581 O O . PHE A 1 195 ? -5.238 6.603 0.459 1.00 94.94 195 PHE A O 1
ATOM 1588 N N . ASP A 1 196 ? -4.015 5.700 2.110 1.00 96.81 196 ASP A N 1
ATOM 1589 C CA . ASP A 1 196 ? -4.285 4.305 1.765 1.00 96.81 196 ASP A CA 1
ATOM 1590 C C . ASP A 1 196 ? -5.795 4.040 1.755 1.00 96.81 196 ASP A C 1
ATOM 1592 O O . ASP A 1 196 ? -6.353 3.590 0.756 1.00 96.81 196 ASP A O 1
ATOM 1596 N N . TYR A 1 197 ? -6.506 4.453 2.804 1.00 97.50 197 TYR A N 1
ATOM 1597 C CA . TYR A 1 197 ? -7.952 4.294 2.882 1.00 97.50 197 TYR A CA 1
ATOM 1598 C C . TYR A 1 197 ? -8.711 4.972 1.723 1.00 97.50 197 TYR A C 1
ATOM 1600 O O . TYR A 1 197 ? -9.523 4.334 1.043 1.00 97.50 197 TYR A O 1
ATOM 1608 N N . GLN A 1 198 ? -8.467 6.262 1.481 1.00 95.75 198 GLN A N 1
ATOM 1609 C CA . GLN A 1 198 ? -9.218 7.016 0.474 1.00 95.75 198 GLN A CA 1
ATOM 1610 C C . GLN A 1 198 ? -8.748 6.731 -0.952 1.00 95.75 198 GLN A C 1
ATOM 1612 O O . GLN A 1 198 ? -9.568 6.527 -1.840 1.00 95.75 198 GLN A O 1
ATOM 1617 N N . CYS A 1 199 ? -7.439 6.710 -1.188 1.00 95.25 199 CYS A N 1
ATOM 1618 C CA . CYS A 1 199 ? -6.862 6.599 -2.526 1.00 95.25 199 CYS A CA 1
ATOM 1619 C C . CYS A 1 199 ? -6.543 5.154 -2.903 1.00 95.25 199 CYS A C 1
ATOM 1621 O O . CYS A 1 199 ? -6.761 4.792 -4.054 1.00 95.25 199 CYS A O 1
ATOM 1623 N N . GLY A 1 200 ? -6.061 4.331 -1.967 1.00 95.88 200 GLY A N 1
ATOM 1624 C CA . GLY A 1 200 ? -5.736 2.914 -2.173 1.00 95.88 200 GLY A CA 1
ATOM 1625 C C . GLY A 1 200 ? -6.961 1.994 -2.151 1.00 95.88 200 GLY A C 1
ATOM 1626 O O . GLY A 1 200 ? -7.179 1.206 -3.073 1.00 95.88 200 GLY A O 1
ATOM 1627 N N . PHE A 1 201 ? -7.816 2.144 -1.141 1.00 97.38 201 PHE A N 1
ATOM 1628 C CA . PHE A 1 201 ? -9.056 1.380 -0.977 1.00 97.38 201 PHE A CA 1
ATOM 1629 C C . PHE A 1 201 ? -10.290 2.081 -1.553 1.00 97.38 201 PHE A C 1
ATOM 1631 O O . PHE A 1 201 ? -11.387 1.531 -1.450 1.00 97.38 201 PHE A O 1
ATOM 1638 N N . LEU A 1 202 ? -10.143 3.263 -2.162 1.00 96.00 202 LEU A N 1
ATOM 1639 C CA . LEU A 1 202 ? -11.243 4.032 -2.768 1.00 96.00 202 LEU A CA 1
ATOM 1640 C C . LEU A 1 202 ? -12.413 4.289 -1.800 1.00 96.00 202 LEU A C 1
ATOM 1642 O O . LEU A 1 202 ? -13.576 4.287 -2.205 1.00 96.00 202 LEU A O 1
ATOM 1646 N N . GLY A 1 203 ? -12.124 4.434 -0.504 1.00 94.38 203 GLY A N 1
ATOM 1647 C CA . GLY A 1 203 ? -13.144 4.640 0.525 1.00 94.38 203 GLY A CA 1
ATOM 1648 C C . GLY A 1 203 ? -13.988 3.398 0.857 1.00 94.38 203 GLY A C 1
ATOM 1649 O O . GLY A 1 203 ? -15.005 3.504 1.546 1.00 94.38 203 GLY A O 1
ATOM 1650 N N . TYR A 1 204 ? -13.613 2.192 0.408 1.00 95.44 204 TYR A N 1
ATOM 1651 C CA . TYR A 1 204 ? -14.324 0.956 0.769 1.00 95.44 204 TYR A CA 1
ATOM 1652 C C . TYR A 1 204 ? -14.000 0.505 2.202 1.00 95.44 204 TYR A C 1
ATOM 1654 O O . TYR A 1 204 ? -13.278 -0.471 2.422 1.00 95.44 204 TYR A O 1
ATOM 1662 N N . TYR A 1 205 ? -14.596 1.175 3.193 1.00 95.06 205 TYR A N 1
ATOM 1663 C CA . TYR A 1 205 ? -14.312 0.940 4.616 1.00 95.06 205 TYR A CA 1
ATOM 1664 C C . TYR A 1 205 ? -14.486 -0.518 5.054 1.00 95.06 205 TYR A C 1
ATOM 1666 O O . TYR A 1 205 ? -13.643 -1.045 5.768 1.00 95.06 205 TYR A O 1
ATOM 1674 N N . SER A 1 206 ? -15.525 -1.211 4.577 1.00 94.19 206 SER A N 1
ATOM 1675 C CA . SER A 1 206 ? -15.750 -2.623 4.937 1.00 94.19 206 SER A CA 1
ATOM 1676 C C . SER A 1 206 ? -14.616 -3.559 4.501 1.00 94.19 206 SER A C 1
ATOM 1678 O O . SER A 1 206 ? -14.368 -4.568 5.159 1.00 94.19 206 SER A O 1
ATOM 1680 N N . LEU A 1 207 ? -13.926 -3.243 3.399 1.00 95.38 207 LEU A N 1
ATOM 1681 C CA . LEU A 1 207 ? -12.765 -4.000 2.939 1.00 95.38 207 LEU A CA 1
ATOM 1682 C C . LEU A 1 207 ? -11.519 -3.611 3.742 1.00 95.38 207 LEU A C 1
ATOM 1684 O O . LEU A 1 207 ? -10.762 -4.488 4.156 1.00 95.38 207 LEU A O 1
ATOM 1688 N N . TYR A 1 208 ? -11.356 -2.316 4.022 1.00 96.25 208 TYR A N 1
ATOM 1689 C CA . TYR A 1 208 ? -10.268 -1.778 4.840 1.00 96.25 208 TYR A CA 1
ATOM 1690 C C . TYR A 1 208 ? -10.293 -2.337 6.276 1.00 96.25 208 TYR A C 1
ATOM 1692 O O . TYR A 1 208 ? -9.301 -2.892 6.740 1.00 96.25 208 TYR A O 1
ATOM 1700 N N . GLU A 1 209 ? -11.448 -2.301 6.953 1.00 94.38 209 GLU A N 1
ATOM 1701 C CA . GLU A 1 209 ? -11.658 -2.808 8.323 1.00 94.38 209 GLU A CA 1
ATOM 1702 C C . GLU A 1 209 ? -11.360 -4.310 8.460 1.00 94.38 209 GLU A C 1
ATOM 1704 O O . GLU A 1 209 ? -10.947 -4.766 9.530 1.00 94.38 209 GLU A O 1
ATOM 1709 N N . LYS A 1 210 ? -11.575 -5.089 7.396 1.00 92.50 210 LYS A N 1
ATOM 1710 C CA . LYS A 1 210 ? -11.274 -6.528 7.377 1.00 92.50 210 LYS A CA 1
ATOM 1711 C C . LYS A 1 210 ? -9.809 -6.837 7.088 1.00 92.50 210 LYS A C 1
ATOM 1713 O O . LYS A 1 210 ? -9.357 -7.919 7.438 1.00 92.50 210 LYS A O 1
ATOM 1718 N N . THR A 1 211 ? -9.093 -5.919 6.443 1.00 93.31 211 THR A N 1
ATOM 1719 C CA . THR A 1 211 ? -7.742 -6.178 5.929 1.00 93.31 211 THR A CA 1
ATOM 1720 C C . THR A 1 211 ? -6.675 -5.557 6.824 1.00 93.31 211 THR A C 1
ATOM 1722 O O . THR A 1 211 ? -5.785 -6.251 7.310 1.00 93.31 211 THR A O 1
ATOM 1725 N N . VAL A 1 212 ? -6.767 -4.250 7.071 1.00 93.44 212 VAL A N 1
ATOM 1726 C CA . VAL A 1 212 ? -5.673 -3.480 7.674 1.00 93.44 212 VAL A CA 1
ATOM 1727 C C . VAL A 1 212 ? -5.483 -3.766 9.166 1.00 93.44 212 VAL A C 1
ATOM 1729 O O . VAL A 1 212 ? -4.340 -3.994 9.552 1.00 93.44 212 VAL A O 1
ATOM 1732 N N . PRO A 1 213 ? -6.529 -3.842 10.018 1.00 91.06 213 PRO A N 1
ATOM 1733 C CA . PRO A 1 213 ? -6.354 -4.217 11.425 1.00 91.06 213 PRO A CA 1
ATOM 1734 C C . PRO A 1 213 ? -5.615 -5.537 11.612 1.00 91.06 213 PRO A C 1
ATOM 1736 O O . PRO A 1 213 ? -4.687 -5.598 12.411 1.00 91.06 213 PRO A O 1
ATOM 1739 N N . HIS A 1 214 ? -5.967 -6.543 10.807 1.00 90.81 214 HIS A N 1
ATOM 1740 C CA . HIS A 1 214 ? -5.323 -7.847 10.855 1.00 90.81 214 HIS A CA 1
ATOM 1741 C C . HIS A 1 214 ? -3.840 -7.747 10.492 1.00 90.81 214 HIS A C 1
ATOM 1743 O O . HIS A 1 214 ? -2.991 -8.225 11.238 1.00 90.81 214 HIS A O 1
ATOM 1749 N N . TYR A 1 215 ? -3.512 -7.046 9.402 1.00 90.19 215 TYR A N 1
ATOM 1750 C CA . TYR A 1 215 ? -2.122 -6.790 9.024 1.00 90.19 215 TYR A CA 1
ATOM 1751 C C . TYR A 1 215 ? -1.337 -6.067 10.132 1.00 90.19 215 TYR A C 1
ATOM 1753 O O . TYR A 1 215 ? -0.240 -6.495 10.490 1.00 90.19 215 TYR A O 1
ATOM 1761 N N . LEU A 1 216 ? -1.898 -5.005 10.722 1.00 90.25 216 LEU A N 1
ATOM 1762 C CA . LEU A 1 216 ? -1.240 -4.260 11.798 1.00 90.25 216 LEU A CA 1
ATOM 1763 C C . LEU A 1 216 ? -1.064 -5.111 13.069 1.00 90.25 216 LEU A C 1
ATOM 1765 O O . LEU A 1 216 ? -0.010 -5.040 13.699 1.00 90.25 216 LEU A O 1
ATOM 1769 N N . ALA A 1 217 ? -2.041 -5.949 13.421 1.00 88.50 217 ALA A N 1
ATOM 1770 C CA . ALA A 1 217 ? -1.936 -6.879 14.544 1.00 88.50 217 ALA A CA 1
ATOM 1771 C C . ALA A 1 217 ? -0.856 -7.952 14.307 1.00 88.50 217 ALA A C 1
ATOM 1773 O O . ALA A 1 217 ? -0.086 -8.264 15.216 1.00 88.50 217 ALA A O 1
ATOM 1774 N N . GLU A 1 218 ? -0.726 -8.470 13.083 1.00 87.00 218 GLU A N 1
ATOM 1775 C CA . GLU A 1 218 ? 0.359 -9.391 12.719 1.00 87.00 218 GLU A CA 1
ATOM 1776 C C . GLU A 1 218 ? 1.738 -8.713 12.779 1.00 87.00 218 GLU A C 1
ATOM 1778 O O . GLU A 1 218 ? 2.708 -9.319 13.238 1.00 87.00 218 GLU A O 1
ATOM 1783 N N . LEU A 1 219 ? 1.845 -7.435 12.393 1.00 85.00 219 LEU A N 1
ATOM 1784 C CA . LEU A 1 219 ? 3.077 -6.664 12.594 1.00 85.00 219 LEU A CA 1
ATOM 1785 C C . LEU A 1 219 ? 3.411 -6.471 14.075 1.00 85.00 219 LEU A C 1
ATOM 1787 O O . LEU A 1 219 ? 4.590 -6.464 14.429 1.00 85.00 219 LEU A O 1
ATOM 1791 N N . MET A 1 220 ? 2.400 -6.290 14.930 1.00 85.69 220 MET A N 1
ATOM 1792 C CA . MET A 1 220 ? 2.595 -6.197 16.378 1.00 85.69 220 MET A CA 1
ATOM 1793 C C . MET A 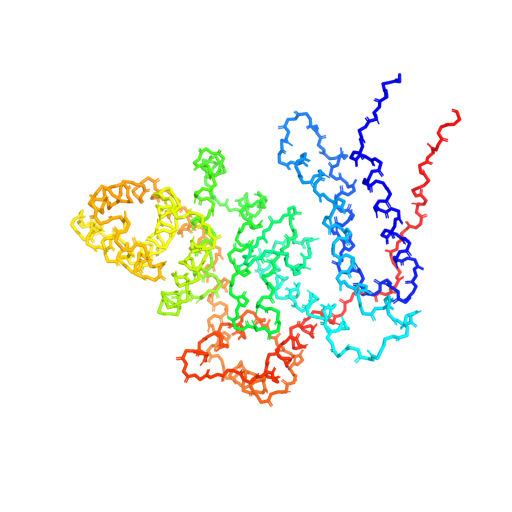1 220 ? 3.158 -7.498 16.940 1.00 85.69 220 MET A C 1
ATOM 1795 O O . MET A 1 220 ? 4.137 -7.433 17.667 1.00 85.69 220 MET A O 1
ATOM 1799 N N . LYS A 1 221 ? 2.611 -8.661 16.558 1.00 84.94 221 LYS A N 1
ATOM 1800 C CA . LYS A 1 221 ? 3.093 -9.982 17.015 1.00 84.94 221 LYS A CA 1
ATOM 1801 C C . LYS A 1 221 ? 4.561 -10.245 16.700 1.00 84.94 221 LYS A C 1
ATOM 1803 O O . LYS A 1 221 ? 5.235 -10.955 17.435 1.00 84.94 221 LYS A O 1
ATOM 1808 N N . LYS A 1 222 ? 5.043 -9.713 15.576 1.00 81.62 222 LYS A N 1
ATOM 1809 C CA . LYS A 1 222 ? 6.436 -9.870 15.131 1.00 81.62 222 LYS A CA 1
ATOM 1810 C C . LYS A 1 222 ? 7.405 -8.937 15.871 1.00 81.62 222 LYS A C 1
ATOM 1812 O O . LYS A 1 222 ? 8.608 -9.016 15.633 1.00 81.62 222 LYS A O 1
ATOM 1817 N N . LYS A 1 223 ? 6.895 -8.044 16.722 1.00 78.88 223 LYS A N 1
ATOM 1818 C CA . LYS A 1 223 ? 7.655 -7.144 17.597 1.00 78.88 223 LYS A CA 1
ATOM 1819 C C . LYS A 1 223 ? 7.388 -7.523 19.055 1.00 78.88 223 LYS A C 1
ATOM 1821 O O . LYS A 1 223 ? 6.383 -8.159 19.356 1.00 78.88 223 LYS A O 1
ATOM 1826 N N . ASP A 1 224 ? 8.244 -7.079 19.969 1.00 82.38 224 ASP A N 1
ATOM 1827 C CA . ASP A 1 224 ? 7.925 -7.163 21.396 1.00 82.38 224 ASP A CA 1
ATOM 1828 C C . ASP A 1 224 ? 6.703 -6.282 21.679 1.00 82.38 224 ASP A C 1
ATOM 1830 O O . ASP A 1 224 ? 6.748 -5.069 21.470 1.00 82.38 224 ASP A O 1
ATOM 1834 N N . ILE A 1 225 ? 5.581 -6.879 22.094 1.00 86.25 225 ILE A N 1
ATOM 1835 C CA . ILE A 1 225 ? 4.321 -6.148 22.277 1.00 86.25 225 ILE A CA 1
ATOM 1836 C C . ILE A 1 225 ? 4.418 -5.296 23.548 1.00 86.25 225 ILE A C 1
ATOM 1838 O O . ILE A 1 225 ? 4.146 -5.758 24.655 1.00 86.25 225 ILE A O 1
ATOM 1842 N N . THR A 1 226 ? 4.803 -4.032 23.381 1.00 90.19 226 THR A N 1
ATOM 1843 C CA . THR A 1 226 ? 4.818 -3.011 24.437 1.00 90.19 226 THR A CA 1
ATOM 1844 C C . THR A 1 226 ? 3.578 -2.121 24.374 1.00 90.19 226 THR A C 1
ATOM 1846 O O . THR A 1 226 ? 2.876 -2.072 23.360 1.00 90.19 226 THR A O 1
ATOM 1849 N N . ILE A 1 227 ? 3.331 -1.366 25.448 1.00 88.56 227 ILE A N 1
ATOM 1850 C CA . ILE A 1 227 ? 2.214 -0.415 25.520 1.00 88.56 227 ILE A CA 1
ATOM 1851 C C . ILE A 1 227 ? 2.270 0.633 24.396 1.00 88.56 227 ILE A C 1
ATOM 1853 O O . ILE A 1 227 ? 1.253 0.916 23.769 1.00 88.56 227 ILE A O 1
ATOM 1857 N N . ASP A 1 228 ? 3.465 1.129 24.064 1.00 89.00 228 ASP A N 1
ATOM 1858 C CA . ASP A 1 228 ? 3.659 2.144 23.022 1.00 89.00 228 ASP A CA 1
ATOM 1859 C C . ASP A 1 228 ? 3.418 1.578 21.616 1.00 89.00 228 ASP A C 1
ATOM 1861 O O . ASP A 1 228 ? 2.901 2.266 20.734 1.00 89.00 228 ASP A O 1
ATOM 1865 N N . ILE A 1 229 ? 3.757 0.302 21.398 1.00 90.00 229 ILE A N 1
ATOM 1866 C CA . ILE A 1 229 ? 3.462 -0.402 20.147 1.00 90.00 229 ILE A CA 1
ATOM 1867 C C . ILE A 1 229 ? 1.952 -0.579 19.985 1.00 90.00 229 ILE A C 1
ATOM 1869 O O . ILE A 1 229 ? 1.421 -0.270 18.915 1.00 90.00 229 ILE A O 1
ATOM 1873 N N . VAL A 1 230 ? 1.256 -1.022 21.037 1.00 91.69 230 VAL A N 1
ATOM 1874 C CA . VAL A 1 230 ? -0.210 -1.135 21.035 1.00 91.69 230 VAL A CA 1
ATOM 1875 C C . VAL A 1 230 ? -0.841 0.223 20.744 1.00 91.69 230 VAL A C 1
ATOM 1877 O O . VAL A 1 230 ? -1.646 0.327 19.818 1.00 91.69 230 VAL A O 1
ATOM 1880 N N . GLU A 1 231 ? -0.442 1.270 21.470 1.00 91.88 231 GLU A N 1
ATOM 1881 C CA . GLU A 1 231 ? -0.981 2.617 21.278 1.00 91.88 231 GLU A CA 1
ATOM 1882 C C . GLU A 1 231 ? -0.779 3.097 19.836 1.00 91.88 231 GLU A C 1
ATOM 1884 O O . GLU A 1 231 ? -1.744 3.503 19.186 1.00 91.88 231 GLU A O 1
ATOM 1889 N N . LYS A 1 232 ? 0.440 2.972 19.294 1.00 91.50 232 LYS A N 1
ATOM 1890 C CA . LYS A 1 232 ? 0.773 3.395 17.927 1.00 91.50 232 LYS A CA 1
ATOM 1891 C C . LYS A 1 232 ? -0.151 2.768 16.881 1.00 91.50 232 LYS A C 1
ATOM 1893 O O . LYS A 1 232 ? -0.716 3.483 16.053 1.00 91.50 232 LYS A O 1
ATOM 1898 N N . TYR A 1 233 ? -0.282 1.442 16.873 1.00 92.94 233 TYR A N 1
ATOM 1899 C CA . TYR A 1 233 ? -1.028 0.744 15.819 1.00 92.94 233 TYR A CA 1
ATOM 1900 C C . TYR A 1 233 ? -2.545 0.838 15.997 1.00 92.94 233 TYR A C 1
ATOM 1902 O O . TYR A 1 233 ? -3.268 0.954 15.004 1.00 92.94 233 TYR A O 1
ATOM 1910 N N . VAL A 1 234 ? -3.032 0.857 17.240 1.00 95.12 234 VAL A N 1
ATOM 1911 C CA . VAL A 1 234 ? -4.455 1.083 17.517 1.00 95.12 234 VAL A CA 1
ATOM 1912 C C . VAL A 1 234 ? -4.854 2.502 17.113 1.00 95.12 234 VAL A C 1
ATOM 1914 O O . VAL A 1 234 ? -5.892 2.675 16.469 1.00 95.12 234 VAL A O 1
ATOM 1917 N N . LEU A 1 235 ? -4.026 3.510 17.418 1.00 94.56 235 LEU A N 1
ATOM 1918 C CA . LEU A 1 235 ? -4.300 4.904 17.066 1.00 94.56 235 LEU A CA 1
ATOM 1919 C C . LEU A 1 235 ? -4.380 5.108 15.548 1.00 94.56 235 LEU A C 1
ATOM 1921 O O . LEU A 1 235 ? -5.314 5.750 15.070 1.00 94.56 235 LEU A O 1
ATOM 1925 N N . ARG A 1 236 ? -3.454 4.509 14.792 1.00 94.81 236 ARG A N 1
ATOM 1926 C CA . ARG A 1 236 ? -3.443 4.510 13.319 1.00 94.81 236 ARG A CA 1
ATOM 1927 C C . ARG A 1 236 ? -4.800 4.113 12.721 1.00 94.81 236 ARG A C 1
ATOM 1929 O O . ARG A 1 236 ? -5.404 4.875 11.964 1.00 94.81 236 ARG A O 1
ATOM 1936 N N . PHE A 1 237 ? -5.347 2.967 13.134 1.00 96.19 237 PHE A N 1
ATOM 1937 C CA . PHE A 1 237 ? -6.656 2.508 12.655 1.00 96.19 237 PHE A CA 1
ATOM 1938 C C . PHE A 1 237 ? -7.841 3.301 13.242 1.00 96.19 237 PHE A C 1
ATOM 1940 O O . PHE A 1 237 ? -8.844 3.541 12.555 1.00 96.19 237 PHE A O 1
ATOM 1947 N N . LEU A 1 238 ? -7.738 3.733 14.504 1.00 95.56 238 LEU A N 1
ATOM 1948 C CA . LEU A 1 238 ? -8.745 4.569 15.161 1.00 95.56 238 LEU A CA 1
ATOM 1949 C C . LEU A 1 238 ? -8.939 5.893 14.410 1.00 95.56 238 LEU A C 1
ATOM 1951 O O . LEU A 1 238 ? -10.079 6.255 14.125 1.00 95.56 238 LEU A O 1
ATOM 1955 N N . CYS A 1 239 ? -7.860 6.573 14.019 1.00 94.75 239 CYS A N 1
ATOM 1956 C CA . CYS A 1 239 ? -7.911 7.835 13.280 1.00 94.75 239 CYS A CA 1
ATOM 1957 C C . CYS A 1 239 ? -8.619 7.703 11.923 1.00 94.75 239 CYS A C 1
ATOM 1959 O O . CYS A 1 239 ? -9.472 8.535 11.603 1.00 94.75 239 CYS A O 1
ATOM 1961 N N . VAL A 1 240 ? -8.364 6.630 11.164 1.00 95.75 240 VAL A N 1
ATOM 1962 C CA . VAL A 1 240 ? -9.109 6.347 9.920 1.00 95.75 240 VAL A CA 1
ATOM 1963 C C . VAL A 1 240 ? -10.597 6.131 10.205 1.00 95.75 240 VAL A C 1
ATOM 1965 O O . VAL A 1 240 ? -11.454 6.635 9.482 1.00 95.75 240 VAL A O 1
ATOM 1968 N N . THR A 1 241 ? -10.929 5.428 11.290 1.00 94.69 241 THR A N 1
ATOM 1969 C CA . THR A 1 241 ? -12.326 5.158 11.667 1.00 94.69 241 THR A CA 1
ATOM 1970 C C . THR A 1 241 ? -13.064 6.412 12.151 1.00 94.69 241 THR A C 1
ATOM 1972 O O . THR A 1 241 ? -14.251 6.581 11.860 1.00 94.69 241 THR A O 1
ATOM 1975 N N . ILE A 1 242 ? -12.378 7.306 12.867 1.00 92.56 242 ILE A N 1
ATOM 1976 C CA . ILE A 1 242 ? -12.889 8.626 13.267 1.00 92.56 242 ILE A CA 1
ATOM 1977 C C . ILE A 1 242 ? -13.180 9.466 12.024 1.00 92.56 242 ILE A C 1
ATOM 1979 O O . ILE A 1 242 ? -14.273 10.030 11.914 1.00 92.56 242 ILE A O 1
ATOM 1983 N N . TYR A 1 243 ? -12.224 9.511 11.091 1.00 92.38 243 TYR A N 1
ATOM 1984 C CA . TYR A 1 243 ? -12.346 10.232 9.829 1.00 92.38 243 TYR A CA 1
ATOM 1985 C C . TYR A 1 243 ? -13.524 9.717 8.996 1.00 92.38 243 TYR A C 1
ATOM 1987 O O . TYR A 1 243 ? -14.409 10.495 8.655 1.00 92.38 243 TYR A O 1
ATOM 1995 N N . GLN A 1 244 ? -13.603 8.404 8.761 1.00 90.81 244 GLN A N 1
ATOM 1996 C CA . GLN A 1 244 ? -14.670 7.788 7.966 1.00 90.81 244 GLN A CA 1
ATOM 1997 C C . GLN A 1 244 ? -16.075 8.088 8.499 1.00 90.81 244 GLN A C 1
ATOM 1999 O O . GLN A 1 244 ? -17.014 8.311 7.741 1.00 90.81 244 GLN A O 1
ATOM 2004 N N . ASN A 1 245 ? -16.241 8.059 9.817 1.00 84.81 245 ASN A N 1
ATOM 2005 C CA . ASN A 1 245 ? -17.540 8.267 10.448 1.00 84.81 245 ASN A CA 1
ATOM 2006 C C . ASN A 1 245 ? -17.846 9.758 10.701 1.00 84.81 245 ASN A C 1
ATOM 2008 O O . ASN A 1 245 ? -18.835 10.074 11.366 1.00 84.81 245 ASN A O 1
ATOM 2012 N N . ASN A 1 246 ? -17.003 10.676 10.209 1.00 76.75 246 ASN A N 1
ATOM 2013 C CA . ASN A 1 246 ? -17.128 12.122 10.399 1.00 76.75 246 ASN A CA 1
ATOM 2014 C C . ASN A 1 246 ? -17.310 12.527 11.877 1.00 76.75 246 ASN A C 1
ATOM 2016 O O . ASN A 1 246 ? -18.009 13.497 12.180 1.00 76.75 246 ASN A O 1
ATOM 2020 N N . TYR A 1 247 ? -16.685 11.798 12.816 1.00 64.00 247 TYR A N 1
ATOM 2021 C CA . TYR A 1 247 ? -16.836 12.044 14.263 1.00 64.00 247 TYR A CA 1
ATOM 2022 C C . TYR A 1 247 ? -16.493 13.493 14.639 1.00 64.00 247 TYR A C 1
ATOM 2024 O O . TYR A 1 247 ? -17.151 14.075 15.503 1.00 64.00 247 TYR A O 1
ATOM 2032 N N . MET A 1 248 ? -15.512 14.079 13.945 1.00 58.53 248 MET A N 1
ATOM 2033 C CA . MET A 1 248 ? -15.027 15.439 14.190 1.00 58.53 248 MET A CA 1
ATOM 2034 C C . MET A 1 248 ? -15.950 16.533 13.648 1.00 58.53 248 MET A C 1
ATOM 2036 O O . MET A 1 248 ? -16.006 17.614 14.222 1.00 58.53 248 MET A O 1
ATOM 2040 N N . GLN A 1 249 ? -16.708 16.258 12.584 1.00 59.03 249 GLN A N 1
ATOM 2041 C CA . GLN A 1 249 ? -17.670 17.218 12.025 1.00 59.03 249 GLN A CA 1
ATOM 2042 C C . GLN A 1 249 ? -19.021 17.167 12.753 1.00 59.03 249 GLN A C 1
ATOM 2044 O O . GLN A 1 249 ? -19.739 18.159 12.795 1.00 59.03 249 GLN A O 1
ATOM 2049 N N . ASN A 1 250 ? -19.351 16.028 13.371 1.00 56.84 250 ASN A N 1
ATOM 2050 C CA . ASN A 1 250 ? -20.649 15.784 14.006 1.00 56.84 250 ASN A CA 1
ATOM 2051 C C . ASN A 1 250 ? -20.663 16.003 15.531 1.00 56.84 250 ASN A C 1
ATOM 2053 O O . ASN A 1 250 ? -21.604 15.552 16.186 1.00 56.84 250 ASN A O 1
ATOM 2057 N N . HIS A 1 251 ? -19.630 16.635 16.111 1.00 58.28 251 HIS A N 1
ATOM 2058 C CA . HIS A 1 251 ? -19.473 16.824 17.565 1.00 58.28 251 HIS A CA 1
ATOM 2059 C C . HIS A 1 251 ? -19.820 15.561 18.366 1.00 58.28 251 HIS A C 1
ATOM 2061 O O . HIS A 1 251 ? -20.601 15.589 19.322 1.00 58.28 251 HIS A O 1
ATOM 2067 N N . ALA A 1 252 ? -19.301 14.414 17.928 1.00 62.66 252 ALA A N 1
ATOM 2068 C CA . ALA A 1 252 ? -19.646 13.155 18.556 1.00 62.66 252 ALA A CA 1
ATOM 2069 C C . ALA A 1 252 ? -19.308 13.186 20.054 1.00 62.66 252 ALA A C 1
ATOM 2071 O O . ALA A 1 252 ? -18.234 13.630 20.458 1.00 62.66 252 ALA A O 1
ATOM 2072 N N . SER A 1 253 ? -20.239 12.717 20.889 1.00 74.50 253 SER A N 1
ATOM 2073 C CA . SER A 1 253 ? -20.052 12.769 22.336 1.00 74.50 253 SER A CA 1
ATOM 2074 C C . SER A 1 253 ? -18.810 11.983 22.762 1.00 74.50 253 SER A C 1
ATOM 2076 O O . SER A 1 253 ? -18.509 10.922 22.204 1.00 74.50 253 SER A O 1
ATOM 2078 N N . LYS A 1 254 ? -18.124 12.466 23.807 1.00 81.06 254 LYS A N 1
ATOM 2079 C CA . LYS A 1 254 ? -16.964 11.795 24.422 1.00 81.06 254 LYS A CA 1
ATOM 2080 C C . LYS A 1 254 ? -17.231 10.303 24.666 1.00 81.06 254 LYS A C 1
ATOM 2082 O O . LYS A 1 254 ? -16.379 9.466 24.393 1.00 81.06 254 LYS A O 1
ATOM 2087 N N . THR A 1 255 ? -18.447 9.960 25.092 1.00 85.94 255 THR A N 1
ATOM 2088 C CA . THR A 1 255 ? -18.897 8.579 25.312 1.00 85.94 255 THR A CA 1
ATOM 2089 C C . THR A 1 255 ? -18.849 7.717 24.049 1.00 85.94 255 THR A C 1
ATOM 2091 O O . THR A 1 255 ? -18.416 6.569 24.114 1.00 85.94 255 THR A O 1
ATOM 2094 N N . LYS A 1 256 ? -19.262 8.245 22.886 1.00 86.12 256 LYS A N 1
ATOM 2095 C CA . LYS A 1 256 ? -19.208 7.490 21.624 1.00 86.12 256 LYS A CA 1
ATOM 2096 C C . LYS A 1 256 ? -17.766 7.200 21.210 1.00 86.12 256 LYS A C 1
ATOM 2098 O O . LYS A 1 256 ? -17.481 6.077 20.806 1.00 86.12 256 LYS A O 1
ATOM 2103 N N . LEU A 1 257 ? -16.869 8.180 21.353 1.00 88.44 257 LEU A N 1
ATOM 2104 C CA . LEU A 1 257 ? -15.449 8.002 21.048 1.00 88.44 257 LEU A CA 1
ATOM 2105 C C . LEU A 1 257 ? -14.802 6.968 21.980 1.00 88.44 257 LEU A C 1
ATOM 2107 O O . LEU A 1 257 ? -14.154 6.049 21.499 1.00 88.44 257 LEU A O 1
ATOM 2111 N N . VAL A 1 258 ? -15.060 7.041 23.290 1.00 92.62 258 VAL A N 1
ATOM 2112 C CA . VAL A 1 258 ? -14.579 6.041 24.263 1.00 92.62 258 VAL A CA 1
ATOM 2113 C C . VAL A 1 258 ? -15.049 4.629 23.895 1.00 92.62 258 VAL A C 1
ATOM 2115 O O . VAL A 1 258 ? -14.245 3.699 23.872 1.00 92.62 258 VAL A O 1
ATOM 2118 N N . ASN A 1 259 ? -16.330 4.455 23.557 1.00 92.75 259 ASN A N 1
ATOM 2119 C CA . ASN A 1 259 ? -16.872 3.148 23.175 1.00 92.75 259 ASN A CA 1
ATOM 2120 C C . ASN A 1 259 ? -16.257 2.616 21.872 1.00 92.75 259 ASN A C 1
ATOM 2122 O O . ASN A 1 259 ? -15.974 1.421 21.764 1.00 92.75 259 ASN A O 1
ATOM 2126 N N . LEU A 1 260 ? -16.025 3.495 20.893 1.00 92.44 260 LEU A N 1
ATOM 2127 C CA . LEU A 1 260 ? -15.330 3.149 19.657 1.00 92.44 260 LEU A CA 1
ATOM 2128 C C . LEU A 1 260 ? -13.893 2.696 19.941 1.00 92.44 260 LEU A C 1
ATOM 2130 O O . LEU A 1 260 ? -13.490 1.630 19.475 1.00 92.44 260 LEU A O 1
ATOM 2134 N N . THR A 1 261 ? -13.151 3.465 20.740 1.00 95.19 261 THR A N 1
ATOM 2135 C CA . THR A 1 261 ? -11.780 3.138 21.146 1.00 95.19 261 THR A CA 1
ATOM 2136 C C . THR A 1 261 ? -11.727 1.790 21.856 1.00 95.19 261 THR A C 1
ATOM 2138 O O . THR A 1 261 ? -10.913 0.951 21.482 1.00 95.19 261 THR A O 1
ATOM 2141 N N . LYS A 1 262 ? -12.646 1.521 22.796 1.00 95.94 262 LYS A N 1
ATOM 2142 C CA . LYS A 1 262 ? -12.765 0.213 23.466 1.00 95.94 262 LYS A CA 1
ATOM 2143 C C . LYS A 1 262 ? -12.974 -0.924 22.468 1.00 95.94 262 LYS A C 1
ATOM 2145 O O . LYS A 1 262 ? -12.286 -1.939 22.539 1.00 95.94 262 LYS A O 1
ATOM 2150 N N . LYS A 1 263 ? -13.894 -0.754 21.512 1.00 94.88 263 LYS A N 1
ATOM 2151 C CA . LYS A 1 263 ? -14.171 -1.767 20.482 1.00 94.88 263 LYS A CA 1
ATOM 2152 C C . LYS A 1 263 ? -12.929 -2.064 19.634 1.00 94.88 263 LYS A C 1
ATOM 2154 O O . LYS A 1 263 ? -12.633 -3.232 19.392 1.00 94.88 263 LYS A O 1
ATOM 2159 N N . ILE A 1 264 ? -12.225 -1.027 19.180 1.00 95.00 264 ILE A N 1
ATOM 2160 C CA . ILE A 1 264 ? -11.033 -1.181 18.337 1.00 95.00 264 ILE A CA 1
ATOM 2161 C C . ILE A 1 264 ? -9.879 -1.794 19.135 1.00 95.00 264 ILE A C 1
ATOM 2163 O O . ILE A 1 264 ? -9.287 -2.762 18.668 1.00 95.00 264 ILE A O 1
ATOM 2167 N N . LEU A 1 265 ? -9.599 -1.294 20.341 1.00 95.62 265 LEU A N 1
ATOM 2168 C CA . LEU A 1 265 ? -8.549 -1.835 21.206 1.00 95.62 265 LEU A CA 1
ATOM 2169 C C . LEU A 1 265 ? -8.771 -3.329 21.469 1.00 95.62 265 LEU A C 1
ATOM 2171 O O . LEU A 1 265 ? -7.859 -4.124 21.265 1.00 95.62 265 LEU A O 1
ATOM 2175 N N . ASN A 1 266 ? -9.997 -3.727 21.822 1.00 93.81 266 ASN A N 1
ATOM 2176 C CA . ASN A 1 266 ? -10.342 -5.135 22.036 1.00 93.81 266 ASN A CA 1
ATOM 2177 C C . ASN A 1 266 ? -10.082 -5.991 20.797 1.00 93.81 266 ASN A C 1
ATOM 2179 O O . ASN A 1 266 ? -9.558 -7.095 20.912 1.00 93.81 266 ASN A O 1
ATOM 2183 N N . LYS A 1 267 ? -10.431 -5.486 19.608 1.00 92.12 267 LYS A N 1
ATOM 2184 C CA . LYS A 1 267 ? -10.168 -6.189 18.349 1.00 92.12 267 LYS A CA 1
ATOM 2185 C C . LYS A 1 267 ? -8.668 -6.422 18.154 1.00 92.12 267 LYS A C 1
ATOM 2187 O O . LYS A 1 267 ? -8.272 -7.550 17.887 1.00 92.12 267 LYS A O 1
ATOM 2192 N N . PHE A 1 268 ? -7.852 -5.385 18.331 1.00 92.50 268 PHE A N 1
ATOM 2193 C CA . PHE A 1 268 ? -6.400 -5.475 18.166 1.00 92.50 268 PHE A CA 1
ATOM 2194 C C . PHE A 1 268 ? -5.750 -6.405 19.187 1.00 92.50 268 PHE A C 1
ATOM 2196 O O . PHE A 1 268 ? -4.955 -7.249 18.792 1.00 92.50 268 PHE A O 1
ATOM 2203 N N . LEU A 1 269 ? -6.106 -6.289 20.471 1.00 92.50 269 LEU A N 1
ATOM 2204 C CA . LEU A 1 269 ? -5.571 -7.157 21.524 1.00 92.50 269 LEU A CA 1
ATOM 2205 C C . LEU A 1 269 ? -5.935 -8.627 21.286 1.00 92.50 269 LEU A C 1
ATOM 2207 O O . LEU A 1 269 ? -5.093 -9.506 21.460 1.00 92.50 269 LEU A O 1
ATOM 2211 N N . LYS A 1 270 ? -7.166 -8.895 20.834 1.00 91.94 270 LYS A N 1
ATOM 2212 C CA . LYS A 1 270 ? -7.610 -10.245 20.478 1.00 91.94 270 LYS A CA 1
ATOM 2213 C C . LYS A 1 270 ? -6.859 -10.800 19.276 1.00 91.94 270 LYS A C 1
ATOM 2215 O O . LYS A 1 270 ? -6.381 -11.929 19.314 1.00 91.94 270 LYS A O 1
ATOM 2220 N N . GLU A 1 271 ? -6.753 -10.021 18.203 1.00 90.81 271 GLU A N 1
ATOM 2221 C CA . GLU A 1 271 ? -6.055 -10.453 16.991 1.00 90.81 271 GLU A CA 1
ATOM 2222 C C . GLU A 1 271 ? -4.554 -10.634 17.231 1.00 90.81 271 GLU A C 1
ATOM 2224 O O . GLU A 1 271 ? -3.976 -11.563 16.670 1.00 90.81 271 GLU A O 1
ATOM 2229 N N . SER A 1 272 ? -3.939 -9.813 18.092 1.00 88.44 272 SER A N 1
ATOM 2230 C CA . SER A 1 272 ? -2.528 -9.922 18.479 1.00 88.44 272 SER A CA 1
ATOM 2231 C C . SER A 1 272 ? -2.249 -11.035 19.497 1.00 88.44 272 SER A C 1
ATOM 2233 O O . SER A 1 272 ? -1.105 -11.466 19.610 1.00 88.44 272 SER A O 1
ATOM 2235 N N . GLY A 1 273 ? -3.270 -11.535 20.202 1.00 89.19 273 GLY A N 1
ATOM 2236 C CA . GLY A 1 273 ? -3.113 -12.497 21.298 1.00 89.19 273 GLY A CA 1
ATOM 2237 C C . GLY A 1 273 ? -2.623 -11.871 22.610 1.00 89.19 273 GLY A C 1
ATOM 2238 O O . GLY A 1 273 ? -2.171 -12.595 23.492 1.00 89.19 273 GLY A O 1
ATOM 2239 N N . ALA A 1 274 ? -2.708 -10.545 22.750 1.00 89.50 274 ALA A N 1
ATOM 2240 C CA . ALA A 1 274 ? -2.200 -9.789 23.898 1.00 89.50 274 ALA A CA 1
ATOM 2241 C C . ALA A 1 274 ? -3.287 -9.391 24.920 1.00 89.50 274 ALA A C 1
ATOM 2243 O O . ALA A 1 274 ? -3.025 -8.572 25.796 1.00 89.50 274 ALA A O 1
ATOM 2244 N N . GLU A 1 275 ? -4.507 -9.940 24.832 1.00 91.25 275 GLU A N 1
ATOM 2245 C CA . GLU A 1 275 ? -5.629 -9.576 25.722 1.00 91.25 275 GLU A CA 1
ATOM 2246 C C . GLU A 1 275 ? -5.266 -9.691 27.207 1.00 91.25 275 GLU A C 1
ATOM 2248 O O . GLU A 1 275 ? -5.450 -8.739 27.957 1.00 91.25 275 GLU A O 1
ATOM 2253 N N . GLN A 1 276 ? -4.690 -10.824 27.619 1.00 90.69 276 GLN A N 1
ATOM 2254 C CA . GLN A 1 276 ? -4.338 -11.065 29.023 1.00 90.69 276 GLN A CA 1
ATOM 2255 C C . GLN A 1 276 ? -3.200 -10.165 29.519 1.00 90.69 276 GLN A C 1
ATOM 2257 O O . GLN A 1 276 ? -3.15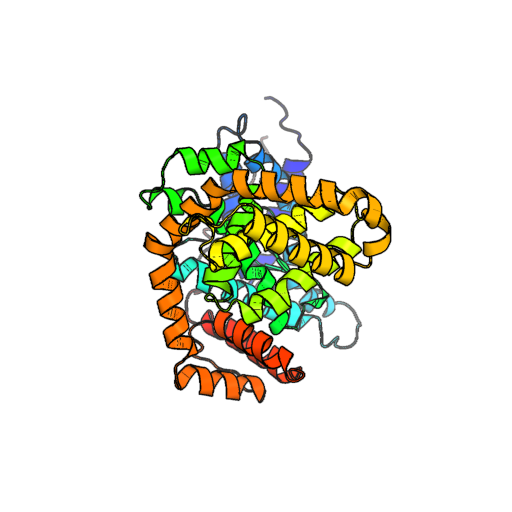5 -9.841 30.702 1.00 90.69 276 GLN A O 1
ATOM 2262 N N . GLN A 1 277 ? -2.290 -9.763 28.627 1.00 90.81 277 GLN A N 1
ATOM 2263 C CA . GLN A 1 277 ? -1.127 -8.949 28.979 1.00 90.81 277 GLN A CA 1
ATOM 2264 C C . GLN A 1 277 ? -1.524 -7.533 29.413 1.00 90.81 277 GLN A C 1
ATOM 2266 O O . GLN A 1 277 ? -0.844 -6.964 30.257 1.00 90.81 277 GLN A O 1
ATOM 2271 N N . PHE A 1 278 ? -2.601 -6.980 28.844 1.00 91.00 278 PHE A N 1
ATOM 2272 C CA . PHE A 1 278 ? -3.013 -5.584 29.040 1.00 91.00 278 PHE A CA 1
ATOM 2273 C C . PHE A 1 278 ? -4.375 -5.438 29.732 1.00 91.00 278 PHE A C 1
ATOM 2275 O O . PHE A 1 278 ? -5.008 -4.384 29.643 1.00 91.00 278 PHE A O 1
ATOM 2282 N N . GLU A 1 279 ? -4.879 -6.492 30.379 1.00 90.00 279 GLU A N 1
ATOM 2283 C CA . GLU A 1 279 ? -6.223 -6.474 30.971 1.00 90.00 279 GLU A CA 1
ATOM 2284 C C . GLU A 1 279 ? -6.337 -5.427 32.095 1.00 90.00 279 GLU A C 1
ATOM 2286 O O . GLU A 1 279 ? -7.364 -4.756 32.210 1.00 90.00 279 GLU A O 1
ATOM 2291 N N . ASN A 1 280 ? -5.263 -5.215 32.864 1.00 90.81 280 ASN A N 1
ATOM 2292 C CA . ASN A 1 280 ? -5.238 -4.243 33.961 1.00 90.81 280 ASN A CA 1
ATOM 2293 C C . ASN A 1 280 ? -5.021 -2.797 33.474 1.00 90.81 280 ASN A C 1
ATOM 2295 O O . ASN A 1 280 ? -5.495 -1.855 34.105 1.00 90.81 280 ASN A O 1
ATOM 2299 N N . GLU A 1 281 ? -4.336 -2.604 32.345 1.00 91.06 281 GLU A N 1
ATOM 2300 C CA . GLU A 1 281 ? -4.010 -1.295 31.759 1.00 91.06 281 GLU A CA 1
ATOM 2301 C C . GLU A 1 281 ? -5.055 -0.807 30.746 1.00 91.06 281 GLU A C 1
ATOM 2303 O O . GLU A 1 281 ? -4.943 0.283 30.189 1.00 91.06 281 GLU A O 1
ATOM 2308 N N . LYS A 1 282 ? -6.091 -1.600 30.481 1.00 90.06 282 LYS A N 1
ATOM 2309 C CA . LYS A 1 282 ? -7.035 -1.381 29.382 1.00 90.06 282 LYS A CA 1
ATOM 2310 C C . LYS A 1 282 ? -7.771 -0.043 29.436 1.00 90.06 282 LYS A C 1
ATOM 2312 O O . LYS A 1 282 ? -7.917 0.621 28.413 1.00 90.06 282 LYS A O 1
ATOM 2317 N N . GLU A 1 283 ? -8.244 0.363 30.613 1.00 92.00 283 GLU A N 1
ATOM 2318 C CA . GLU A 1 283 ? -8.939 1.649 30.781 1.00 92.00 283 GLU A CA 1
ATOM 2319 C C . GLU A 1 283 ? -7.975 2.845 30.665 1.00 92.00 283 GLU A C 1
ATOM 2321 O O . GLU A 1 283 ? -8.350 3.888 30.116 1.00 92.00 283 GLU A O 1
ATOM 2326 N N . ASP A 1 284 ? -6.722 2.684 31.108 1.00 93.62 284 ASP A N 1
ATOM 2327 C CA . ASP A 1 284 ? -5.666 3.686 30.914 1.00 93.62 284 ASP A CA 1
ATOM 2328 C C . ASP A 1 284 ? -5.320 3.830 29.426 1.00 93.62 284 ASP A C 1
ATOM 2330 O O . ASP A 1 284 ? -5.380 4.929 28.873 1.00 93.62 284 ASP A O 1
ATOM 2334 N N . LEU A 1 285 ? -5.101 2.708 28.735 1.00 94.56 285 LEU A N 1
ATOM 2335 C CA . LEU A 1 285 ? -4.875 2.652 27.291 1.00 94.56 285 LEU A CA 1
ATOM 2336 C C . LEU A 1 285 ? -5.999 3.321 26.499 1.00 94.56 285 LEU A C 1
ATOM 2338 O O . LEU A 1 285 ? -5.733 4.085 25.573 1.00 94.56 285 LEU A O 1
ATOM 2342 N N . VAL A 1 286 ? -7.262 3.076 26.859 1.00 96.06 286 VAL A N 1
ATOM 2343 C CA . VAL A 1 286 ? -8.406 3.751 26.228 1.00 96.06 286 VAL A CA 1
ATOM 2344 C C . VAL A 1 286 ? -8.328 5.260 26.440 1.00 96.06 286 VAL A C 1
ATOM 2346 O O . VAL A 1 286 ? -8.552 6.016 25.496 1.00 96.06 286 VAL A O 1
ATOM 2349 N N . SER A 1 287 ? -8.006 5.708 27.653 1.00 93.50 287 SER A N 1
ATOM 2350 C CA . SER A 1 287 ? -7.898 7.134 27.977 1.00 93.50 287 SER A CA 1
ATOM 2351 C C . SER A 1 287 ? -6.766 7.808 27.196 1.00 93.50 287 SER A C 1
ATOM 2353 O O . SER A 1 287 ? -7.000 8.857 26.587 1.00 93.50 287 SER A O 1
ATOM 2355 N N . ARG A 1 288 ? -5.592 7.164 27.126 1.00 94.06 288 ARG A N 1
ATOM 2356 C CA . ARG A 1 288 ? -4.443 7.584 26.306 1.00 94.06 288 ARG A CA 1
ATOM 2357 C C . ARG A 1 288 ? -4.825 7.686 24.835 1.00 94.06 288 ARG A C 1
ATOM 2359 O O . ARG A 1 288 ? -4.708 8.751 24.247 1.00 94.06 288 ARG A O 1
ATOM 2366 N N . LEU A 1 289 ? -5.405 6.632 24.265 1.00 95.00 289 LEU A N 1
ATOM 2367 C CA . LEU A 1 289 ? -5.825 6.602 22.861 1.00 95.00 289 LEU A CA 1
ATOM 2368 C C . LEU A 1 289 ? -6.856 7.683 22.522 1.00 95.00 289 LEU A C 1
ATOM 2370 O O . LEU A 1 289 ? -6.790 8.274 21.447 1.00 95.00 289 LEU A O 1
ATOM 2374 N N . VAL A 1 290 ? -7.815 7.952 23.412 1.00 93.06 290 VAL A N 1
ATOM 2375 C CA . VAL A 1 290 ? -8.797 9.032 23.219 1.00 93.06 290 VAL A CA 1
ATOM 2376 C C . VAL A 1 290 ? -8.114 10.398 23.243 1.00 93.06 290 VAL A C 1
ATOM 2378 O O . VAL A 1 290 ? -8.443 11.248 22.416 1.00 93.06 290 VAL A O 1
ATOM 2381 N N . TYR A 1 291 ? -7.176 10.618 24.167 1.00 90.94 291 TYR A N 1
ATOM 2382 C CA . TYR A 1 291 ? -6.382 11.844 24.214 1.00 90.94 291 TYR A CA 1
ATOM 2383 C C . TYR A 1 291 ? -5.562 12.018 22.927 1.00 90.94 291 TYR A C 1
ATOM 2385 O O . TYR A 1 291 ? -5.770 12.998 22.211 1.00 90.94 291 TYR A O 1
ATOM 2393 N N . SER A 1 292 ? -4.756 11.018 22.567 1.00 90.19 292 SER A N 1
ATOM 2394 C CA . SER A 1 292 ? -3.914 11.011 21.367 1.00 90.19 292 SER A CA 1
ATOM 2395 C C . SER A 1 292 ? -4.743 11.190 20.087 1.00 90.19 292 SER A C 1
ATOM 2397 O O . SER A 1 292 ? -4.361 11.941 19.194 1.00 90.19 292 SER A O 1
ATOM 2399 N N . ALA A 1 293 ? -5.934 10.587 19.993 1.00 90.25 293 ALA A N 1
ATOM 2400 C CA . ALA A 1 293 ? -6.825 10.780 18.847 1.00 90.25 293 ALA A CA 1
ATOM 2401 C C . ALA A 1 293 ? -7.314 12.230 18.708 1.00 90.25 293 ALA A C 1
ATOM 2403 O O . ALA A 1 293 ? -7.411 12.732 17.586 1.00 90.25 293 ALA A O 1
ATOM 2404 N N . ASN A 1 294 ? -7.586 12.916 19.823 1.00 87.06 294 ASN A N 1
ATOM 2405 C CA . ASN A 1 294 ? -7.948 14.333 19.794 1.00 87.06 294 ASN A CA 1
ATOM 2406 C C . ASN A 1 294 ? -6.766 15.204 19.347 1.00 87.06 294 ASN A C 1
ATOM 2408 O O . ASN A 1 294 ? -6.963 16.128 18.559 1.00 87.06 294 ASN A O 1
ATOM 2412 N N . GLU A 1 295 ? -5.540 14.891 19.775 1.00 85.06 295 GLU A N 1
ATOM 2413 C CA . GLU A 1 295 ? -4.334 15.607 19.328 1.00 85.06 295 GLU A CA 1
ATOM 2414 C C . GLU A 1 295 ? -4.062 15.448 17.824 1.00 85.06 295 GLU A C 1
ATOM 2416 O O . GLU A 1 295 ? -3.450 16.321 17.198 1.00 85.06 295 GLU A O 1
ATOM 2421 N N . MET A 1 296 ? -4.545 14.358 17.221 1.00 87.00 296 MET A N 1
ATOM 2422 C CA . MET A 1 296 ? -4.424 14.086 15.786 1.00 87.00 296 MET A CA 1
ATOM 2423 C C . MET A 1 296 ? -5.527 14.738 14.943 1.00 87.00 296 MET A C 1
ATOM 2425 O O . MET A 1 296 ? -5.496 14.621 13.718 1.00 87.00 296 MET A O 1
ATOM 2429 N N . ASN A 1 297 ? -6.475 15.463 15.548 1.00 83.50 297 ASN A N 1
ATOM 2430 C CA . ASN A 1 297 ? -7.573 16.100 14.819 1.00 83.50 297 ASN A CA 1
ATOM 2431 C C . ASN A 1 297 ? -7.089 17.025 13.690 1.00 83.50 297 ASN A C 1
ATOM 2433 O O . ASN A 1 297 ? -7.645 16.998 12.593 1.00 83.50 297 ASN A O 1
ATOM 2437 N N . ASP A 1 298 ? -6.020 17.789 13.926 1.00 79.50 298 ASP A N 1
ATOM 2438 C CA . ASP A 1 298 ? -5.447 18.667 12.901 1.00 79.50 298 ASP A CA 1
ATOM 2439 C C . ASP A 1 298 ? -5.033 17.870 11.658 1.00 79.50 298 ASP A C 1
ATOM 2441 O O . ASP A 1 298 ? -5.341 18.271 10.539 1.00 79.50 298 ASP A O 1
ATOM 2445 N N . VAL A 1 299 ? -4.417 16.694 11.839 1.00 84.50 299 VAL A N 1
ATOM 2446 C CA . VAL A 1 299 ? -4.022 15.804 10.732 1.00 84.50 299 VAL A CA 1
ATOM 2447 C C . VAL A 1 299 ? -5.251 15.374 9.929 1.00 84.50 299 VAL A C 1
ATOM 2449 O O . VAL A 1 299 ? -5.227 15.416 8.698 1.00 84.50 299 VAL A O 1
ATOM 2452 N N . LEU A 1 300 ? -6.347 15.013 10.609 1.00 87.94 300 LEU A N 1
ATOM 2453 C CA . LEU A 1 300 ? -7.595 14.595 9.962 1.00 87.94 300 LEU A CA 1
ATOM 2454 C C . LEU A 1 300 ? -8.224 15.730 9.142 1.00 87.94 300 LEU A C 1
ATOM 2456 O O . LEU A 1 300 ? -8.609 15.526 7.988 1.00 87.94 300 LEU A O 1
ATOM 2460 N N . LEU A 1 301 ? -8.321 16.932 9.719 1.00 83.06 301 LEU A N 1
ATOM 2461 C CA . LEU A 1 301 ? -8.887 18.112 9.052 1.00 83.06 301 LEU A CA 1
ATOM 2462 C C . LEU A 1 301 ? -8.081 18.496 7.810 1.00 83.06 301 LEU A C 1
ATOM 2464 O O . LEU A 1 301 ? -8.633 18.851 6.765 1.00 83.06 301 LEU A O 1
ATOM 2468 N N . VAL A 1 302 ? -6.766 18.387 7.918 1.00 80.88 302 VAL A N 1
ATOM 2469 C CA . VAL A 1 302 ? -5.821 18.714 6.856 1.00 80.88 302 VAL A CA 1
ATOM 2470 C C . VAL A 1 302 ? -5.918 17.737 5.712 1.00 80.88 302 VAL A C 1
ATOM 2472 O O . VAL A 1 302 ? -6.043 18.147 4.554 1.00 80.88 302 VAL A O 1
ATOM 2475 N N . PHE A 1 303 ? -5.903 16.448 6.039 1.00 87.12 303 PHE A N 1
ATOM 2476 C CA . PHE A 1 303 ? -6.104 15.413 5.050 1.00 87.12 303 PHE A CA 1
ATOM 2477 C C . PHE A 1 303 ? -7.451 15.611 4.344 1.00 87.12 303 PHE A C 1
ATOM 2479 O O . PHE A 1 303 ? -7.502 15.580 3.117 1.00 87.12 303 PHE A O 1
ATOM 2486 N N . ASN A 1 304 ? -8.522 15.928 5.082 1.00 87.38 304 ASN A N 1
ATOM 2487 C CA . ASN A 1 304 ? -9.833 16.199 4.493 1.00 87.38 304 ASN A CA 1
ATOM 2488 C C . ASN A 1 304 ? -9.812 17.360 3.484 1.00 87.38 304 ASN A C 1
ATOM 2490 O O . ASN A 1 304 ? -10.432 17.278 2.419 1.00 87.38 304 ASN A O 1
ATOM 2494 N N . LYS A 1 305 ? -9.087 18.441 3.797 1.00 83.50 305 LYS A N 1
ATOM 2495 C CA . LYS A 1 305 ? -8.921 19.585 2.893 1.00 83.50 305 LYS A CA 1
ATOM 2496 C C . LYS A 1 305 ? -8.179 19.178 1.619 1.00 83.50 305 LYS A C 1
ATOM 2498 O O . LYS A 1 305 ? -8.664 19.465 0.525 1.00 83.50 305 LYS A O 1
ATOM 2503 N N . LEU A 1 306 ? -7.050 18.476 1.750 1.00 83.44 306 LEU A N 1
ATOM 2504 C CA . LEU A 1 306 ? -6.299 17.961 0.600 1.00 83.44 306 LEU A CA 1
ATOM 2505 C C . LEU A 1 306 ? -7.154 17.012 -0.246 1.00 83.44 306 LEU A C 1
ATOM 2507 O O . LEU A 1 306 ? -7.156 17.110 -1.475 1.00 83.44 306 LEU A O 1
ATOM 2511 N N . TYR A 1 307 ? -7.891 16.115 0.408 1.00 86.56 307 TYR A N 1
ATOM 2512 C CA . TYR A 1 307 ? -8.759 15.166 -0.266 1.00 86.56 307 TYR A CA 1
ATOM 2513 C C . TYR A 1 307 ? -9.803 15.891 -1.107 1.00 86.56 307 TYR A C 1
ATOM 2515 O O . TYR A 1 307 ? -9.876 15.687 -2.316 1.00 86.56 307 TYR A O 1
ATOM 2523 N N . THR A 1 308 ? -10.537 16.814 -0.490 1.00 83.75 308 THR A N 1
ATOM 2524 C CA . THR A 1 308 ? -11.593 17.581 -1.158 1.00 83.75 308 THR A CA 1
ATOM 2525 C C . THR A 1 308 ? -11.057 18.365 -2.358 1.00 83.75 308 THR A C 1
ATOM 2527 O O . THR A 1 308 ? -11.706 18.398 -3.400 1.00 83.75 308 THR A O 1
ATOM 2530 N N . GLN A 1 309 ? -9.866 18.961 -2.237 1.00 82.25 309 GLN A N 1
ATOM 2531 C CA . GLN A 1 309 ? -9.295 19.845 -3.258 1.00 82.25 309 GLN A CA 1
ATOM 2532 C C . GLN A 1 309 ? -8.578 19.122 -4.404 1.00 82.25 309 GLN A C 1
ATOM 2534 O O . GLN A 1 309 ? -8.556 19.647 -5.515 1.00 82.25 309 GLN A O 1
ATOM 2539 N N . LYS A 1 310 ? -7.951 17.966 -4.148 1.00 81.50 310 LYS A N 1
ATOM 2540 C CA . LYS A 1 310 ? -7.090 17.287 -5.134 1.00 81.50 310 LYS A CA 1
ATOM 2541 C C . LYS A 1 310 ? -7.395 15.805 -5.307 1.00 81.50 310 LYS A C 1
ATOM 2543 O O . LYS A 1 310 ? -7.524 15.340 -6.437 1.00 81.50 310 LYS A O 1
ATOM 2548 N N . LEU A 1 311 ? -7.488 15.051 -4.213 1.00 88.38 311 LEU A N 1
ATOM 2549 C CA . LEU A 1 311 ? -7.551 13.586 -4.300 1.00 88.38 311 LEU A CA 1
ATOM 2550 C C . LEU A 1 311 ? -8.945 13.069 -4.681 1.00 88.38 311 LEU A C 1
ATOM 2552 O O . LEU A 1 311 ? -9.053 11.979 -5.233 1.00 88.38 311 LEU A O 1
ATOM 2556 N N . SER A 1 312 ? -10.004 13.841 -4.439 1.00 90.81 312 SER A N 1
ATOM 2557 C CA . SER A 1 312 ? -11.390 13.468 -4.747 1.00 90.81 312 SER A CA 1
ATOM 2558 C C . SER A 1 312 ? -11.594 13.183 -6.237 1.00 90.81 312 SER A C 1
ATOM 2560 O O . SER A 1 312 ? -12.178 12.164 -6.594 1.00 90.81 312 SER A O 1
ATOM 2562 N N . VAL A 1 313 ? -11.039 14.024 -7.117 1.00 90.06 313 VAL A N 1
ATOM 2563 C CA . VAL A 1 313 ? -11.105 13.843 -8.578 1.00 90.06 313 VAL A CA 1
ATOM 2564 C C . VAL A 1 313 ? -10.339 12.594 -9.012 1.00 90.06 313 VAL A C 1
ATOM 2566 O O . VAL A 1 313 ? -10.814 11.839 -9.860 1.00 90.06 313 VAL A O 1
ATOM 2569 N N . PHE A 1 314 ? -9.168 12.355 -8.416 1.00 90.94 314 PHE A N 1
ATOM 2570 C CA . PHE A 1 314 ? -8.394 11.132 -8.631 1.00 90.94 314 PHE A CA 1
ATOM 2571 C C . PHE A 1 314 ? -9.205 9.885 -8.236 1.00 90.94 314 PHE A C 1
ATOM 2573 O O . PHE A 1 314 ? -9.328 8.952 -9.031 1.00 90.94 314 PHE A O 1
ATOM 2580 N N . CYS A 1 315 ? -9.815 9.892 -7.047 1.00 94.62 315 CYS A N 1
ATOM 2581 C CA . CYS A 1 315 ? -10.592 8.764 -6.531 1.00 94.62 315 CYS A CA 1
ATOM 2582 C C . CYS A 1 315 ? -11.854 8.517 -7.364 1.00 94.62 315 CYS A C 1
ATOM 2584 O O . CYS A 1 315 ? -12.118 7.377 -7.742 1.00 94.62 315 CYS A O 1
ATOM 2586 N N . GLN A 1 316 ? -12.589 9.576 -7.716 1.00 94.06 316 GLN A N 1
ATOM 2587 C CA . GLN A 1 316 ? -13.783 9.495 -8.560 1.00 94.06 316 GLN A CA 1
ATOM 2588 C C . GLN A 1 316 ? -13.458 8.861 -9.921 1.00 94.06 316 GLN A C 1
ATOM 2590 O O . GLN A 1 316 ? -14.128 7.908 -10.322 1.00 94.06 316 GLN A O 1
ATOM 2595 N N . LYS A 1 317 ? -12.342 9.302 -10.530 1.00 93.38 317 LYS A N 1
ATOM 2596 C CA . LYS A 1 317 ? -11.626 8.673 -11.660 1.00 93.38 317 LYS A CA 1
ATOM 2597 C C . LYS A 1 317 ? -11.712 7.144 -11.624 1.00 93.38 317 LYS A C 1
ATOM 2599 O O . LYS A 1 317 ? -12.241 6.453 -12.493 1.00 93.38 317 LYS A O 1
ATOM 2604 N N . ARG A 1 318 ? -11.152 6.620 -10.542 1.00 95.44 318 ARG A N 1
ATOM 2605 C CA . ARG A 1 318 ? -10.925 5.193 -10.337 1.00 95.44 318 ARG A CA 1
ATOM 2606 C C . ARG A 1 318 ? -12.188 4.442 -9.943 1.00 95.44 318 ARG A C 1
ATOM 2608 O O . ARG A 1 318 ? -12.348 3.303 -10.369 1.00 95.44 318 ARG A O 1
ATOM 2615 N N . ILE A 1 319 ? -13.092 5.060 -9.185 1.00 96.31 319 ILE A N 1
ATOM 2616 C CA . ILE A 1 319 ? -14.393 4.475 -8.819 1.00 96.31 319 ILE A CA 1
ATOM 2617 C C . ILE A 1 319 ? -15.247 4.226 -10.070 1.00 96.31 319 ILE A C 1
ATOM 2619 O O . ILE A 1 319 ? -15.857 3.157 -10.204 1.00 96.31 319 ILE A O 1
ATOM 2623 N N . GLU A 1 320 ? -15.261 5.180 -11.002 1.00 96.31 320 GLU A N 1
ATOM 2624 C CA . GLU A 1 320 ? -15.949 5.052 -12.290 1.00 96.31 320 GLU A CA 1
ATOM 2625 C C . GLU A 1 320 ? -15.361 3.898 -13.109 1.00 96.31 320 GLU A C 1
ATOM 2627 O O . GLU A 1 320 ? -16.097 2.992 -13.522 1.00 96.31 320 GLU A O 1
ATOM 2632 N N . THR A 1 321 ? -14.032 3.849 -13.247 1.00 96.12 321 THR A N 1
ATOM 2633 C CA . THR A 1 321 ? -13.341 2.750 -13.939 1.00 96.12 321 THR A CA 1
ATOM 2634 C C . THR A 1 321 ? -13.607 1.401 -13.273 1.00 96.12 321 THR A C 1
ATOM 2636 O O . THR A 1 321 ? -13.946 0.439 -13.963 1.00 96.12 321 THR A O 1
ATOM 2639 N N . PHE A 1 322 ? -13.543 1.316 -11.942 1.00 96.81 322 PHE A N 1
ATOM 2640 C CA . PHE A 1 322 ? -13.777 0.085 -11.177 1.00 96.81 322 PHE A CA 1
ATOM 2641 C C . PHE A 1 322 ? -15.196 -0.467 -11.362 1.00 96.81 322 PHE A C 1
ATOM 2643 O O . PHE A 1 322 ? -15.420 -1.681 -11.357 1.00 96.81 322 PHE A O 1
ATOM 2650 N N . SER A 1 323 ? -16.164 0.426 -11.568 1.00 95.69 323 SER A N 1
ATOM 2651 C CA . SER A 1 323 ? -17.568 0.077 -11.791 1.00 95.69 323 SER A CA 1
ATOM 2652 C C . SER A 1 323 ? -17.883 -0.262 -13.253 1.00 95.69 323 SER A C 1
ATOM 2654 O O . SER A 1 323 ? -18.928 -0.867 -13.529 1.00 95.69 323 SER A O 1
ATOM 2656 N N . SER A 1 324 ? -16.985 0.083 -14.181 1.00 97.19 324 SER A N 1
ATOM 2657 C CA . SER A 1 324 ? -17.177 -0.079 -15.622 1.00 97.19 324 SER A CA 1
ATOM 2658 C C . SER A 1 324 ? -17.265 -1.546 -16.060 1.00 97.19 324 SER A C 1
ATOM 2660 O O . SER A 1 324 ? -16.681 -2.457 -15.465 1.00 97.19 324 SER A O 1
ATOM 2662 N N . ASN A 1 325 ? -17.983 -1.789 -17.160 1.00 97.12 325 ASN A N 1
ATOM 2663 C CA . ASN A 1 325 ? -18.049 -3.119 -17.770 1.00 97.12 325 ASN A CA 1
ATOM 2664 C C . ASN A 1 325 ? -16.702 -3.548 -18.371 1.00 97.12 325 ASN A C 1
ATOM 2666 O O . ASN A 1 325 ? -16.384 -4.736 -18.329 1.00 97.12 325 ASN A O 1
ATOM 2670 N N . LYS A 1 326 ? -15.900 -2.589 -18.864 1.00 96.38 326 LYS A N 1
ATOM 2671 C CA . LYS A 1 326 ? -14.544 -2.835 -19.377 1.00 96.38 326 LYS A CA 1
ATOM 2672 C C . LYS A 1 326 ? -13.672 -3.460 -18.288 1.00 96.38 326 LYS A C 1
ATOM 2674 O O . LYS A 1 326 ? -13.187 -4.575 -18.468 1.00 96.38 326 LYS A O 1
ATOM 2679 N N . PHE A 1 327 ? -13.571 -2.809 -17.127 1.00 97.50 327 PHE A N 1
ATOM 2680 C CA . PHE A 1 327 ? -12.766 -3.321 -16.017 1.00 97.50 327 PHE A CA 1
ATOM 2681 C C . PHE A 1 327 ? -13.264 -4.686 -15.524 1.00 97.50 327 PHE A C 1
ATOM 2683 O O . PHE A 1 327 ? -12.468 -5.602 -15.336 1.00 97.50 327 PHE A O 1
ATOM 2690 N N . LYS A 1 328 ? -14.583 -4.875 -15.366 1.00 97.38 328 LYS A N 1
ATOM 2691 C CA . LYS A 1 328 ? -15.151 -6.175 -14.951 1.00 97.38 328 LYS A CA 1
ATOM 2692 C C . LYS A 1 328 ? -14.784 -7.305 -15.919 1.00 97.38 328 LYS A C 1
ATOM 2694 O O . LYS A 1 328 ? -14.492 -8.416 -15.473 1.00 97.38 328 LYS A O 1
ATOM 2699 N N . ALA A 1 329 ? -14.788 -7.034 -17.225 1.00 97.31 329 ALA A N 1
ATOM 2700 C CA . ALA A 1 329 ? -14.377 -7.995 -18.242 1.00 97.31 329 ALA A CA 1
ATOM 2701 C C . ALA A 1 329 ? -12.872 -8.298 -18.158 1.00 97.31 329 ALA A C 1
ATOM 2703 O O . ALA A 1 329 ? -12.503 -9.471 -18.098 1.00 97.31 329 ALA A O 1
ATOM 2704 N N . GLN A 1 330 ? -12.024 -7.269 -18.068 1.00 97.50 330 GLN A N 1
ATOM 2705 C CA . GLN A 1 330 ? -10.572 -7.419 -17.899 1.00 97.50 330 GLN A CA 1
ATOM 2706 C C . GLN A 1 330 ? -10.228 -8.201 -16.622 1.00 97.50 330 GLN A C 1
ATOM 2708 O O . GLN A 1 330 ? -9.456 -9.156 -16.659 1.00 97.50 330 GLN A O 1
ATOM 2713 N N . PHE A 1 331 ? -10.866 -7.885 -15.493 1.00 98.06 331 PHE A N 1
ATOM 2714 C CA . PHE A 1 331 ? -10.655 -8.607 -14.240 1.00 98.06 331 PHE A CA 1
ATOM 2715 C C . PHE A 1 331 ? -11.068 -10.082 -14.346 1.00 98.06 331 PHE A C 1
ATOM 2717 O O . PHE A 1 331 ? -10.366 -10.958 -13.844 1.00 98.06 331 PHE A O 1
ATOM 2724 N N . LYS A 1 332 ? -12.166 -10.395 -15.047 1.00 97.81 332 LYS A N 1
ATOM 2725 C CA . LYS A 1 332 ? -12.566 -11.787 -15.314 1.00 97.81 332 LYS A CA 1
ATOM 2726 C C . LYS A 1 332 ? -11.515 -12.534 -16.144 1.00 97.81 332 LYS A C 1
ATOM 2728 O O . LYS A 1 332 ? -11.234 -13.692 -15.843 1.00 97.81 332 LYS A O 1
ATOM 2733 N N . GLN A 1 333 ? -10.932 -11.890 -17.156 1.00 97.88 333 GLN A N 1
ATOM 2734 C CA . GLN A 1 333 ? -9.837 -12.460 -17.953 1.00 97.88 333 GLN A CA 1
ATOM 2735 C C . GLN A 1 333 ? -8.621 -12.768 -17.068 1.00 97.88 333 GLN A C 1
ATOM 2737 O O . GLN A 1 333 ? -8.146 -13.906 -17.050 1.00 97.88 333 GLN A O 1
ATOM 2742 N N . ILE A 1 334 ? -8.204 -11.806 -16.240 1.00 97.94 334 ILE A N 1
ATOM 2743 C CA . ILE A 1 334 ? -7.108 -11.975 -15.275 1.00 97.94 334 ILE A CA 1
ATOM 2744 C C . ILE A 1 334 ? -7.386 -13.151 -14.333 1.00 97.94 334 ILE A C 1
ATOM 2746 O O . ILE A 1 334 ? -6.544 -14.033 -14.187 1.00 97.94 334 ILE A O 1
ATOM 2750 N N . MET A 1 335 ? -8.587 -13.236 -13.752 1.00 97.88 335 MET A N 1
ATOM 2751 C CA . MET A 1 335 ? -8.972 -14.349 -12.871 1.00 97.88 335 MET A CA 1
ATOM 2752 C C . MET A 1 335 ? -8.936 -15.719 -13.570 1.00 97.88 335 MET A C 1
ATOM 2754 O O . MET A 1 335 ? -8.713 -16.743 -12.919 1.00 97.88 335 MET A O 1
ATOM 2758 N N . ASN A 1 336 ? -9.098 -15.754 -14.895 1.00 97.31 336 ASN A N 1
ATOM 2759 C CA . ASN A 1 336 ? -8.965 -16.968 -15.700 1.00 97.31 336 ASN A CA 1
ATOM 2760 C C . ASN A 1 336 ? -7.511 -17.308 -16.072 1.00 97.31 336 ASN A C 1
ATOM 2762 O O . ASN A 1 336 ? -7.271 -18.420 -16.552 1.00 97.31 336 ASN A O 1
ATOM 2766 N N . GLY A 1 337 ? -6.553 -16.420 -15.789 1.00 94.25 337 GLY A N 1
ATOM 2767 C CA . GLY A 1 337 ? -5.134 -16.554 -16.131 1.00 94.25 337 GLY A CA 1
ATOM 2768 C C . GLY A 1 337 ? -4.746 -15.900 -17.461 1.00 94.25 337 GLY A C 1
ATOM 2769 O O . GLY A 1 337 ? -3.689 -16.218 -17.997 1.00 94.25 337 GLY A O 1
ATOM 2770 N N . GLN A 1 338 ? -5.591 -15.028 -18.018 1.00 97.12 338 GLN A N 1
ATOM 2771 C CA . GLN A 1 338 ? -5.325 -14.323 -19.274 1.00 97.12 338 GLN A CA 1
ATOM 2772 C C . GLN A 1 338 ? -4.673 -12.961 -19.007 1.00 97.12 338 GLN A C 1
ATOM 2774 O O . GLN A 1 338 ? -5.080 -12.240 -18.097 1.00 97.12 338 GLN A O 1
ATOM 2779 N N . ILE A 1 339 ? -3.668 -12.619 -19.813 1.00 94.44 339 ILE A N 1
ATOM 2780 C CA . ILE A 1 339 ? -2.936 -11.351 -19.724 1.00 94.44 339 ILE A CA 1
ATOM 2781 C C . ILE A 1 339 ? -3.738 -10.259 -20.439 1.00 94.44 339 ILE A C 1
ATOM 2783 O O . ILE A 1 339 ? -4.164 -10.446 -21.577 1.00 94.44 339 ILE A O 1
ATOM 2787 N N . VAL A 1 340 ? -3.916 -9.118 -19.776 1.00 93.31 340 VAL A N 1
ATOM 2788 C CA . VAL A 1 340 ? -4.578 -7.928 -20.322 1.00 93.31 340 VAL A CA 1
ATOM 2789 C C . VAL A 1 340 ? -3.506 -6.912 -20.714 1.00 93.31 340 VAL A C 1
ATOM 2791 O O . VAL A 1 340 ? -2.609 -6.619 -19.925 1.00 93.31 340 VAL A O 1
ATOM 2794 N N . HIS A 1 341 ? -3.579 -6.390 -21.938 1.00 87.69 341 HIS A N 1
ATOM 2795 C CA . HIS A 1 341 ? -2.581 -5.456 -22.477 1.00 87.69 341 HIS A CA 1
ATOM 2796 C C . HIS A 1 341 ? -2.973 -3.979 -22.321 1.00 87.69 341 HIS A C 1
ATOM 2798 O O . HIS A 1 341 ? -2.099 -3.123 -22.327 1.00 87.69 341 HIS A O 1
ATOM 2804 N N . ASP A 1 342 ? -4.262 -3.683 -22.156 1.00 85.56 342 ASP A N 1
ATOM 2805 C CA . ASP A 1 342 ? -4.847 -2.337 -22.102 1.00 85.56 342 ASP A CA 1
ATOM 2806 C C . ASP A 1 342 ? -5.462 -2.026 -20.722 1.00 85.56 342 ASP A C 1
ATOM 2808 O O . ASP A 1 342 ? -6.544 -1.438 -20.603 1.00 85.56 342 ASP A O 1
ATOM 2812 N N . LEU A 1 343 ? -4.811 -2.500 -19.658 1.00 88.44 343 LEU A N 1
ATOM 2813 C CA . LEU A 1 343 ? -5.282 -2.295 -18.293 1.00 88.44 343 LEU A CA 1
ATOM 2814 C C . LEU A 1 343 ? -5.050 -0.835 -17.874 1.00 88.44 343 LEU A C 1
ATOM 2816 O O . LEU A 1 343 ? -3.914 -0.378 -17.838 1.00 88.44 343 LEU A O 1
ATOM 2820 N N . ASP A 1 344 ? -6.126 -0.130 -17.517 1.00 85.31 344 ASP A N 1
ATOM 2821 C CA . ASP A 1 344 ? -6.054 1.310 -17.235 1.00 85.31 344 ASP A CA 1
ATOM 2822 C C . ASP A 1 344 ? -5.373 1.612 -15.884 1.00 85.31 344 ASP A C 1
ATOM 2824 O O . ASP A 1 344 ? -4.509 2.476 -15.801 1.00 85.31 344 ASP A O 1
ATOM 2828 N N . HIS A 1 345 ? -5.743 0.887 -14.818 1.00 92.12 345 HIS A N 1
ATOM 2829 C CA . HIS A 1 345 ? -5.261 1.150 -13.454 1.00 92.12 345 HIS A CA 1
ATOM 2830 C C . HIS A 1 345 ? -4.925 -0.153 -12.705 1.00 92.12 345 HIS A C 1
ATOM 2832 O O . HIS A 1 345 ? -5.834 -0.814 -12.184 1.00 92.12 345 HIS A O 1
ATOM 2838 N N . PRO A 1 346 ? -3.636 -0.528 -12.588 1.00 94.06 346 PRO A N 1
ATOM 2839 C CA . PRO A 1 346 ? -3.178 -1.708 -11.846 1.00 94.06 346 PRO A CA 1
ATOM 2840 C C . PRO A 1 346 ? -3.729 -1.829 -10.417 1.00 94.06 346 PRO A C 1
ATOM 2842 O O . PRO A 1 346 ? -4.112 -2.920 -9.987 1.00 94.06 346 PRO A O 1
ATOM 2845 N N . GLN A 1 347 ? -3.854 -0.707 -9.699 1.00 95.12 347 GLN A N 1
ATOM 2846 C CA . GLN A 1 347 ? -4.433 -0.655 -8.349 1.00 95.12 347 GLN A CA 1
ATOM 2847 C C . GLN A 1 347 ? -5.808 -1.331 -8.270 1.00 95.12 347 GLN A C 1
ATOM 2849 O O . GLN A 1 347 ? -6.118 -2.024 -7.300 1.00 95.12 347 GLN A O 1
ATOM 2854 N N . LEU A 1 348 ? -6.648 -1.142 -9.290 1.00 96.94 348 LEU A N 1
ATOM 2855 C CA . LEU A 1 348 ? -8.009 -1.666 -9.286 1.00 96.94 348 LEU A CA 1
ATOM 2856 C C . LEU A 1 348 ? -8.025 -3.194 -9.291 1.00 96.94 348 LEU A C 1
ATOM 2858 O O . LEU A 1 348 ? -8.905 -3.802 -8.684 1.00 96.94 348 LEU A O 1
ATOM 2862 N N . VAL A 1 349 ? -7.033 -3.826 -9.924 1.00 97.88 349 VAL A N 1
ATOM 2863 C CA . VAL A 1 349 ? -6.872 -5.285 -9.904 1.00 97.88 349 VAL A CA 1
ATOM 2864 C C . VAL A 1 349 ? -6.472 -5.763 -8.513 1.00 97.88 349 VAL A C 1
ATOM 2866 O O . VAL A 1 349 ? -7.069 -6.724 -8.037 1.00 97.88 349 VAL A O 1
ATOM 2869 N N . VAL A 1 350 ? -5.536 -5.080 -7.839 1.00 97.44 350 VAL A N 1
ATOM 2870 C CA . VAL A 1 350 ? -5.165 -5.374 -6.438 1.00 97.44 350 VAL A CA 1
ATOM 2871 C C . VAL A 1 350 ? -6.411 -5.338 -5.551 1.00 97.44 350 VAL A C 1
ATOM 2873 O O . VAL A 1 350 ? -6.705 -6.303 -4.846 1.00 97.44 350 VAL A O 1
ATOM 2876 N N . LEU A 1 351 ? -7.208 -4.273 -5.661 1.00 97.56 351 LEU A N 1
ATOM 2877 C CA . LEU A 1 351 ? -8.428 -4.087 -4.879 1.00 97.56 351 LEU A CA 1
ATOM 2878 C C . LEU A 1 351 ? -9.507 -5.138 -5.199 1.00 97.56 351 LEU A C 1
ATOM 2880 O O . LEU A 1 351 ? -10.148 -5.677 -4.294 1.00 97.56 351 LEU A O 1
ATOM 2884 N N . ALA A 1 352 ? -9.703 -5.463 -6.481 1.00 97.56 352 ALA A N 1
ATOM 2885 C CA . ALA A 1 352 ? -10.642 -6.497 -6.917 1.00 97.56 352 ALA A CA 1
ATOM 2886 C C . ALA A 1 352 ? -10.233 -7.891 -6.425 1.00 97.56 352 ALA A C 1
ATOM 2888 O O . ALA A 1 352 ? -11.087 -8.656 -5.969 1.00 97.56 352 ALA A O 1
ATOM 2889 N N . MET A 1 353 ? -8.939 -8.209 -6.490 1.00 97.88 353 MET A N 1
ATOM 2890 C CA . MET A 1 353 ? -8.374 -9.449 -5.968 1.00 97.88 353 MET A CA 1
ATOM 2891 C C . MET A 1 353 ? -8.565 -9.535 -4.460 1.00 97.88 353 MET A C 1
ATOM 2893 O O . MET A 1 353 ? -9.191 -10.484 -3.992 1.00 97.88 353 MET A O 1
ATOM 2897 N N . LEU A 1 354 ? -8.158 -8.509 -3.712 1.00 96.56 354 LEU A N 1
ATOM 2898 C CA . LEU A 1 354 ? -8.350 -8.449 -2.265 1.00 96.56 354 LEU A CA 1
ATOM 2899 C C . LEU A 1 354 ? -9.824 -8.644 -1.876 1.00 96.56 354 LEU A C 1
ATOM 2901 O O . LEU A 1 354 ? -10.140 -9.453 -1.004 1.00 96.56 354 LEU A O 1
ATOM 2905 N N . LYS A 1 355 ? -10.753 -7.982 -2.578 1.00 96.31 355 LYS A N 1
ATOM 2906 C CA . LYS A 1 355 ? -12.197 -8.179 -2.384 1.00 96.31 355 LYS A CA 1
ATOM 2907 C C . LYS A 1 355 ? -12.635 -9.616 -2.675 1.00 96.31 355 LYS A C 1
ATOM 2909 O O . LYS A 1 355 ? -13.473 -10.154 -1.955 1.00 96.31 355 LYS A O 1
ATOM 2914 N N . LYS A 1 356 ? -12.094 -10.246 -3.720 1.00 96.44 356 LYS A N 1
ATOM 2915 C CA . LYS A 1 356 ? -12.420 -11.629 -4.093 1.00 96.44 356 LYS A CA 1
ATOM 2916 C C . LYS A 1 356 ? -11.891 -12.636 -3.064 1.00 96.44 356 LYS A C 1
ATOM 2918 O O . LYS A 1 356 ? -12.635 -13.559 -2.717 1.00 96.44 356 LYS A O 1
ATOM 2923 N N . LYS A 1 357 ? -10.686 -12.405 -2.523 1.00 95.19 357 LYS A N 1
ATOM 2924 C CA . LYS A 1 357 ? -10.028 -13.237 -1.498 1.00 95.19 357 LYS A CA 1
ATOM 2925 C C . LYS A 1 357 ? -10.894 -13.446 -0.255 1.00 95.19 357 LYS A C 1
ATOM 2927 O O . LYS A 1 357 ? -10.867 -14.518 0.336 1.00 95.19 357 LYS A O 1
ATOM 2932 N N . GLN A 1 358 ? -11.729 -12.461 0.083 1.00 92.06 358 GLN A N 1
ATOM 2933 C CA . GLN A 1 358 ? -12.681 -12.528 1.202 1.00 92.06 358 GLN A CA 1
ATOM 2934 C C . GLN A 1 358 ? -13.747 -13.630 1.055 1.00 92.06 358 GLN A C 1
ATOM 2936 O O . GLN A 1 358 ? -14.431 -13.949 2.022 1.00 92.06 358 GLN A O 1
ATOM 2941 N N . THR A 1 359 ? -13.938 -14.173 -0.151 1.00 92.56 359 THR A N 1
ATOM 2942 C CA . THR A 1 359 ? -14.989 -15.168 -0.447 1.00 92.56 359 THR A CA 1
ATOM 2943 C C . THR A 1 359 ? -14.457 -16.465 -1.039 1.00 92.56 359 THR A C 1
ATOM 2945 O O . THR A 1 359 ? -15.125 -17.489 -0.957 1.00 92.56 359 THR A O 1
ATOM 2948 N N . GLN A 1 360 ? -13.279 -16.434 -1.657 1.00 93.81 360 GLN A N 1
ATOM 2949 C CA . GLN A 1 360 ? -12.659 -17.602 -2.267 1.00 93.81 360 GLN A CA 1
ATOM 2950 C C . GLN A 1 360 ? -11.158 -17.381 -2.412 1.00 93.81 360 GLN A C 1
ATOM 2952 O O . GLN A 1 360 ? -10.692 -16.249 -2.523 1.00 93.81 360 GLN A O 1
ATOM 2957 N N . GLU A 1 361 ? -10.405 -18.468 -2.500 1.00 93.88 361 GLU A N 1
ATOM 2958 C CA . GLU A 1 361 ? -8.997 -18.395 -2.858 1.00 93.88 361 GLU A CA 1
ATOM 2959 C C . GLU A 1 361 ? -8.801 -17.846 -4.283 1.00 93.88 361 GLU A C 1
ATOM 2961 O O . GLU A 1 361 ? -9.624 -18.057 -5.183 1.00 93.88 361 GLU A O 1
ATOM 2966 N N . ILE A 1 362 ? -7.712 -17.101 -4.481 1.00 95.88 362 ILE A N 1
ATOM 2967 C CA . ILE A 1 362 ? -7.314 -16.594 -5.792 1.00 95.88 362 ILE A CA 1
ATOM 2968 C C . ILE A 1 362 ? -6.336 -17.604 -6.398 1.00 95.88 362 ILE A C 1
ATOM 2970 O O . ILE A 1 362 ? -5.315 -17.900 -5.780 1.00 95.88 362 ILE A O 1
ATOM 2974 N N . PRO A 1 363 ? -6.610 -18.138 -7.599 1.00 93.38 363 PRO A N 1
ATOM 2975 C CA . PRO A 1 363 ? -5.694 -19.065 -8.248 1.00 93.38 363 PRO A CA 1
ATOM 2976 C C . PRO A 1 363 ? -4.340 -18.411 -8.543 1.00 93.38 363 PRO A C 1
ATOM 2978 O O . PRO A 1 363 ? -4.297 -17.291 -9.052 1.00 93.38 363 PRO A O 1
ATOM 2981 N N . PHE A 1 364 ? -3.238 -19.145 -8.365 1.00 91.12 364 PHE A N 1
ATOM 2982 C CA . PHE A 1 364 ? -1.887 -18.652 -8.675 1.00 91.12 364 PHE A CA 1
ATOM 2983 C C . PHE A 1 364 ? -1.758 -18.083 -10.099 1.00 91.12 364 PHE A C 1
ATOM 2985 O O . PHE A 1 364 ? -1.176 -17.019 -10.306 1.00 91.12 364 PHE A O 1
ATOM 2992 N N . LYS A 1 365 ? -2.395 -18.730 -11.086 1.00 92.25 365 LYS A N 1
ATOM 2993 C CA . LYS A 1 365 ? -2.437 -18.242 -12.476 1.00 92.25 365 LYS A CA 1
ATOM 2994 C C . LYS A 1 365 ? -3.006 -16.825 -12.612 1.00 92.25 365 LYS A C 1
ATOM 2996 O O . LYS A 1 365 ? -2.578 -16.089 -13.494 1.00 92.25 365 LYS A O 1
ATOM 3001 N N . ALA A 1 366 ? -3.948 -16.439 -11.749 1.00 96.50 366 ALA A N 1
ATOM 3002 C CA . ALA A 1 366 ? -4.535 -15.107 -11.769 1.00 96.50 366 ALA A CA 1
ATOM 3003 C C . ALA A 1 366 ? -3.532 -14.063 -11.274 1.00 96.50 366 ALA A C 1
ATOM 3005 O O . ALA A 1 366 ? -3.407 -13.005 -11.885 1.00 96.50 366 ALA A O 1
ATOM 3006 N N . HIS A 1 367 ? -2.762 -14.380 -10.229 1.00 94.12 367 HIS A N 1
ATOM 3007 C CA . HIS A 1 367 ? -1.684 -13.511 -9.764 1.00 94.12 367 HIS A CA 1
ATOM 3008 C C . HIS A 1 367 ? -0.610 -13.303 -10.833 1.00 94.12 367 HIS A C 1
ATOM 3010 O O . HIS A 1 367 ? -0.233 -12.165 -11.109 1.00 94.12 367 HIS A O 1
ATOM 3016 N N . VAL A 1 368 ? -0.167 -14.379 -11.490 1.00 91.75 368 VAL A N 1
ATOM 3017 C CA . VAL A 1 368 ? 0.806 -14.291 -12.592 1.00 91.75 368 VAL A CA 1
ATOM 3018 C C . VAL A 1 368 ? 0.261 -13.434 -13.739 1.00 91.75 368 VAL A C 1
ATOM 3020 O O . VAL A 1 368 ? 0.964 -12.549 -14.229 1.00 91.75 368 VAL A O 1
ATOM 3023 N N . ALA A 1 369 ? -0.996 -13.648 -14.135 1.00 93.38 369 ALA A N 1
ATOM 3024 C CA . ALA A 1 369 ? -1.642 -12.863 -15.183 1.00 93.38 369 ALA A CA 1
ATOM 3025 C C . ALA A 1 369 ? -1.753 -11.375 -14.817 1.00 93.38 369 ALA A C 1
ATOM 3027 O O . ALA A 1 369 ? -1.460 -10.521 -15.654 1.00 93.38 369 ALA A O 1
ATOM 3028 N N . ALA A 1 370 ? -2.109 -11.049 -13.571 1.00 96.06 370 ALA A N 1
ATOM 3029 C CA . ALA A 1 370 ? -2.155 -9.671 -13.088 1.00 96.06 370 ALA A CA 1
ATOM 3030 C C . ALA A 1 370 ? -0.775 -9.003 -13.129 1.00 96.06 370 ALA A C 1
ATOM 3032 O O . ALA A 1 370 ? -0.653 -7.916 -13.682 1.00 96.06 370 ALA A O 1
ATOM 3033 N N . ILE A 1 371 ? 0.272 -9.675 -12.638 1.00 92.88 371 ILE A N 1
ATOM 3034 C CA . ILE A 1 371 ? 1.649 -9.154 -12.657 1.00 92.88 371 ILE A CA 1
ATOM 3035 C C . ILE A 1 371 ? 2.104 -8.849 -14.089 1.00 92.88 371 ILE A C 1
ATOM 3037 O O . ILE A 1 371 ? 2.636 -7.772 -14.349 1.00 92.88 371 ILE A O 1
ATOM 3041 N N . GLN A 1 372 ? 1.862 -9.757 -15.039 1.00 90.56 372 GLN A N 1
ATOM 3042 C CA . GLN A 1 372 ? 2.201 -9.503 -16.445 1.00 90.56 372 GLN A CA 1
ATOM 3043 C C . GLN A 1 372 ? 1.342 -8.389 -17.058 1.00 90.56 372 GLN A C 1
ATOM 3045 O O . GLN A 1 372 ? 1.839 -7.614 -17.870 1.00 90.56 372 GLN A O 1
ATOM 3050 N N . SER A 1 373 ? 0.075 -8.271 -16.6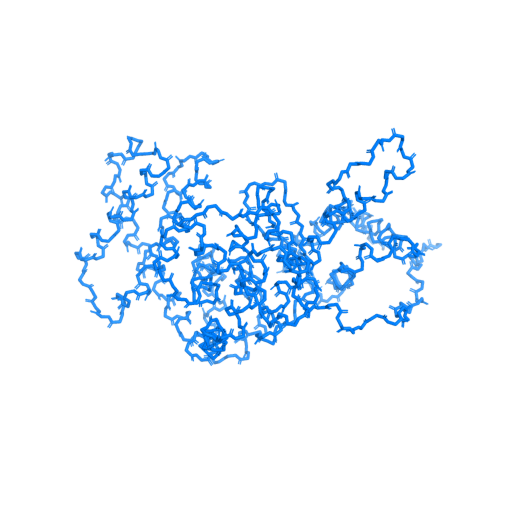52 1.00 93.69 373 SER A N 1
ATOM 3051 C CA . SER A 1 373 ? -0.801 -7.187 -17.113 1.00 93.69 373 SER A CA 1
ATOM 3052 C C . SER A 1 373 ? -0.306 -5.823 -16.620 1.00 93.69 373 SER A C 1
ATOM 3054 O O . SER A 1 373 ? -0.281 -4.876 -17.397 1.00 93.69 373 SER A O 1
ATOM 3056 N N . PHE A 1 374 ? 0.172 -5.726 -15.373 1.00 92.94 374 PHE A N 1
ATOM 3057 C CA . PHE A 1 374 ? 0.748 -4.487 -14.824 1.00 92.94 374 PHE A CA 1
ATOM 3058 C C . PHE A 1 374 ? 1.988 -4.049 -15.598 1.00 92.94 374 PHE A C 1
ATOM 3060 O O . PHE A 1 374 ? 2.164 -2.866 -15.871 1.00 92.94 374 PHE A O 1
ATOM 3067 N N . LEU A 1 375 ? 2.839 -5.006 -15.973 1.00 86.50 375 LEU A N 1
ATOM 3068 C CA . LEU A 1 375 ? 4.026 -4.736 -16.777 1.00 86.50 375 LEU A CA 1
ATOM 3069 C C . LEU A 1 375 ? 3.658 -4.155 -18.155 1.00 86.50 375 LEU A C 1
ATOM 3071 O O . LEU A 1 375 ? 4.335 -3.253 -18.641 1.00 86.50 375 LEU A O 1
ATOM 3075 N N . ASN A 1 376 ? 2.573 -4.633 -18.767 1.00 84.00 376 ASN A N 1
ATOM 3076 C CA . ASN A 1 376 ? 2.125 -4.154 -20.076 1.00 84.00 376 ASN A CA 1
ATOM 3077 C C . ASN A 1 376 ? 1.559 -2.729 -20.045 1.00 84.00 376 ASN A C 1
ATOM 3079 O O . ASN A 1 376 ? 1.711 -2.029 -21.040 1.00 84.00 376 ASN A O 1
ATOM 3083 N N . CYS A 1 377 ? 0.994 -2.278 -18.919 1.00 76.69 377 CYS A N 1
ATOM 3084 C CA . CYS A 1 377 ? 0.491 -0.906 -18.758 1.00 76.69 377 CYS A CA 1
ATOM 3085 C C . CYS A 1 377 ? 1.553 0.167 -19.043 1.00 76.69 377 CYS A C 1
ATOM 3087 O O . CYS A 1 377 ? 1.214 1.269 -19.454 1.00 76.69 377 CYS A O 1
ATOM 3089 N N . TYR A 1 378 ? 2.827 -0.156 -18.807 1.00 66.44 378 TYR A N 1
ATOM 3090 C CA . TYR A 1 378 ? 3.937 0.798 -18.847 1.00 66.44 378 TYR A CA 1
ATOM 3091 C C . TYR A 1 378 ? 5.040 0.433 -19.849 1.00 66.44 378 TYR A C 1
ATOM 3093 O O . TYR A 1 378 ? 5.994 1.187 -20.011 1.00 66.44 378 TYR A O 1
ATOM 3101 N N . ASN A 1 379 ? 4.912 -0.698 -20.551 1.00 54.66 379 ASN A N 1
ATOM 3102 C CA . ASN A 1 379 ? 5.900 -1.158 -21.534 1.00 54.66 379 ASN A CA 1
ATOM 3103 C C . ASN A 1 379 ? 5.709 -0.576 -22.946 1.00 54.66 379 ASN A C 1
ATOM 3105 O O . ASN A 1 379 ? 6.429 -0.963 -23.866 1.00 54.66 379 ASN A O 1
ATOM 3109 N N . THR A 1 380 ? 4.783 0.361 -23.153 1.00 39.97 380 THR A N 1
ATOM 3110 C CA . THR A 1 380 ? 4.664 1.075 -24.429 1.00 39.97 380 THR A CA 1
ATOM 3111 C C . THR A 1 380 ? 5.377 2.424 -24.356 1.00 39.97 380 THR A C 1
ATOM 3113 O O . THR A 1 380 ? 4.828 3.382 -23.822 1.00 39.97 380 THR A O 1
ATOM 3116 N N . ASN A 1 381 ? 6.553 2.481 -24.994 1.00 37.03 381 ASN A N 1
ATOM 3117 C CA . ASN A 1 381 ? 7.295 3.675 -25.426 1.00 37.03 381 ASN A CA 1
ATOM 3118 C C . ASN A 1 381 ? 8.199 4.339 -24.369 1.00 37.03 381 ASN A C 1
ATOM 3120 O O . ASN A 1 381 ? 7.697 4.975 -23.451 1.00 37.03 381 ASN A O 1
ATOM 3124 N N . ASN A 1 382 ? 9.528 4.231 -24.558 1.00 37.38 382 ASN A N 1
ATOM 3125 C CA . ASN A 1 382 ? 10.556 5.283 -24.342 1.00 37.38 382 ASN A CA 1
ATOM 3126 C C . ASN A 1 382 ? 11.955 4.741 -23.975 1.00 37.38 382 ASN A C 1
ATOM 3128 O O . ASN A 1 382 ? 12.640 5.300 -23.118 1.00 37.38 382 ASN A O 1
ATOM 3132 N N . TRP A 1 383 ? 12.437 3.690 -24.643 1.00 39.28 383 TRP A N 1
ATOM 3133 C CA . TRP A 1 383 ? 13.883 3.474 -24.696 1.00 39.28 383 TRP A CA 1
ATOM 3134 C C . TRP A 1 383 ? 14.317 3.144 -26.116 1.00 39.28 383 TRP A C 1
ATOM 3136 O O . TRP A 1 383 ? 14.045 2.067 -26.633 1.00 39.28 383 TRP A O 1
ATOM 3146 N N . ASP A 1 384 ? 14.956 4.118 -26.749 1.00 36.81 384 ASP A N 1
ATOM 3147 C CA . ASP A 1 384 ? 15.587 4.030 -28.065 1.00 36.81 384 ASP A CA 1
ATOM 3148 C C . ASP A 1 384 ? 17.050 3.554 -27.970 1.00 36.81 384 ASP A C 1
ATOM 3150 O O . ASP A 1 384 ? 17.783 3.580 -28.954 1.00 36.81 384 ASP A O 1
ATOM 3154 N N . GLY A 1 385 ? 17.496 3.124 -26.781 1.00 38.72 385 GLY A N 1
ATOM 3155 C CA . GLY A 1 385 ? 18.879 2.713 -26.529 1.00 38.72 385 GLY A CA 1
ATOM 3156 C C . GLY A 1 385 ? 19.890 3.865 -26.580 1.00 38.72 385 GLY A C 1
ATOM 3157 O O . GLY A 1 385 ? 21.084 3.640 -26.388 1.00 38.72 385 GLY A O 1
ATOM 3158 N N . THR A 1 386 ? 19.452 5.109 -26.794 1.00 35.28 386 THR A N 1
ATOM 3159 C CA . THR A 1 386 ? 20.345 6.233 -27.088 1.00 35.28 386 THR A CA 1
ATOM 3160 C C . THR A 1 386 ? 20.248 7.354 -26.065 1.00 35.28 386 THR A C 1
ATOM 3162 O O . THR A 1 386 ? 20.020 8.489 -26.438 1.00 35.28 386 THR A O 1
ATOM 3165 N N . TYR A 1 387 ? 20.484 7.105 -24.772 1.00 36.56 387 TYR A N 1
ATOM 3166 C CA . TYR A 1 387 ? 20.821 8.205 -23.848 1.00 36.56 387 T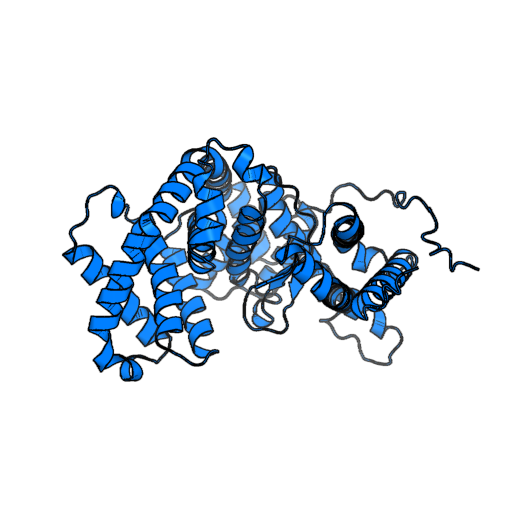YR A CA 1
ATOM 3167 C C . TYR A 1 387 ? 21.616 7.732 -22.619 1.00 36.56 387 TYR A C 1
ATOM 3169 O O . TYR A 1 387 ? 21.112 7.613 -21.507 1.00 36.56 387 TYR A O 1
ATOM 3177 N N . PHE A 1 388 ? 22.921 7.557 -22.808 1.00 36.25 388 PHE A N 1
ATOM 3178 C CA . PHE A 1 388 ? 23.902 7.995 -21.818 1.00 36.25 388 PHE A CA 1
ATOM 3179 C C . PHE A 1 388 ? 24.863 8.922 -22.563 1.00 36.25 388 PHE A C 1
ATOM 3181 O O . PHE A 1 388 ? 25.587 8.451 -23.442 1.00 36.25 388 PHE A O 1
ATOM 3188 N N . PRO A 1 389 ? 24.922 10.233 -22.265 1.00 33.25 389 PRO A N 1
ATOM 3189 C CA . PRO A 1 389 ? 26.080 10.986 -22.685 1.00 33.25 389 PRO A CA 1
ATOM 3190 C C . PRO A 1 389 ? 27.255 10.376 -21.924 1.00 33.25 389 PRO A C 1
ATOM 3192 O O . PRO A 1 389 ? 27.367 10.523 -20.706 1.00 33.25 389 PRO A O 1
ATOM 3195 N N . TYR A 1 390 ? 28.123 9.682 -22.655 1.00 35.78 390 TYR A N 1
ATOM 3196 C CA . TYR A 1 390 ? 29.510 9.440 -22.287 1.00 35.78 390 TYR A CA 1
ATOM 3197 C C . TYR A 1 390 ? 30.184 10.794 -21.996 1.00 35.78 390 TYR A C 1
ATOM 3199 O O . TYR A 1 390 ? 30.980 11.315 -22.769 1.00 35.78 390 TYR A O 1
ATOM 3207 N N . LYS A 1 391 ? 29.899 11.393 -20.843 1.00 30.84 391 LYS A N 1
ATOM 3208 C CA . LYS A 1 391 ? 30.909 12.137 -20.112 1.00 30.84 391 LYS A CA 1
ATOM 3209 C C . LYS A 1 391 ? 31.427 11.152 -19.097 1.00 30.84 391 LYS A C 1
ATOM 3211 O O . LYS A 1 391 ? 30.819 10.952 -18.054 1.00 30.84 391 LYS A O 1
ATOM 3216 N N . ARG A 1 392 ? 32.531 10.500 -19.477 1.00 35.09 392 ARG A N 1
ATOM 3217 C CA . ARG A 1 392 ? 33.541 9.958 -18.569 1.00 35.09 392 ARG A CA 1
ATOM 3218 C C . ARG A 1 392 ? 33.402 10.628 -17.197 1.00 35.09 392 ARG A C 1
ATOM 3220 O O . ARG A 1 392 ? 33.913 11.729 -17.008 1.00 35.09 392 ARG A O 1
ATOM 3227 N N . PHE A 1 393 ? 32.770 9.962 -16.234 1.00 38.31 393 PHE A N 1
ATOM 3228 C CA . PHE A 1 393 ? 33.077 10.213 -14.831 1.00 38.31 393 PHE A CA 1
ATOM 3229 C C . PHE A 1 393 ? 34.420 9.530 -14.571 1.00 38.31 393 PHE A C 1
ATOM 3231 O O . PHE A 1 393 ? 34.533 8.558 -13.836 1.00 38.31 393 PHE A O 1
ATOM 3238 N N . VAL A 1 394 ? 35.450 10.020 -15.265 1.00 31.97 394 VAL A N 1
ATOM 3239 C CA . VAL A 1 394 ? 36.814 9.898 -14.790 1.00 31.97 394 VAL A CA 1
ATOM 3240 C C . VAL A 1 394 ? 36.806 10.805 -13.578 1.00 31.97 394 VAL A C 1
ATOM 3242 O O . VAL A 1 394 ? 36.823 12.030 -13.707 1.00 31.97 394 VAL A O 1
ATOM 3245 N N . ALA A 1 395 ? 36.711 10.203 -12.393 1.00 32.19 395 ALA A N 1
ATOM 3246 C CA . ALA A 1 395 ? 37.372 10.796 -11.252 1.00 32.19 395 ALA A CA 1
ATOM 3247 C C . ALA A 1 395 ? 38.782 11.104 -11.756 1.00 32.19 395 ALA A C 1
ATOM 3249 O O . ALA A 1 395 ? 39.537 10.184 -12.070 1.00 32.19 395 ALA A O 1
ATOM 3250 N N . LYS A 1 396 ? 39.095 12.386 -11.973 1.00 29.89 396 LYS A N 1
ATOM 3251 C CA . LYS A 1 396 ? 40.489 12.791 -12.060 1.00 29.89 396 LYS A CA 1
ATOM 3252 C C . LYS A 1 396 ? 41.071 12.344 -10.726 1.00 29.89 396 LYS A C 1
ATOM 3254 O O . LYS A 1 396 ? 40.846 13.006 -9.718 1.00 29.89 396 LYS A O 1
ATOM 3259 N N . GLN A 1 397 ? 41.727 11.187 -10.711 1.00 29.03 397 GLN A N 1
ATOM 3260 C CA . GLN A 1 397 ? 42.798 10.965 -9.765 1.00 29.03 397 GLN A CA 1
ATOM 3261 C C . GLN A 1 397 ? 43.747 12.127 -10.032 1.00 29.03 397 GLN A C 1
ATOM 3263 O O . GLN A 1 397 ? 44.297 12.252 -11.124 1.00 29.03 397 GLN A O 1
ATOM 3268 N N . SER A 1 398 ? 43.744 13.085 -9.114 1.00 30.94 398 SER A N 1
ATOM 3269 C CA . SER A 1 398 ? 44.730 14.148 -9.079 1.00 30.94 398 SER A CA 1
ATOM 3270 C C . SER A 1 398 ? 46.103 13.491 -9.024 1.00 30.94 398 SER A C 1
ATOM 3272 O O . SER A 1 398 ? 46.348 12.703 -8.108 1.00 30.94 398 SER A O 1
ATOM 3274 N N . GLU A 1 399 ? 46.941 13.796 -10.012 1.00 32.22 399 GLU A N 1
ATOM 3275 C CA . GLU A 1 399 ? 48.393 13.829 -9.819 1.00 32.22 399 GLU A CA 1
ATOM 3276 C C . GLU A 1 399 ? 48.755 14.781 -8.673 1.00 32.22 399 GLU A C 1
ATOM 3278 O O . GLU A 1 399 ? 48.046 15.810 -8.510 1.00 32.22 399 GLU A O 1
#

Sequence (399 aa):
MEKLGHPAQESILSTIYTFNQYMQNELLADCVQDMVDYVLDMLRLPLKSNLSNNIEILKDLEQMPENIKHGCNQRLSGFLLQEGVEDFSPFKGGKQRLLKALKALCLDFFESLNIKWIGYVVIGRQYSYDHIARVLSIPVDATFSVDQYFGLFHEIGHVIIRNKEYFKASPLPEHLIELFDHKGGLSREIFCDLFDYQCGFLGYYSLYEKTVPHYLAELMKKKDITIDIVEKYVLRFLCVTIYQNNYMQNHASKTKLVNLTKKILNKFLKESGAEQQFENEKEDLVSRLVYSANEMNDVLLVFNKLYTQKLSVFCQKRIETFSSNKFKAQFKQIMNGQIVHDLDHPQLVVLAMLKKKQTQEIPFKAHVAAIQSFLNCYNTNNWDGTYFPYKRFVAKQSE

Foldseek 3Di:
DPPPDDVLVVLLVVLLVVVVVLCPDPVRVVLCVLQVLVNVVLVCLVVPDPVPPDPLNVQLSSCVSVVSVQSSCLSCQQPVCVVPPDDPDVVRNVRSLLFLLVQLQLCLVCVLLVHDQSETEDADPDQAWDDGSSYTYHYPVCVLVLLRCLRVQLVSLLVCLPPVVSVVVDPFDPCVVVCDVPVDDLLSSLLSLLRSCCQLLVVPVVLCVVPQLLVLLVVCLVDDNDLVSLLSSLLSVLLNVCLSVVCVVVVNDPVVSLVSSLVSSVSSCVSNVNCVVCVVVSSVSSVVSSVVSVVSVVSSVSSVSCCVPRVVVVSVVVVPVLPDPVVVVQLVCLLVLHADQQDSRLSSNSNVQNVVVVPDDRDSSSSVNSSNNSSNNPPPDDCPVDDDPPPPPPPPPDD